Protein AF-0000000072265751 (afdb_homodimer)

Foldseek 3Di:
DPPPPPLPPLDPVLVLLLLLLQVDFALCSSCVVVVHDSVVSVVSPVVNCVSVVHNQWDDDDRTTHGDPVSVVVCLVCVLVVLVVVLVVVQVVLVVVVQPEEAEEEEEPLCLVFQLVQLVVVLCVVGVRYYYHYYYDAPVVLVSCQLSVSHAKYKYKAPDDDDFKDKDFQDKDWKKKKFFCPDPQVPDQEAELVNQLVKAAEAEDCVGPVRVLSQVRQVVVVHHDDHPHYDHGVLVRLVCVCVVRGMYIGHLSSCLQRHDPRIHIHHYPPTRMITIIMIHGPPDDRDPSRVSSVVSRNVLNVDPSNPSND/DPPPPPLPPLDPVLVLLLLLLQVDFALCSSCVVVVHDSVVSVVSPVVVCVSVVHNQWDDDDRTTHGDPVSVVVCVVCVLVVLVVVVVVVQVVLVVVVQPEEAEEEEEPLCLVFQLVQLVVVLCVVGVSYYYHYYYDAPVVLVVCQLSVSHAKYKYKAPDDDDFKDKDFLDKDWKKKKFFCPDPQVVDQEAELVNQLVKAAEAEDCVGPQRVLSQVRQVVVVHHDDHPHYDHGVLVRLVCVCVVRGMYIGHLSSCLQRHDPRIHIHHYPPTRMITIIMIHGPPDDRDPSRVSSVVSRNVLNVDPSNPSND

Structure (mmCIF, N/CA/C/O backbone):
data_AF-0000000072265751-model_v1
#
loop_
_entity.id
_entity.type
_entity.pdbx_description
1 polymer 'Transcriptional regulator, LysR-family'
#
loop_
_atom_site.group_PDB
_atom_site.id
_atom_site.type_symbol
_atom_site.label_atom_id
_atom_site.label_alt_id
_atom_site.label_comp_id
_atom_site.label_asym_id
_atom_site.label_entity_id
_atom_site.label_seq_id
_atom_site.pdbx_PDB_ins_code
_atom_site.Cartn_x
_atom_site.Cartn_y
_atom_site.Cartn_z
_atom_site.occupancy
_atom_site.B_iso_or_equiv
_atom_site.auth_seq_id
_atom_site.auth_comp_id
_atom_site.auth_asym_id
_atom_site.auth_atom_id
_atom_site.pdbx_PDB_model_num
ATOM 1 N N . MET A 1 1 ? -51.031 -27.344 -5.609 1 23.17 1 MET A N 1
ATOM 2 C CA . MET A 1 1 ? -49.75 -27.609 -6.203 1 23.17 1 MET A CA 1
ATOM 3 C C . MET A 1 1 ? -48.969 -26.312 -6.391 1 23.17 1 MET A C 1
ATOM 5 O O . MET A 1 1 ? -49.25 -25.531 -7.297 1 23.17 1 MET A O 1
ATOM 9 N N . ILE A 1 2 ? -48.812 -25.516 -5.391 1 26.58 2 ILE A N 1
ATOM 10 C CA . ILE A 1 2 ? -48.25 -24.172 -5.34 1 26.58 2 ILE A CA 1
ATOM 11 C C . ILE A 1 2 ? -46.844 -24.188 -5.902 1 26.58 2 ILE A C 1
ATOM 13 O O . ILE A 1 2 ? -45.969 -24.938 -5.426 1 26.58 2 ILE A O 1
ATOM 17 N N . GLY A 1 3 ? -46.75 -24.156 -7.27 1 27.77 3 GLY A N 1
ATOM 18 C CA . GLY A 1 3 ? -45.5 -24.172 -8 1 27.77 3 GLY A CA 1
ATOM 19 C C . GLY A 1 3 ? -44.406 -23.344 -7.352 1 27.77 3 GLY A C 1
ATOM 20 O O . GLY A 1 3 ? -44.688 -22.203 -6.922 1 27.77 3 GLY A O 1
ATOM 21 N N . GLY A 1 4 ? -43.625 -23.938 -6.477 1 30.61 4 GLY A N 1
ATOM 22 C CA . GLY A 1 4 ? -42.5 -23.391 -5.742 1 30.61 4 GLY A CA 1
ATOM 23 C C . GLY A 1 4 ? -41.688 -22.406 -6.551 1 30.61 4 GLY A C 1
ATOM 24 O O . GLY A 1 4 ? -41.125 -22.75 -7.605 1 30.61 4 GLY A O 1
ATOM 25 N N . ARG A 1 5 ? -42.219 -21.188 -6.789 1 32.25 5 ARG A N 1
ATOM 26 C CA . ARG A 1 5 ? -41.531 -20.109 -7.516 1 32.25 5 ARG A CA 1
ATOM 27 C C . ARG A 1 5 ? -40.031 -20.156 -7.297 1 32.25 5 ARG A C 1
ATOM 29 O O . ARG A 1 5 ? -39.562 -19.938 -6.184 1 32.25 5 ARG A O 1
ATOM 36 N N . THR A 1 6 ? -39.25 -21.062 -7.938 1 32.88 6 THR A N 1
ATOM 37 C CA . THR A 1 6 ? -37.812 -21.219 -7.996 1 32.88 6 THR A CA 1
ATOM 38 C C . THR A 1 6 ? -37.125 -19.875 -8.094 1 32.88 6 THR A C 1
ATOM 40 O O . THR A 1 6 ? -37.469 -19.047 -8.945 1 32.88 6 THR A O 1
ATOM 43 N N . ALA A 1 7 ? -36.719 -19.281 -7.094 1 37.59 7 ALA A N 1
ATOM 44 C CA . ALA A 1 7 ? -35.938 -18.031 -7.074 1 37.59 7 ALA A CA 1
ATOM 45 C C . ALA A 1 7 ? -35.125 -17.891 -8.344 1 37.59 7 ALA A C 1
ATOM 47 O O . ALA A 1 7 ? -34.438 -18.812 -8.758 1 37.59 7 ALA A O 1
ATOM 48 N N . PRO A 1 8 ? -35.469 -17.125 -9.359 1 42.19 8 PRO A N 1
ATOM 49 C CA . PRO A 1 8 ? -34.75 -17.031 -10.633 1 42.19 8 PRO A CA 1
ATOM 50 C C . PRO A 1 8 ? -33.25 -16.984 -10.461 1 42.19 8 PRO A C 1
ATOM 52 O O . PRO A 1 8 ? -32.75 -16.516 -9.438 1 42.19 8 PRO A O 1
ATOM 55 N N . GLU A 1 9 ? -32.5 -18.047 -10.82 1 46.59 9 GLU A N 1
ATOM 56 C CA . GLU A 1 9 ? -31.047 -18.312 -10.82 1 46.59 9 GLU A CA 1
ATOM 57 C C . GLU A 1 9 ? -30.281 -17.109 -11.359 1 46.59 9 GLU A C 1
ATOM 59 O O . GLU A 1 9 ? -30.5 -16.672 -12.492 1 46.59 9 GLU A O 1
ATOM 64 N N . ILE A 1 10 ? -30 -16.203 -10.609 1 54.91 10 ILE A N 1
ATOM 65 C CA . ILE A 1 10 ? -29.125 -15.102 -11.008 1 54.91 10 ILE A CA 1
ATOM 66 C C . ILE A 1 10 ? -27.891 -15.656 -11.695 1 54.91 10 ILE A C 1
ATOM 68 O O . ILE A 1 10 ? -27.156 -16.469 -11.109 1 54.91 10 ILE A O 1
ATOM 72 N N . SER A 1 11 ? -27.875 -15.461 -13.047 1 61.69 11 SER A N 1
ATOM 73 C CA . SER A 1 11 ? -26.75 -15.938 -13.844 1 61.69 11 SER A CA 1
ATOM 74 C C . SER A 1 11 ? -25.453 -15.227 -13.453 1 61.69 11 SER A C 1
ATOM 76 O O . SER A 1 11 ? -25.484 -14.102 -12.945 1 61.69 11 SER A O 1
ATOM 78 N N . LEU A 1 12 ? -24.375 -15.953 -13.602 1 62.56 12 LEU A 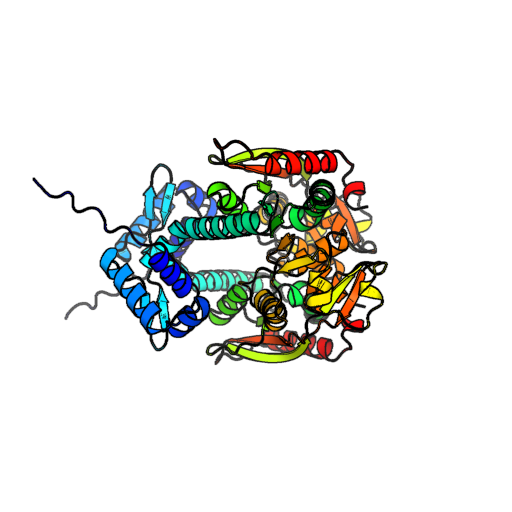N 1
ATOM 79 C CA . LEU A 1 12 ? -23.047 -15.406 -13.352 1 62.56 12 LEU A CA 1
ATOM 80 C C . LEU A 1 12 ? -22.797 -14.156 -14.188 1 62.56 12 LEU A C 1
ATOM 82 O O . LEU A 1 12 ? -22.125 -13.227 -13.742 1 62.56 12 LEU A O 1
ATOM 86 N N . ARG A 1 13 ? -23.422 -14.195 -15.352 1 66.94 13 ARG A N 1
ATOM 87 C CA . ARG A 1 13 ? -23.234 -13.055 -16.25 1 66.94 13 ARG A CA 1
ATOM 88 C C . ARG A 1 13 ? -23.828 -11.789 -15.641 1 66.94 13 ARG A C 1
ATOM 90 O O . ARG A 1 13 ? -23.234 -10.711 -15.727 1 66.94 13 ARG A O 1
ATOM 97 N N . LEU A 1 14 ? -24.969 -11.922 -15.055 1 73.44 14 LEU A N 1
ATOM 98 C CA . LEU A 1 14 ? -25.609 -10.758 -14.453 1 73.44 14 LEU A CA 1
ATOM 99 C C . LEU A 1 14 ? -24.797 -10.242 -13.266 1 73.44 14 LEU A C 1
ATOM 101 O O . LEU A 1 14 ? -24.672 -9.031 -13.07 1 73.44 14 LEU A O 1
ATOM 105 N N . LEU A 1 15 ? -24.188 -11.18 -12.609 1 73.69 15 LEU A N 1
ATOM 106 C CA . LEU A 1 15 ? -23.375 -10.781 -11.469 1 73.69 15 LEU A CA 1
ATOM 107 C C . LEU A 1 15 ? -22.094 -10.094 -11.93 1 73.69 15 LEU A C 1
ATOM 109 O O . LEU A 1 15 ? -21.625 -9.164 -11.281 1 73.69 15 LEU A O 1
ATOM 113 N N . GLU A 1 16 ? -21.609 -10.516 -13.055 1 73.38 16 GLU A N 1
ATOM 114 C CA . GLU A 1 16 ? -20.453 -9.867 -13.656 1 73.38 16 GLU A CA 1
ATOM 115 C C . GLU A 1 16 ? -20.766 -8.43 -14.062 1 73.38 16 GLU A C 1
ATOM 117 O O . GLU A 1 16 ? -19.953 -7.531 -13.852 1 73.38 16 GLU A O 1
ATOM 122 N N . ILE A 1 17 ? -21.938 -8.281 -14.648 1 77.44 17 ILE A N 1
ATOM 123 C CA . ILE A 1 17 ? -22.375 -6.949 -15.047 1 77.44 17 ILE A CA 1
ATOM 124 C C . ILE A 1 17 ? -22.5 -6.055 -13.82 1 77.44 17 ILE A C 1
ATOM 126 O O . ILE A 1 17 ? -22.031 -4.91 -13.82 1 77.44 17 ILE A O 1
ATOM 130 N N . PHE A 1 18 ? -23 -6.66 -12.797 1 81.94 18 PHE A N 1
ATOM 131 C CA . PHE A 1 18 ? -23.156 -5.945 -11.539 1 81.94 18 PHE A CA 1
ATOM 132 C C . PHE A 1 18 ? -21.812 -5.508 -10.992 1 81.94 18 PHE A C 1
ATOM 134 O O . PHE A 1 18 ? -21.625 -4.336 -10.656 1 81.94 18 PHE A O 1
ATOM 141 N N . ALA A 1 19 ? -20.969 -6.438 -11.016 1 73.06 19 ALA A N 1
ATOM 142 C CA . ALA A 1 19 ? -19.641 -6.148 -10.477 1 73.06 19 ALA A CA 1
ATOM 143 C C . ALA A 1 19 ? -18.938 -5.078 -11.297 1 73.06 19 ALA A C 1
ATOM 145 O O . ALA A 1 19 ? -18.281 -4.191 -10.742 1 73.06 19 ALA A O 1
ATOM 146 N N . ALA A 1 20 ? -19.047 -5.125 -12.586 1 75.19 20 ALA A N 1
ATOM 147 C CA . ALA A 1 20 ? -18.438 -4.129 -13.469 1 75.19 20 ALA A CA 1
ATOM 148 C C . ALA A 1 20 ? -19.047 -2.746 -13.227 1 75.19 20 ALA A C 1
ATOM 150 O O . ALA A 1 20 ? -18.328 -1.746 -13.203 1 75.19 20 ALA A O 1
ATOM 151 N N . MET A 1 21 ? -20.312 -2.785 -12.984 1 80.75 21 MET A N 1
ATOM 152 C CA . MET A 1 21 ? -21 -1.521 -12.742 1 80.75 21 MET A CA 1
ATOM 153 C C . MET A 1 21 ? -20.562 -0.903 -11.422 1 80.75 21 MET A C 1
ATOM 155 O O . MET A 1 21 ? -20.469 0.321 -11.305 1 80.75 21 MET A O 1
ATOM 159 N N . MET A 1 22 ? -20.297 -1.744 -10.562 1 74.69 22 MET A N 1
ATOM 160 C CA . MET A 1 22 ? -19.875 -1.266 -9.25 1 74.69 22 MET A CA 1
ATOM 161 C C . MET A 1 22 ? -18.516 -0.571 -9.336 1 74.69 22 MET A C 1
ATOM 163 O O . MET A 1 22 ? -18.219 0.325 -8.547 1 74.69 22 MET A O 1
ATOM 167 N N . ARG A 1 23 ? -17.828 -0.996 -10.258 1 66.94 23 ARG A N 1
ATOM 168 C CA . ARG A 1 23 ? -16.469 -0.476 -10.43 1 66.94 23 ARG A CA 1
ATOM 169 C C . ARG A 1 23 ? -16.453 0.688 -11.422 1 66.94 23 ARG A C 1
ATOM 171 O O . ARG A 1 23 ? -15.578 1.556 -11.344 1 66.94 23 ARG A O 1
ATOM 178 N N . ALA A 1 24 ? -17.484 0.645 -12.203 1 71.88 24 ALA A N 1
ATOM 179 C CA . ALA A 1 24 ? -17.578 1.646 -13.266 1 71.88 24 ALA A CA 1
ATOM 180 C C . ALA A 1 24 ? -18.547 2.764 -12.883 1 71.88 24 ALA A C 1
ATOM 182 O O . ALA A 1 24 ? -19.359 2.598 -11.984 1 71.88 24 ALA A O 1
ATOM 183 N N . GLY A 1 25 ? -18.469 3.873 -13.406 1 71.12 25 GLY A N 1
ATOM 184 C CA . GLY A 1 25 ? -19.391 4.969 -13.188 1 71.12 25 GLY A CA 1
ATOM 185 C C . GLY A 1 25 ? -20.5 5.027 -14.219 1 71.12 25 GLY A C 1
ATOM 186 O O . GLY A 1 25 ? -21.516 5.684 -14 1 71.12 25 GLY A O 1
ATOM 187 N N . THR A 1 26 ? -20.25 4.465 -15.352 1 79.56 26 THR A N 1
ATOM 188 C CA . THR A 1 26 ? -21.234 4.496 -16.422 1 79.56 26 THR A CA 1
ATOM 189 C C . THR A 1 26 ? -21.391 3.117 -17.047 1 79.56 26 THR A C 1
ATOM 191 O O . THR A 1 26 ? -20.516 2.258 -16.906 1 79.56 26 THR A O 1
ATOM 194 N N . THR A 1 27 ? -22.562 2.953 -17.719 1 85.56 27 THR A N 1
ATOM 195 C CA . THR A 1 27 ? -22.812 1.696 -18.422 1 85.56 27 THR A CA 1
ATOM 196 C C . THR A 1 27 ? -21.828 1.521 -19.578 1 85.56 27 THR A C 1
ATOM 198 O O . THR A 1 27 ? -21.469 0.395 -19.922 1 85.56 27 THR A O 1
ATOM 201 N N . VAL A 1 28 ? -21.375 2.654 -20.047 1 80.06 28 VAL A N 1
ATOM 202 C CA . VAL A 1 28 ? -20.406 2.592 -21.125 1 80.06 28 VAL A CA 1
ATOM 203 C C . VAL A 1 28 ? -19.078 2.064 -20.594 1 80.06 28 VAL A C 1
ATOM 205 O O . VAL A 1 28 ? -18.453 1.185 -21.203 1 80.06 28 VAL A O 1
ATOM 208 N N . GLU A 1 29 ? -18.766 2.537 -19.547 1 79.25 29 GLU A N 1
ATOM 209 C CA . GLU A 1 29 ? -17.5 2.121 -18.922 1 79.25 29 GLU A CA 1
ATOM 210 C C . GLU A 1 29 ? -17.547 0.65 -18.516 1 79.25 29 GLU A C 1
ATOM 212 O O . GLU A 1 29 ? -16.562 -0.074 -18.688 1 79.25 29 GLU A O 1
ATOM 217 N N . ALA A 1 30 ? -18.594 0.276 -17.984 1 80.31 30 ALA A N 1
ATOM 218 C CA . ALA A 1 30 ? -18.781 -1.121 -17.609 1 80.31 30 ALA A CA 1
ATOM 219 C C . ALA A 1 30 ? -18.734 -2.033 -18.828 1 80.31 30 ALA A C 1
ATOM 221 O O . ALA A 1 30 ? -18.156 -3.123 -18.781 1 80.31 30 ALA A O 1
ATOM 222 N N . ALA A 1 31 ? -19.312 -1.585 -19.891 1 80.62 31 ALA A N 1
ATOM 223 C CA . ALA A 1 31 ? -19.312 -2.346 -21.141 1 80.62 31 ALA A CA 1
ATOM 224 C C . ALA A 1 31 ? -17.891 -2.535 -21.656 1 80.62 31 ALA A C 1
ATOM 226 O O . ALA A 1 31 ? -17.531 -3.631 -22.094 1 80.62 31 ALA A O 1
ATOM 227 N N . GLU A 1 32 ? -17.156 -1.519 -21.531 1 73.44 32 GLU A N 1
ATOM 228 C CA . GLU A 1 32 ? -15.766 -1.572 -21.969 1 73.44 32 GLU A CA 1
ATOM 229 C C . GLU A 1 32 ? -14.969 -2.553 -21.109 1 73.44 32 GLU A C 1
ATOM 231 O O . GLU A 1 32 ? -14.18 -3.346 -21.641 1 73.44 32 GLU A O 1
ATOM 236 N N . MET A 1 33 ? -15.328 -2.535 -19.891 1 66.69 33 MET A N 1
ATOM 237 C CA . MET A 1 33 ? -14.633 -3.404 -18.953 1 66.69 33 MET A CA 1
ATOM 238 C C . MET A 1 33 ? -14.945 -4.871 -19.234 1 66.69 33 MET A C 1
ATOM 240 O O . MET A 1 33 ? -14.086 -5.734 -19.062 1 66.69 33 MET A O 1
ATOM 244 N N . LEU A 1 34 ? -16.094 -5.105 -19.656 1 68.81 34 LEU A N 1
ATOM 245 C CA . LEU A 1 34 ? -16.578 -6.473 -19.828 1 68.81 34 LEU A CA 1
ATOM 246 C C . LEU A 1 34 ? -16.422 -6.938 -21.266 1 68.81 34 LEU A C 1
ATOM 248 O O . LEU A 1 34 ? -16.562 -8.125 -21.562 1 68.81 34 LEU A O 1
ATOM 252 N N . GLY A 1 35 ? -16.047 -5.957 -22.141 1 69.62 35 GLY A N 1
ATOM 253 C CA . GLY A 1 35 ? -15.953 -6.309 -23.547 1 69.62 35 GLY A CA 1
ATOM 254 C C . GLY A 1 35 ? -17.297 -6.641 -24.172 1 69.62 35 GLY A C 1
ATOM 255 O O . GLY A 1 35 ? -17.406 -7.555 -24.984 1 69.62 35 GLY A O 1
ATOM 256 N N . VAL A 1 36 ? -18.297 -6.031 -23.734 1 74.94 36 VAL A N 1
ATOM 257 C CA . VAL A 1 36 ? -19.641 -6.246 -24.25 1 74.94 36 VAL A CA 1
ATOM 258 C C . VAL A 1 36 ? -20.266 -4.91 -24.656 1 74.94 36 VAL A C 1
ATOM 260 O O . VAL A 1 36 ? -19.656 -3.854 -24.484 1 74.94 36 VAL A O 1
ATOM 263 N N . SER A 1 37 ? -21.359 -4.992 -25.391 1 79.25 37 SER A N 1
ATOM 264 C CA . SER A 1 37 ? -22.031 -3.77 -25.812 1 79.25 37 SER A CA 1
ATOM 265 C C . SER A 1 37 ? -22.719 -3.076 -24.641 1 79.25 37 SER A C 1
ATOM 267 O O . SER A 1 37 ? -23.109 -3.729 -23.672 1 79.25 37 SER A O 1
ATOM 269 N N . GLN A 1 38 ? -22.75 -1.795 -24.766 1 85.44 38 GLN A N 1
ATOM 270 C CA . GLN A 1 38 ? -23.422 -1 -23.75 1 85.44 38 GLN A CA 1
ATOM 271 C C . GLN A 1 38 ? -24.875 -1.444 -23.562 1 85.44 38 GLN A C 1
ATOM 273 O O . GLN A 1 38 ? -25.344 -1.574 -22.438 1 85.44 38 GLN A O 1
ATOM 278 N N . PRO A 1 39 ? -25.656 -1.756 -24.594 1 85.44 39 PRO A N 1
ATOM 279 C CA . PRO A 1 39 ? -27.016 -2.242 -24.391 1 85.44 39 PRO A CA 1
ATOM 280 C C . PRO A 1 39 ? -27.062 -3.555 -23.609 1 85.44 39 PRO A C 1
ATOM 282 O O . PRO A 1 39 ? -27.969 -3.771 -22.812 1 85.44 39 PRO A O 1
ATOM 285 N N . ALA A 1 40 ? -26.078 -4.332 -23.812 1 80.56 40 ALA A N 1
ATOM 286 C CA . ALA A 1 40 ? -26 -5.598 -23.094 1 80.56 40 ALA A CA 1
ATOM 287 C C . ALA A 1 40 ? -25.828 -5.359 -21.594 1 80.56 40 ALA A C 1
ATOM 289 O O . ALA A 1 40 ? -26.453 -6.043 -20.766 1 80.56 40 ALA A O 1
ATOM 290 N N . VAL A 1 41 ? -24.953 -4.434 -21.297 1 86.44 41 VAL A N 1
ATOM 291 C CA . VAL A 1 41 ? -24.734 -4.086 -19.891 1 86.44 41 VAL A CA 1
ATOM 292 C C . VAL A 1 41 ? -26.016 -3.502 -19.297 1 86.44 41 VAL A C 1
ATOM 294 O O . VAL A 1 41 ? -26.438 -3.893 -18.203 1 86.44 41 VAL A O 1
ATOM 297 N N . SER A 1 42 ? -26.641 -2.604 -20 1 88.44 42 SER A N 1
ATOM 298 C CA . SER A 1 42 ? -27.875 -1.959 -19.531 1 88.44 42 SER A CA 1
ATOM 299 C C . SER A 1 42 ? -28.984 -2.975 -19.344 1 88.44 42 SER A C 1
ATOM 301 O O . SER A 1 42 ? -29.672 -2.979 -18.312 1 88.44 42 SER A O 1
ATOM 303 N N . ALA A 1 43 ? -29.125 -3.826 -20.281 1 85.81 43 ALA A N 1
ATOM 304 C CA . ALA A 1 43 ? -30.156 -4.863 -20.219 1 85.81 43 ALA A CA 1
ATOM 305 C C . ALA A 1 43 ? -29.891 -5.836 -19.078 1 85.81 43 ALA A C 1
ATOM 307 O O . ALA A 1 43 ? -30.812 -6.262 -18.375 1 85.81 43 ALA A O 1
ATOM 308 N N . GLY A 1 44 ? -28.609 -6.184 -19.047 1 84.44 44 GLY A N 1
ATOM 309 C CA . GLY A 1 44 ? -28.234 -7.098 -17.984 1 84.44 44 GLY A CA 1
ATOM 310 C C . GLY A 1 44 ? -28.469 -6.535 -16.594 1 84.44 44 GLY A C 1
ATOM 311 O O . GLY A 1 44 ? -28.922 -7.25 -15.703 1 84.44 44 GLY A O 1
ATOM 312 N N . LEU A 1 45 ? -28.156 -5.328 -16.469 1 86.62 45 LEU A N 1
ATOM 313 C CA . LEU A 1 45 ? -28.391 -4.672 -15.18 1 86.62 45 LEU A CA 1
ATOM 314 C C . LEU A 1 45 ? -29.875 -4.629 -14.852 1 86.62 45 LEU A C 1
ATOM 316 O O . LEU A 1 45 ? -30.281 -4.926 -13.727 1 86.62 45 LEU A O 1
ATOM 320 N N . LYS A 1 46 ? -30.688 -4.25 -15.734 1 86.5 46 LYS A N 1
ATOM 321 C CA . LYS A 1 46 ? -32.125 -4.203 -15.562 1 86.5 46 LYS A CA 1
ATOM 322 C C . LYS A 1 46 ? -32.688 -5.586 -15.227 1 86.5 46 LYS A C 1
ATOM 324 O O . LYS A 1 46 ? -33.562 -5.715 -14.359 1 86.5 46 LYS A O 1
ATOM 329 N N . GLN A 1 47 ? -32.219 -6.523 -15.945 1 80.88 47 GLN A N 1
ATOM 330 C CA . GLN A 1 47 ? -32.625 -7.895 -15.688 1 80.88 47 GLN A CA 1
ATOM 331 C C . GLN A 1 47 ? -32.312 -8.305 -14.25 1 80.88 47 GLN A C 1
ATOM 333 O O . GLN A 1 47 ? -33.125 -8.906 -13.57 1 80.88 47 GLN A O 1
ATOM 338 N N . LEU A 1 48 ? -31.062 -8.055 -13.875 1 79.88 48 LEU A N 1
ATOM 339 C CA . LEU A 1 48 ? -30.641 -8.383 -12.516 1 79.88 48 LEU A CA 1
ATOM 340 C C . LEU A 1 48 ? -31.516 -7.672 -11.492 1 79.88 48 LEU A C 1
ATOM 342 O O . LEU A 1 48 ? -31.969 -8.289 -10.523 1 79.88 48 LEU A O 1
ATOM 346 N N . GLU A 1 49 ? -31.719 -6.418 -11.734 1 84.06 49 GLU A N 1
ATOM 347 C CA . GLU A 1 49 ? -32.562 -5.641 -10.82 1 84.06 49 GLU A CA 1
ATOM 348 C C . GLU A 1 49 ? -33.969 -6.199 -10.766 1 84.06 49 GLU A C 1
ATOM 350 O O . GLU A 1 49 ? -34.562 -6.297 -9.688 1 84.06 49 GLU A O 1
ATOM 355 N N . THR A 1 50 ? -34.531 -6.598 -11.867 1 79.12 50 THR A N 1
ATOM 356 C CA . THR A 1 50 ? -35.875 -7.195 -11.953 1 79.12 50 THR A CA 1
ATOM 357 C C . THR A 1 50 ? -35.906 -8.523 -11.203 1 79.12 50 THR A C 1
ATOM 359 O O . THR A 1 50 ? -36.844 -8.773 -10.43 1 79.12 50 THR A O 1
ATOM 362 N N . GLN A 1 51 ? -34.938 -9.266 -11.453 1 72.38 51 GLN A N 1
ATOM 363 C CA . GLN A 1 51 ? -34.906 -10.578 -10.82 1 72.38 51 GLN A CA 1
ATOM 364 C C . GLN A 1 51 ? -34.781 -10.453 -9.305 1 72.38 51 GLN A C 1
ATOM 366 O O . GLN A 1 51 ? -35.375 -11.242 -8.562 1 72.38 51 GLN A O 1
ATOM 371 N N . LEU A 1 52 ? -33.969 -9.492 -8.977 1 73.81 52 LEU A N 1
ATOM 372 C CA . LEU A 1 52 ? -33.719 -9.289 -7.551 1 73.81 52 LEU A CA 1
ATOM 373 C C . LEU A 1 52 ? -34.875 -8.492 -6.922 1 73.81 52 LEU A C 1
ATOM 375 O O . LEU A 1 52 ? -35.062 -8.523 -5.703 1 73.81 52 LEU A O 1
ATOM 379 N N . GLY A 1 53 ? -35.594 -7.793 -7.727 1 75.81 53 GLY A N 1
ATOM 380 C CA . GLY A 1 53 ? -36.625 -6.879 -7.227 1 75.81 53 GLY A CA 1
ATOM 381 C C . GLY A 1 53 ? -36.031 -5.68 -6.5 1 75.81 53 GLY A C 1
ATOM 382 O O . GLY A 1 53 ? -36.656 -5.152 -5.574 1 75.81 53 GLY A O 1
ATOM 383 N N . ILE A 1 54 ? -34.75 -5.457 -6.797 1 78.06 54 ILE A N 1
ATOM 384 C CA . ILE A 1 54 ? -34.031 -4.375 -6.137 1 78.06 54 ILE A CA 1
ATOM 385 C C . ILE A 1 54 ? -33.406 -3.461 -7.184 1 78.06 54 ILE A C 1
ATOM 387 O O . ILE A 1 54 ? -32.844 -3.936 -8.188 1 78.06 54 ILE A O 1
ATOM 391 N N . VAL A 1 55 ? -33.531 -2.168 -6.98 1 82.38 55 VAL A N 1
ATOM 392 C CA . VAL A 1 55 ? -32.781 -1.214 -7.797 1 82.38 55 VAL A CA 1
ATOM 393 C C . VAL A 1 55 ? -31.344 -1.124 -7.305 1 82.38 55 VAL A C 1
ATOM 395 O O . VAL A 1 55 ? -31.094 -0.854 -6.125 1 82.38 55 VAL A O 1
ATOM 398 N N . LEU A 1 56 ? -30.406 -1.42 -8.219 1 84.44 56 LEU A N 1
ATOM 399 C CA . LEU A 1 56 ? -29.016 -1.52 -7.824 1 84.44 56 LEU A CA 1
ATOM 400 C C . LEU A 1 56 ? -28.266 -0.217 -8.109 1 84.44 56 LEU A C 1
ATOM 402 O O . LEU A 1 56 ? -27.312 0.127 -7.41 1 84.44 56 LEU A O 1
ATOM 406 N N . PHE A 1 57 ? -28.688 0.478 -9.195 1 86.75 57 PHE A N 1
ATOM 407 C CA . PHE A 1 57 ? -28.016 1.719 -9.586 1 86.75 57 PHE A CA 1
ATOM 408 C C . PHE A 1 57 ? -29.047 2.807 -9.883 1 86.75 57 PHE A C 1
ATOM 410 O O . PHE A 1 57 ? -30.094 2.535 -10.461 1 86.75 57 PHE A O 1
ATOM 417 N N . GLU A 1 58 ? -28.703 3.996 -9.359 1 81.25 58 GLU A N 1
ATOM 418 C CA . GLU A 1 58 ? -29.531 5.164 -9.633 1 81.25 58 GLU A CA 1
ATOM 419 C C . GLU A 1 58 ? -28.781 6.199 -10.461 1 81.25 58 GLU A C 1
ATOM 421 O O . GLU A 1 58 ? -27.562 6.359 -10.305 1 81.25 58 GLU A O 1
ATOM 426 N N . ARG A 1 59 ? -29.469 6.715 -11.406 1 74.44 59 ARG A N 1
ATOM 427 C CA . ARG A 1 59 ? -28.859 7.723 -12.266 1 74.44 59 ARG A CA 1
ATOM 428 C C . ARG A 1 59 ? -28.688 9.047 -11.531 1 74.44 59 ARG A C 1
ATOM 430 O O . ARG A 1 59 ? -29.625 9.539 -10.906 1 74.44 59 ARG A O 1
ATOM 437 N N . ALA A 1 60 ? -27.609 9.406 -11.281 1 67.5 60 ALA A N 1
ATOM 438 C CA . ALA A 1 60 ? -27.297 10.742 -10.781 1 67.5 60 ALA A CA 1
ATOM 439 C C . ALA A 1 60 ? -26.5 11.539 -11.812 1 67.5 60 ALA A C 1
ATOM 441 O O . ALA A 1 60 ? -25.297 11.336 -11.969 1 67.5 60 ALA A O 1
ATOM 442 N N . SER A 1 61 ? -27.062 12.422 -12.445 1 65.62 61 SER A N 1
ATOM 443 C CA . SER A 1 61 ? -26.469 13.164 -13.555 1 65.62 61 SER A CA 1
ATOM 444 C C . SER A 1 61 ? -26 12.234 -14.664 1 65.62 61 SER A C 1
ATOM 446 O O . SER A 1 61 ? -26.781 11.453 -15.203 1 65.62 61 SER A O 1
ATOM 448 N N . ARG A 1 62 ? -24.875 12.289 -15.086 1 62.81 62 ARG A N 1
ATOM 449 C CA . ARG A 1 62 ? -24.359 11.484 -16.188 1 62.81 62 ARG A CA 1
ATOM 450 C C . ARG A 1 62 ? -23.734 10.188 -15.688 1 62.81 62 ARG A C 1
ATOM 452 O O . ARG A 1 62 ? -23.172 9.422 -16.469 1 62.81 62 ARG A O 1
ATOM 459 N N . ARG A 1 63 ? -23.969 9.82 -14.398 1 71.62 63 ARG A N 1
ATOM 460 C CA . ARG A 1 63 ? -23.328 8.617 -13.891 1 71.62 63 ARG A CA 1
ATOM 461 C C . ARG A 1 63 ? -24.328 7.73 -13.148 1 71.62 63 ARG A C 1
ATOM 463 O O . ARG A 1 63 ? -25.344 8.211 -12.664 1 71.62 63 ARG A O 1
ATOM 470 N N . MET A 1 64 ? -24.109 6.387 -13.266 1 77.81 64 MET A N 1
ATOM 471 C CA . MET A 1 64 ? -24.844 5.387 -12.5 1 77.81 64 MET A CA 1
ATOM 472 C C . MET A 1 64 ? -24.219 5.156 -11.133 1 77.81 64 MET A C 1
ATOM 474 O O . MET A 1 64 ? -23.078 4.711 -11.039 1 77.81 64 MET A O 1
ATOM 478 N N . MET A 1 65 ? -24.953 5.559 -10.188 1 79.5 65 MET A N 1
ATOM 479 C CA . MET A 1 65 ? -24.438 5.414 -8.836 1 79.5 65 MET A CA 1
ATOM 480 C C . MET A 1 65 ? -25.016 4.172 -8.156 1 79.5 65 MET A C 1
ATOM 482 O O . MET A 1 65 ? -26.219 3.93 -8.227 1 79.5 65 MET A O 1
ATOM 486 N N . PRO A 1 66 ? -24.156 3.369 -7.555 1 79.25 66 PRO A N 1
ATOM 487 C CA . PRO A 1 66 ? -24.672 2.193 -6.852 1 79.25 66 PRO A CA 1
ATOM 488 C C . PRO A 1 66 ? -25.531 2.561 -5.645 1 79.25 66 PRO A C 1
ATOM 490 O O . PRO A 1 66 ? -25.234 3.533 -4.945 1 79.25 66 PRO A O 1
ATOM 493 N N . THR A 1 67 ? -26.719 1.78 -5.578 1 75.62 67 THR A N 1
ATOM 494 C CA . THR A 1 67 ? -27.578 1.924 -4.402 1 75.62 67 THR A CA 1
ATOM 495 C C . THR A 1 67 ? -26.922 1.274 -3.182 1 75.62 67 THR A C 1
ATOM 497 O O . THR A 1 67 ? -25.906 0.593 -3.303 1 75.62 67 THR A O 1
ATOM 500 N N . ALA A 1 68 ? -27.484 1.436 -2.123 1 63.56 68 ALA A N 1
ATOM 501 C CA . ALA A 1 68 ? -27.031 0.788 -0.896 1 63.56 68 ALA A CA 1
ATOM 502 C C . ALA A 1 68 ? -27.141 -0.73 -1.005 1 63.56 68 ALA A C 1
ATOM 504 O O . ALA A 1 68 ? -26.25 -1.457 -0.554 1 63.56 68 ALA A O 1
ATOM 505 N N . GLU A 1 69 ? -28.25 -1.098 -1.549 1 70.19 69 GLU A N 1
ATOM 506 C CA . GLU A 1 69 ? -28.469 -2.521 -1.788 1 70.19 69 GLU A CA 1
ATOM 507 C C . GLU A 1 69 ? -27.391 -3.096 -2.705 1 70.19 69 GLU A C 1
ATOM 509 O O . GLU A 1 69 ? -26.922 -4.215 -2.492 1 70.19 69 GLU A O 1
ATOM 514 N N . ALA A 1 70 ? -27.031 -2.273 -3.6 1 76.06 70 ALA A N 1
ATOM 515 C CA . ALA A 1 70 ? -25.984 -2.705 -4.531 1 76.06 70 ALA A CA 1
ATOM 516 C C . ALA A 1 70 ? -24.656 -2.896 -3.816 1 76.06 70 ALA A C 1
ATOM 518 O O . ALA A 1 70 ? -23.953 -3.889 -4.043 1 76.06 70 ALA A O 1
ATOM 519 N N . ARG A 1 71 ? -24.312 -2.084 -3.035 1 66.62 71 ARG A N 1
ATOM 520 C CA . ARG A 1 71 ? -23.047 -2.156 -2.305 1 66.62 71 ARG A CA 1
ATOM 521 C C . ARG A 1 71 ? -23.031 -3.357 -1.365 1 66.62 71 ARG A C 1
ATOM 523 O O . ARG A 1 71 ? -22.016 -4.062 -1.271 1 66.62 71 ARG A O 1
ATOM 530 N N . GLU A 1 72 ? -24.172 -3.586 -0.747 1 60.44 72 GLU A N 1
ATOM 531 C CA . GLU A 1 72 ? -24.297 -4.742 0.136 1 60.44 72 GLU A CA 1
ATOM 532 C C . GLU A 1 72 ? -24.172 -6.047 -0.645 1 60.44 72 GLU A C 1
ATOM 534 O O . GLU A 1 72 ? -23.469 -6.969 -0.223 1 60.44 72 GLU A O 1
ATOM 539 N N . LEU A 1 73 ? -24.969 -6.023 -1.645 1 65.88 73 LEU A N 1
ATOM 540 C CA . LEU A 1 73 ? -24.938 -7.227 -2.471 1 65.88 73 LEU A CA 1
ATOM 541 C C . LEU A 1 73 ? -23.531 -7.457 -3.039 1 65.88 73 LEU A C 1
ATOM 543 O O . LEU A 1 73 ? -23.078 -8.602 -3.139 1 65.88 73 LEU A O 1
ATOM 547 N N . PHE A 1 74 ? -22.906 -6.316 -3.246 1 70 74 PHE A N 1
ATOM 548 C CA . PHE A 1 74 ? -21.562 -6.449 -3.811 1 70 74 PHE A CA 1
ATOM 549 C C . PHE A 1 74 ? -20.594 -7.008 -2.777 1 70 74 PHE A C 1
ATOM 551 O O . PHE A 1 74 ? -19.75 -7.852 -3.098 1 70 74 PHE A O 1
ATOM 558 N N . ALA A 1 75 ? -20.75 -6.602 -1.64 1 59.28 75 ALA A N 1
ATOM 559 C CA . ALA A 1 75 ? -19.922 -7.129 -0.561 1 59.28 75 ALA A CA 1
ATOM 560 C C . ALA A 1 75 ? -20.125 -8.633 -0.403 1 59.28 75 ALA A C 1
ATOM 562 O O . ALA A 1 75 ? -19.156 -9.367 -0.127 1 59.28 75 ALA A O 1
ATOM 563 N N . GLU A 1 76 ? -21.312 -9.062 -0.618 1 54.72 76 GLU A N 1
ATOM 564 C CA . GLU A 1 76 ? -21.656 -10.477 -0.48 1 54.72 76 GLU A CA 1
ATOM 565 C C . GLU A 1 76 ? -21.109 -11.297 -1.652 1 54.72 76 GLU A C 1
ATOM 567 O O . GLU A 1 76 ? -20.734 -12.453 -1.487 1 54.72 76 GLU A O 1
ATOM 572 N N . ILE A 1 77 ? -21.156 -10.602 -2.746 1 59.56 77 ILE A N 1
ATOM 573 C CA . ILE A 1 77 ? -20.844 -11.398 -3.926 1 59.56 77 ILE A CA 1
ATOM 574 C C . ILE A 1 77 ? -19.359 -11.25 -4.273 1 59.56 77 ILE A C 1
ATOM 576 O O . ILE A 1 77 ? -18.828 -12.008 -5.09 1 59.56 77 ILE A O 1
ATOM 580 N N . ARG A 1 78 ? -18.812 -10.297 -3.592 1 59.66 78 ARG A N 1
ATOM 581 C CA . ARG A 1 78 ? -17.406 -10.023 -3.863 1 59.66 78 ARG A CA 1
ATOM 582 C C . ARG A 1 78 ? -16.578 -11.297 -3.752 1 59.66 78 ARG A C 1
ATOM 584 O O . ARG A 1 78 ? -15.742 -11.57 -4.617 1 59.66 78 ARG A O 1
ATOM 591 N N . PRO A 1 79 ? -16.906 -12.008 -2.73 1 52.5 79 PRO A N 1
ATOM 592 C CA . PRO A 1 79 ? -16.141 -13.25 -2.652 1 52.5 79 PRO A CA 1
ATOM 593 C C . PRO A 1 79 ? -16.391 -14.18 -3.842 1 52.5 79 PRO A C 1
ATOM 595 O O . PRO A 1 79 ? -15.492 -14.906 -4.262 1 52.5 79 PRO A O 1
ATOM 598 N N . MET A 1 80 ? -17.516 -14.031 -4.328 1 53.31 80 MET A N 1
ATOM 599 C CA . MET A 1 80 ? -17.859 -14.867 -5.477 1 53.31 80 MET A CA 1
ATOM 600 C C . MET A 1 80 ? -17 -14.516 -6.68 1 53.31 80 MET A C 1
ATOM 602 O O . MET A 1 80 ? -16.547 -15.398 -7.406 1 53.31 80 MET A O 1
ATOM 606 N N . PHE A 1 81 ? -16.781 -13.219 -6.785 1 54.62 81 PHE A N 1
ATOM 607 C CA . PHE A 1 81 ? -15.984 -12.812 -7.934 1 54.62 81 PHE A CA 1
ATOM 608 C C . PHE A 1 81 ? -14.523 -13.188 -7.734 1 54.62 81 PHE A C 1
ATOM 610 O O . PHE A 1 81 ? -13.828 -13.547 -8.688 1 54.62 81 PHE A O 1
ATOM 617 N N . SER A 1 82 ? -14.188 -13.125 -6.551 1 52.78 82 SER A N 1
ATOM 618 C CA . SER A 1 82 ? -12.859 -13.648 -6.246 1 52.78 82 SER A CA 1
ATOM 619 C C . SER A 1 82 ? -12.773 -15.148 -6.523 1 52.78 82 SER A C 1
ATOM 621 O O . SER A 1 82 ? -11.781 -15.625 -7.078 1 52.78 82 SER A O 1
ATOM 623 N N . MET A 1 83 ? -13.82 -15.758 -6.188 1 48.81 83 MET A N 1
ATOM 624 C CA . MET A 1 83 ? -13.875 -17.203 -6.445 1 48.81 83 MET A CA 1
ATOM 625 C C . MET A 1 83 ? -13.938 -17.484 -7.941 1 48.81 83 MET A C 1
ATOM 627 O O . MET A 1 83 ? -13.266 -18.391 -8.43 1 48.81 83 MET A O 1
ATOM 631 N N . LEU A 1 84 ? -14.773 -16.703 -8.586 1 50.72 84 LEU A N 1
ATOM 632 C CA . LEU A 1 84 ? -14.867 -16.875 -10.031 1 50.72 84 LEU A CA 1
ATOM 633 C C . LEU A 1 84 ? -13.531 -16.578 -10.703 1 50.72 84 LEU A C 1
ATOM 635 O O . LEU A 1 84 ? -13.125 -17.297 -11.617 1 50.72 84 LEU A O 1
ATOM 639 N N . ARG A 1 85 ? -12.945 -15.562 -10.25 1 50.66 85 ARG A N 1
ATOM 640 C CA . ARG A 1 85 ? -11.617 -15.258 -10.781 1 50.66 85 ARG A CA 1
ATOM 641 C C . ARG A 1 85 ? -10.641 -16.391 -10.5 1 50.66 85 ARG A C 1
ATOM 643 O O . ARG A 1 85 ? -9.875 -16.797 -11.375 1 50.66 85 ARG A O 1
ATOM 650 N N . SER A 1 86 ? -10.766 -16.797 -9.359 1 51.78 86 SER A N 1
ATOM 651 C CA . SER A 1 86 ? -9.914 -17.922 -8.984 1 51.78 86 SER A CA 1
ATOM 652 C C . SER A 1 86 ? -10.227 -19.156 -9.828 1 51.78 86 SER A C 1
ATOM 654 O O . SER A 1 86 ? -9.32 -19.859 -10.266 1 51.78 86 SER A O 1
ATOM 656 N N . PHE A 1 87 ? -11.492 -19.391 -10.07 1 47.53 87 PHE A N 1
ATOM 657 C CA . PHE A 1 87 ? -11.922 -20.516 -10.891 1 47.53 87 PHE A CA 1
ATOM 658 C C . PHE A 1 87 ? -11.383 -20.391 -12.312 1 47.53 87 PHE A C 1
ATOM 660 O O . PHE A 1 87 ? -10.812 -21.328 -12.852 1 47.53 87 PHE A O 1
ATOM 667 N N . THR A 1 88 ? -11.664 -19.219 -12.859 1 51.62 88 THR A N 1
ATOM 668 C CA . THR A 1 88 ? -11.203 -18.984 -14.227 1 51.62 88 THR A CA 1
ATOM 669 C C . THR A 1 88 ? -9.688 -19.125 -14.312 1 51.62 88 THR A C 1
ATOM 671 O O . THR A 1 88 ? -9.164 -19.703 -15.273 1 51.62 88 THR A O 1
ATOM 674 N N . GLN A 1 89 ? -9.102 -18.609 -13.32 1 52.47 89 GLN A N 1
ATOM 675 C CA . GLN A 1 89 ? -7.648 -18.719 -13.297 1 52.47 89 GLN A CA 1
ATOM 676 C C . GLN A 1 89 ? -7.207 -20.172 -13.141 1 52.47 89 GLN A C 1
ATOM 678 O O . GLN A 1 89 ? -6.285 -20.625 -13.82 1 52.47 89 GLN A O 1
ATOM 683 N N . THR A 1 90 ? -7.891 -20.812 -12.312 1 51.09 90 THR A N 1
ATOM 684 C CA . THR A 1 90 ? -7.586 -22.219 -12.125 1 51.09 90 THR A CA 1
ATOM 685 C C . THR A 1 90 ? -7.805 -23 -13.422 1 51.09 90 THR A C 1
ATOM 687 O O . THR A 1 90 ? -6.984 -23.828 -13.797 1 51.09 90 THR A O 1
ATOM 690 N N . ALA A 1 91 ? -8.859 -22.719 -14.086 1 52.59 91 ALA A N 1
ATOM 691 C CA . ALA A 1 91 ? -9.148 -23.375 -15.359 1 52.59 91 ALA A CA 1
ATOM 692 C C . ALA A 1 91 ? -8.055 -23.078 -16.391 1 52.59 91 ALA A C 1
ATOM 694 O O . ALA A 1 91 ? -7.621 -23.969 -17.125 1 52.59 91 ALA A O 1
ATOM 695 N N . ARG A 1 92 ? -7.711 -21.875 -16.375 1 52.69 92 ARG A N 1
ATOM 696 C CA . ARG A 1 92 ? -6.613 -21.5 -17.266 1 52.69 92 ARG A CA 1
ATOM 697 C C . ARG A 1 92 ? -5.332 -22.234 -16.891 1 52.69 92 ARG A C 1
ATOM 699 O O . ARG A 1 92 ? -4.598 -22.688 -17.766 1 52.69 92 ARG A O 1
ATOM 706 N N . ASP A 1 93 ? -5.152 -22.219 -15.641 1 53.31 93 ASP A N 1
ATOM 707 C CA . ASP A 1 93 ? -3.959 -22.891 -15.148 1 53.31 93 ASP A CA 1
ATOM 708 C C . ASP A 1 93 ? -3.953 -24.359 -15.562 1 53.31 93 ASP A C 1
ATOM 710 O O . ASP A 1 93 ? -2.922 -24.891 -15.992 1 53.31 93 ASP A O 1
ATOM 714 N N . ILE A 1 94 ? -5.02 -24.906 -15.438 1 51.84 94 ILE A N 1
ATOM 715 C CA . ILE A 1 94 ? -5.156 -26.297 -15.852 1 51.84 94 ILE A CA 1
ATOM 716 C C . ILE A 1 94 ? -4.891 -26.422 -17.344 1 51.84 94 ILE A C 1
ATOM 718 O O . ILE A 1 94 ? -4.141 -27.297 -17.781 1 51.84 94 ILE A O 1
ATOM 722 N N . ARG A 1 95 ? -5.473 -25.547 -18.031 1 53.19 95 ARG A N 1
ATOM 723 C CA . ARG A 1 95 ? -5.316 -25.578 -19.484 1 53.19 95 ARG A CA 1
ATOM 724 C C . ARG A 1 95 ? -3.857 -25.375 -19.875 1 53.19 95 ARG A C 1
ATOM 726 O O . ARG A 1 95 ? -3.381 -25.984 -20.828 1 53.19 95 ARG A O 1
ATOM 733 N N . GLU A 1 96 ? -3.303 -24.516 -19.062 1 53.69 96 GLU A N 1
ATOM 734 C CA . GLU A 1 96 ? -1.933 -24.156 -19.422 1 53.69 96 GLU A CA 1
ATOM 735 C C . GLU A 1 96 ? -0.928 -25.078 -18.734 1 53.69 96 GLU A C 1
ATOM 737 O O . GLU A 1 96 ? 0.282 -24.875 -18.828 1 53.69 96 GLU A O 1
ATOM 742 N N . GLY A 1 97 ? -1.39 -26.031 -18.094 1 53.81 97 GLY A N 1
ATOM 743 C CA . GLY A 1 97 ? -0.54 -27.047 -17.484 1 53.81 97 GLY A CA 1
ATOM 744 C C . GLY A 1 97 ? 0.1 -26.578 -16.188 1 53.81 97 GLY A C 1
ATOM 745 O O . GLY A 1 97 ? 1.176 -27.062 -15.812 1 53.81 97 GLY A O 1
ATOM 746 N N . LEU A 1 98 ? -0.521 -25.578 -15.695 1 56.81 98 LEU A N 1
ATOM 747 C CA . LEU A 1 98 ? 0.024 -25.141 -14.414 1 56.81 98 LEU A CA 1
ATOM 748 C C . LEU A 1 98 ? -0.431 -26.062 -13.289 1 56.81 98 LEU A C 1
ATOM 750 O O . LEU A 1 98 ? -1.533 -26.609 -13.336 1 56.81 98 LEU A O 1
ATOM 754 N N . SER A 1 99 ? 0.59 -26.484 -12.422 1 66.44 99 SER A N 1
ATOM 755 C CA . SER A 1 99 ? 0.419 -27.453 -11.352 1 66.44 99 SER A CA 1
ATOM 756 C C . SER A 1 99 ? -0.382 -26.875 -10.195 1 66.44 99 SER A C 1
ATOM 758 O O . SER A 1 99 ? -0.355 -27.406 -9.078 1 66.44 99 SER A O 1
ATOM 760 N N . GLY A 1 100 ? -0.888 -25.688 -10.359 1 80.12 100 GLY A N 1
ATOM 761 C CA . GLY A 1 100 ? -1.708 -25.141 -9.297 1 80.12 100 GLY A CA 1
ATOM 762 C C . GLY A 1 100 ? -1.453 -23.672 -9.047 1 80.12 100 GLY A C 1
ATOM 763 O O . GLY A 1 100 ? -0.512 -23.094 -9.594 1 80.12 100 GLY A O 1
ATOM 764 N N . ARG A 1 101 ? -2.412 -23.078 -8.273 1 86.12 101 ARG A N 1
ATOM 765 C CA . ARG A 1 101 ? -2.332 -21.656 -7.953 1 86.12 101 ARG A CA 1
ATOM 766 C C . ARG A 1 101 ? -2.484 -21.422 -6.457 1 86.12 101 ARG A C 1
ATOM 768 O O . ARG A 1 101 ? -3.375 -22 -5.82 1 86.12 101 ARG A O 1
ATOM 775 N N . LEU A 1 102 ? -1.535 -20.719 -5.898 1 91.19 102 LEU A N 1
ATOM 776 C CA . LEU A 1 102 ? -1.576 -20.344 -4.488 1 91.19 102 LEU A CA 1
ATOM 777 C C . LEU A 1 102 ? -1.839 -18.859 -4.316 1 91.19 102 LEU A C 1
ATOM 779 O O . LEU A 1 102 ? -1.173 -18.031 -4.945 1 91.19 102 LEU A O 1
ATOM 783 N N . ARG A 1 103 ? -2.865 -18.516 -3.6 1 93.69 103 ARG A N 1
ATOM 784 C CA . ARG A 1 103 ? -3.203 -17.125 -3.344 1 93.69 103 ARG A CA 1
ATOM 785 C C . ARG A 1 103 ? -2.752 -16.688 -1.951 1 93.69 103 ARG A C 1
ATOM 787 O O . ARG A 1 103 ? -3.277 -17.172 -0.947 1 93.69 103 ARG A O 1
ATOM 794 N N . ILE A 1 104 ? -1.79 -15.742 -1.886 1 96.31 104 ILE A N 1
ATOM 795 C CA . ILE A 1 104 ? -1.232 -15.25 -0.631 1 96.31 104 ILE A CA 1
ATOM 796 C C . ILE A 1 104 ? -1.521 -13.758 -0.489 1 96.31 104 ILE A C 1
ATOM 798 O O . ILE A 1 104 ? -1.338 -12.992 -1.438 1 96.31 104 ILE A O 1
ATOM 802 N N . ILE A 1 105 ? -2.027 -13.352 0.619 1 95.38 105 ILE A N 1
ATOM 803 C CA . ILE A 1 105 ? -2.197 -11.938 0.931 1 95.38 105 ILE A CA 1
ATOM 804 C C . ILE A 1 105 ? -1.468 -11.609 2.23 1 95.38 105 ILE A C 1
ATOM 806 O O . ILE A 1 105 ? -1.477 -12.398 3.176 1 95.38 105 ILE A O 1
ATOM 810 N N . SER A 1 106 ? -0.795 -10.469 2.229 1 95.88 106 SER A N 1
ATOM 811 C CA . SER A 1 106 ? 0.041 -10.141 3.379 1 95.88 106 SER A CA 1
ATOM 812 C C . SER A 1 106 ? -0.049 -8.656 3.721 1 95.88 106 SER A C 1
ATOM 814 O O . SER A 1 106 ? -0.341 -7.832 2.854 1 95.88 106 SER A O 1
ATOM 816 N N . THR A 1 107 ? 0.141 -8.398 5.016 1 93.5 107 THR A N 1
ATOM 817 C CA . THR A 1 107 ? 0.421 -7.008 5.355 1 93.5 107 THR A CA 1
ATOM 818 C C . THR A 1 107 ? 1.814 -6.605 4.879 1 93.5 107 THR A C 1
ATOM 820 O O . THR A 1 107 ? 2.693 -7.457 4.723 1 93.5 107 THR A O 1
ATOM 823 N N . PRO A 1 108 ? 2.068 -5.355 4.719 1 89.38 108 PRO A N 1
ATOM 824 C CA . PRO A 1 108 ? 3.297 -4.887 4.074 1 89.38 108 PRO A CA 1
ATOM 825 C C . PRO A 1 108 ? 4.559 -5.332 4.812 1 89.38 108 PRO A C 1
ATOM 827 O O . PRO A 1 108 ? 5.523 -5.773 4.184 1 89.38 108 PRO A O 1
ATOM 830 N N . PRO A 1 109 ? 4.645 -5.316 6.129 1 90 109 PRO A N 1
ATOM 831 C CA . PRO A 1 109 ? 5.898 -5.688 6.789 1 90 109 PRO A CA 1
ATOM 832 C C . PRO A 1 109 ? 6.375 -7.086 6.402 1 90 109 PRO A C 1
ATOM 834 O O . PRO A 1 109 ? 7.574 -7.305 6.207 1 90 109 PRO A O 1
ATOM 837 N N . ILE A 1 110 ? 5.422 -7.957 6.27 1 91.12 110 ILE A N 1
ATOM 838 C CA . ILE A 1 110 ? 5.773 -9.336 5.953 1 91.12 110 ILE A CA 1
ATOM 839 C C . ILE A 1 110 ? 5.844 -9.516 4.441 1 91.12 110 ILE A C 1
ATOM 841 O O . ILE A 1 110 ? 6.727 -10.211 3.932 1 91.12 110 ILE A O 1
ATOM 845 N N . GLY A 1 111 ? 4.953 -8.891 3.785 1 92 111 GLY A N 1
ATOM 846 C CA . GLY A 1 111 ? 4.812 -9.039 2.346 1 92 111 GLY A CA 1
ATOM 847 C C . GLY A 1 111 ? 6.008 -8.523 1.57 1 92 111 GLY A C 1
ATOM 848 O O . GLY A 1 111 ? 6.316 -9.023 0.486 1 92 111 GLY A O 1
ATOM 849 N N . HIS A 1 112 ? 6.699 -7.586 2.076 1 87.69 112 HIS A N 1
ATOM 850 C CA . HIS A 1 112 ? 7.793 -6.977 1.331 1 87.69 112 HIS A CA 1
ATOM 851 C C . HIS A 1 112 ? 9.148 -7.469 1.837 1 87.69 112 HIS A C 1
ATOM 853 O O . HIS A 1 112 ? 10.188 -7.133 1.267 1 87.69 112 HIS A O 1
ATOM 859 N N . THR A 1 113 ? 9.141 -8.281 2.873 1 86.69 113 THR A N 1
ATOM 860 C CA . THR A 1 113 ? 10.422 -8.68 3.457 1 86.69 113 THR A CA 1
ATOM 861 C C . THR A 1 113 ? 10.555 -10.195 3.49 1 86.69 113 THR A C 1
ATOM 863 O O . THR A 1 113 ? 11.195 -10.789 2.619 1 86.69 113 THR A O 1
ATOM 866 N N . LEU A 1 114 ? 9.688 -10.867 4.223 1 87.56 114 LEU A N 1
ATOM 867 C CA . LEU A 1 114 ? 9.883 -12.273 4.539 1 87.56 114 LEU A CA 1
ATOM 868 C C . LEU A 1 114 ? 9.164 -13.164 3.531 1 87.56 114 LEU A C 1
ATOM 870 O O . LEU A 1 114 ? 9.672 -14.219 3.15 1 87.56 114 LEU A O 1
ATOM 874 N N . ALA A 1 115 ? 8.023 -12.766 3.117 1 92.31 115 ALA A N 1
ATOM 875 C CA . ALA A 1 115 ? 7.227 -13.594 2.215 1 92.31 115 ALA A CA 1
ATOM 876 C C . ALA A 1 115 ? 7.957 -13.828 0.897 1 92.31 115 ALA A C 1
ATOM 878 O O . ALA A 1 115 ? 7.957 -14.945 0.374 1 92.31 115 ALA A O 1
ATOM 879 N N . PRO A 1 116 ? 8.617 -12.82 0.352 1 90.75 116 PRO A N 1
ATOM 880 C CA . PRO A 1 116 ? 9.359 -13.039 -0.892 1 90.75 116 PRO A CA 1
ATOM 881 C C . PRO A 1 116 ? 10.461 -14.086 -0.745 1 90.75 116 PRO A C 1
ATOM 883 O O . PRO A 1 116 ? 10.688 -14.883 -1.661 1 90.75 116 PRO A O 1
ATOM 886 N N . ARG A 1 117 ? 11.109 -14.133 0.355 1 88.56 117 ARG A N 1
ATOM 887 C CA . ARG A 1 117 ? 12.148 -15.125 0.595 1 88.56 117 ARG A CA 1
ATOM 888 C C . ARG A 1 117 ? 11.578 -16.531 0.575 1 88.56 117 ARG A C 1
ATOM 890 O O . ARG A 1 117 ? 12.18 -17.453 0.004 1 88.56 117 ARG A O 1
ATOM 897 N N . ALA A 1 118 ? 10.477 -16.609 1.219 1 92.38 118 ALA A N 1
ATOM 898 C CA . ALA A 1 118 ? 9.82 -17.922 1.238 1 92.38 118 ALA A CA 1
ATOM 899 C C . ALA A 1 118 ? 9.352 -18.312 -0.159 1 92.38 118 ALA A C 1
ATOM 901 O O . ALA A 1 118 ? 9.398 -19.5 -0.52 1 92.38 118 ALA A O 1
ATOM 902 N N . LEU A 1 119 ? 8.875 -17.328 -0.923 1 93.88 119 LEU A N 1
ATOM 903 C CA . LEU A 1 119 ? 8.375 -17.594 -2.27 1 93.88 119 LEU A CA 1
ATOM 904 C C . LEU A 1 119 ? 9.492 -18.109 -3.172 1 93.88 119 LEU A C 1
ATOM 906 O O . LEU A 1 119 ? 9.25 -18.938 -4.047 1 93.88 119 LEU A O 1
ATOM 910 N N . VAL A 1 120 ? 10.711 -17.656 -2.988 1 91.69 120 VAL A N 1
ATOM 911 C CA . VAL A 1 120 ? 11.859 -18.094 -3.779 1 91.69 120 VAL A CA 1
ATOM 912 C C . VAL A 1 120 ? 12.023 -19.609 -3.646 1 91.69 120 VAL A C 1
ATOM 914 O O . VAL A 1 120 ? 12.055 -20.312 -4.648 1 91.69 120 VAL A O 1
ATOM 917 N N . GLU A 1 121 ? 12.094 -19.984 -2.42 1 90.44 121 GLU A N 1
ATOM 918 C CA . GLU A 1 121 ? 12.281 -21.406 -2.156 1 90.44 121 GLU A CA 1
ATOM 919 C C . GLU A 1 121 ? 11.07 -22.219 -2.617 1 90.44 121 GLU A C 1
ATOM 921 O O . GLU A 1 121 ? 11.227 -23.297 -3.193 1 90.44 121 GLU A O 1
ATOM 926 N N . PHE A 1 122 ? 9.914 -21.703 -2.393 1 94.06 122 PHE A N 1
ATOM 927 C CA . PHE A 1 122 ? 8.664 -22.375 -2.736 1 94.06 122 PHE A CA 1
ATOM 928 C C . PHE A 1 122 ? 8.57 -22.609 -4.238 1 94.06 122 PHE A C 1
ATOM 930 O O . PHE A 1 122 ? 8.258 -23.719 -4.684 1 94.06 122 PHE A O 1
ATOM 937 N N . LEU A 1 123 ? 8.898 -21.641 -4.996 1 92.31 123 LEU A N 1
ATOM 938 C CA . LEU A 1 123 ? 8.711 -21.719 -6.441 1 92.31 123 LEU A CA 1
ATOM 939 C C . LEU A 1 123 ? 9.883 -22.438 -7.105 1 92.31 123 LEU A C 1
ATOM 941 O O . LEU A 1 123 ? 9.742 -22.984 -8.203 1 92.31 123 LEU A O 1
ATOM 945 N N . ARG A 1 124 ? 11.062 -22.375 -6.473 1 90.62 124 ARG A N 1
ATOM 946 C CA . ARG A 1 124 ? 12.188 -23.172 -6.953 1 90.62 124 ARG A CA 1
ATOM 947 C C . ARG A 1 124 ? 11.82 -24.656 -7.023 1 90.62 124 ARG A C 1
ATOM 949 O O . ARG A 1 124 ? 12.172 -25.344 -7.984 1 90.62 124 ARG A O 1
ATOM 956 N N . GLU A 1 125 ? 11.07 -25.094 -6.051 1 90.69 125 GLU A N 1
ATOM 957 C CA . GLU A 1 125 ? 10.688 -26.5 -5.957 1 90.69 125 GLU A CA 1
ATOM 958 C C . GLU A 1 125 ? 9.422 -26.781 -6.762 1 90.69 125 GLU A C 1
ATOM 960 O O . GLU A 1 125 ? 9.086 -27.953 -7.02 1 90.69 125 GLU A O 1
ATOM 965 N N . ARG A 1 126 ? 8.789 -25.719 -7.234 1 90.75 126 ARG A N 1
ATOM 966 C CA . ARG A 1 126 ? 7.504 -25.875 -7.906 1 90.75 126 ARG A CA 1
ATOM 967 C C . ARG A 1 126 ? 7.391 -24.906 -9.086 1 90.75 126 ARG A C 1
ATOM 969 O O . ARG A 1 126 ? 6.531 -24.031 -9.102 1 90.75 126 ARG A O 1
ATOM 976 N N . PRO A 1 127 ? 8.094 -25.109 -10.047 1 85.94 127 PRO A N 1
ATOM 977 C CA . PRO A 1 127 ? 8.18 -24.172 -11.164 1 85.94 127 PRO A CA 1
ATOM 978 C C . PRO A 1 127 ? 6.863 -24.062 -11.938 1 85.94 127 PRO A C 1
ATOM 980 O O . PRO A 1 127 ? 6.645 -23.078 -12.648 1 85.94 127 PRO A O 1
ATOM 983 N N . GLY A 1 128 ? 5.969 -25 -11.82 1 85.44 128 GLY A N 1
ATOM 984 C CA . GLY A 1 128 ? 4.715 -24.969 -12.555 1 85.44 128 GLY A CA 1
ATOM 985 C C . GLY A 1 128 ? 3.588 -24.297 -11.797 1 85.44 128 GLY A C 1
ATOM 986 O O . GLY A 1 128 ? 2.48 -24.156 -12.312 1 85.44 128 GLY A O 1
ATOM 987 N N . VAL A 1 129 ? 3.881 -23.875 -10.586 1 88.31 129 VAL A N 1
ATOM 988 C CA . VAL A 1 129 ? 2.865 -23.266 -9.742 1 88.31 129 VAL A CA 1
ATOM 989 C C . VAL A 1 129 ? 2.822 -21.75 -9.992 1 88.31 129 VAL A C 1
ATOM 991 O O . VAL A 1 129 ? 3.865 -21.125 -10.172 1 88.31 129 VAL A O 1
ATOM 994 N N . SER A 1 130 ? 1.643 -21.219 -10.039 1 88.88 130 SER A N 1
ATOM 995 C CA . SER A 1 130 ? 1.474 -19.766 -10.078 1 88.88 130 SER A CA 1
ATOM 996 C C . SER A 1 130 ? 1.016 -19.234 -8.727 1 88.88 130 SER A C 1
ATOM 998 O O . SER A 1 130 ? 0.403 -19.953 -7.938 1 88.88 130 SER A O 1
ATOM 1000 N N . VAL A 1 131 ? 1.396 -17.969 -8.469 1 92 131 VAL A N 1
ATOM 1001 C CA . VAL A 1 131 ? 1.07 -17.359 -7.18 1 92 131 VAL A CA 1
ATOM 1002 C C . VAL A 1 131 ? 0.395 -16 -7.398 1 92 131 VAL A C 1
ATOM 1004 O O . VAL A 1 131 ? 0.856 -15.195 -8.211 1 92 131 VAL A O 1
ATOM 1007 N N . ALA A 1 132 ? -0.769 -15.836 -6.82 1 91.69 132 ALA A N 1
ATOM 1008 C CA . ALA A 1 132 ? -1.326 -14.5 -6.621 1 91.69 132 ALA A CA 1
ATOM 1009 C C . ALA A 1 132 ? -0.88 -13.914 -5.285 1 91.69 132 ALA A C 1
ATOM 1011 O O . ALA A 1 132 ? -1.26 -14.414 -4.223 1 91.69 132 ALA A O 1
ATOM 1012 N N . PHE A 1 133 ? -0.069 -12.922 -5.328 1 93.69 133 PHE A N 1
ATOM 1013 C CA . PHE A 1 133 ? 0.541 -12.328 -4.141 1 93.69 133 PHE A CA 1
ATOM 1014 C C . PHE A 1 133 ? 0.097 -10.883 -3.967 1 93.69 133 PHE A C 1
ATOM 1016 O O . PHE A 1 133 ? 0.398 -10.031 -4.805 1 93.69 133 PHE A O 1
ATOM 1023 N N . ASP A 1 134 ? -0.616 -10.648 -2.895 1 91.69 134 ASP A N 1
ATOM 1024 C CA . ASP A 1 134 ? -1.166 -9.32 -2.65 1 91.69 134 ASP A CA 1
ATOM 1025 C C . ASP A 1 134 ? -0.68 -8.758 -1.315 1 91.69 134 ASP A C 1
ATOM 1027 O O . ASP A 1 134 ? -0.463 -9.508 -0.363 1 91.69 134 ASP A O 1
ATOM 1031 N N . VAL A 1 135 ? -0.437 -7.469 -1.296 1 90.94 135 VAL A N 1
ATOM 1032 C CA . VAL A 1 135 ? -0.035 -6.773 -0.078 1 90.94 135 VAL A CA 1
ATOM 1033 C C . VAL A 1 135 ? -1.037 -5.668 0.242 1 90.94 135 VAL A C 1
ATOM 1035 O O . VAL A 1 135 ? -1.213 -4.734 -0.544 1 90.94 135 VAL A O 1
ATOM 1038 N N . ARG A 1 136 ? -1.702 -5.859 1.387 1 89.19 136 ARG A N 1
ATOM 1039 C CA . ARG A 1 136 ? -2.783 -4.961 1.779 1 89.19 136 ARG A CA 1
ATOM 1040 C C . ARG A 1 136 ? -2.773 -4.719 3.285 1 89.19 136 ARG A C 1
ATOM 1042 O O . ARG A 1 136 ? -1.957 -5.293 4.008 1 89.19 136 ARG A O 1
ATOM 1049 N N . ARG A 1 137 ? -3.656 -3.789 3.693 1 86.56 137 ARG A N 1
ATOM 1050 C CA . ARG A 1 137 ? -3.834 -3.555 5.121 1 86.56 137 ARG A CA 1
ATOM 1051 C C . ARG A 1 137 ? -4.48 -4.758 5.797 1 86.56 137 ARG A C 1
ATOM 1053 O O . ARG A 1 137 ? -5.129 -5.574 5.137 1 86.56 137 ARG A O 1
ATOM 1060 N N . LEU A 1 138 ? -4.336 -4.789 7.074 1 88.06 138 LEU A N 1
ATOM 1061 C CA . LEU A 1 138 ? -4.738 -5.941 7.879 1 88.06 138 LEU A CA 1
ATOM 1062 C C . LEU A 1 138 ? -6.203 -6.285 7.637 1 88.06 138 LEU A C 1
ATOM 1064 O O . LEU A 1 138 ? -6.551 -7.461 7.492 1 88.06 138 LEU A O 1
ATOM 1068 N N . GLU A 1 139 ? -7.051 -5.273 7.605 1 83.88 139 GLU A N 1
ATOM 1069 C CA . GLU A 1 139 ? -8.484 -5.52 7.445 1 83.88 139 GLU A CA 1
ATOM 1070 C C . GLU A 1 139 ? -8.773 -6.273 6.152 1 83.88 139 GLU A C 1
ATOM 1072 O O . GLU A 1 139 ? -9.656 -7.129 6.109 1 83.88 139 GLU A O 1
ATOM 1077 N N . HIS A 1 140 ? -8.031 -5.996 5.121 1 86.31 140 HIS A N 1
ATOM 1078 C CA . HIS A 1 140 ? -8.211 -6.66 3.838 1 86.31 140 HIS A CA 1
ATOM 1079 C C . HIS A 1 140 ? -7.656 -8.078 3.869 1 86.31 140 HIS A C 1
ATOM 1081 O O . HIS A 1 140 ? -8.195 -8.977 3.211 1 86.31 140 HIS A O 1
ATOM 1087 N N . VAL A 1 141 ? -6.598 -8.234 4.621 1 93.12 141 VAL A N 1
ATOM 1088 C CA . VAL A 1 141 ? -6.016 -9.57 4.77 1 93.12 141 VAL A CA 1
ATOM 1089 C C . VAL A 1 141 ? -7.027 -10.5 5.445 1 93.12 141 VAL A C 1
ATOM 1091 O O . VAL A 1 141 ? -7.281 -11.602 4.957 1 93.12 141 VAL A O 1
ATOM 1094 N N . ILE A 1 142 ? -7.609 -10 6.48 1 89.62 142 ILE A N 1
ATOM 1095 C CA . ILE A 1 142 ? -8.586 -10.781 7.23 1 89.62 142 ILE A CA 1
ATOM 1096 C C . ILE A 1 142 ? -9.773 -11.117 6.332 1 89.62 142 ILE A C 1
ATOM 1098 O O . ILE A 1 142 ? -10.172 -12.281 6.23 1 89.62 142 ILE A O 1
ATOM 1102 N N . ASP A 1 143 ? -10.273 -10.109 5.66 1 81.44 143 ASP A N 1
ATOM 1103 C CA . ASP A 1 143 ? -11.445 -10.281 4.801 1 81.44 143 ASP A CA 1
ATOM 1104 C C . ASP A 1 143 ? -11.164 -11.289 3.691 1 81.44 143 ASP A C 1
ATOM 1106 O O . ASP A 1 143 ? -12.016 -12.125 3.381 1 81.44 143 ASP A O 1
ATOM 1110 N N . ALA A 1 144 ? -10.016 -11.203 3.086 1 87.5 144 ALA A N 1
ATOM 1111 C CA . ALA A 1 144 ? -9.672 -12.055 1.95 1 87.5 144 ALA A CA 1
ATOM 1112 C C . ALA A 1 144 ? -9.555 -13.516 2.375 1 87.5 144 ALA A C 1
ATOM 1114 O O . ALA A 1 144 ? -10.008 -14.414 1.662 1 87.5 144 ALA A O 1
ATOM 1115 N N . VAL A 1 145 ? -8.984 -13.781 3.504 1 91.31 145 VAL A N 1
ATOM 1116 C CA . VAL A 1 145 ? -8.828 -15.156 3.982 1 91.31 145 VAL A CA 1
ATOM 1117 C C . VAL A 1 145 ? -10.188 -15.703 4.418 1 91.31 145 VAL A C 1
ATOM 1119 O O . VAL A 1 145 ? -10.531 -16.844 4.094 1 91.31 145 VAL A O 1
ATOM 1122 N N . GLN A 1 146 ? -10.938 -14.867 5.086 1 83.44 146 GLN A N 1
ATOM 1123 C CA . GLN A 1 146 ? -12.242 -15.297 5.582 1 83.44 146 GLN A CA 1
ATOM 1124 C C . GLN A 1 146 ? -13.18 -15.641 4.43 1 83.44 146 GLN A C 1
ATOM 1126 O O . GLN A 1 146 ? -13.945 -16.609 4.516 1 83.44 146 GLN A O 1
ATOM 1131 N N . SER A 1 147 ? -13.109 -14.859 3.42 1 78.38 147 SER A N 1
ATOM 1132 C CA . SER A 1 147 ? -14 -15.039 2.279 1 78.38 147 SER A CA 1
ATOM 1133 C C . SER A 1 147 ? -13.5 -16.156 1.364 1 78.38 147 SER A C 1
ATOM 1135 O O . SER A 1 147 ? -14.219 -16.609 0.468 1 78.38 147 SER A O 1
ATOM 1137 N N . GLY A 1 148 ? -12.258 -16.516 1.574 1 81.62 148 GLY A N 1
ATOM 1138 C CA . GLY A 1 148 ? -11.672 -17.547 0.73 1 81.62 148 GLY A CA 1
ATOM 1139 C C . GLY A 1 148 ? -11.023 -17 -0.525 1 81.62 148 GLY A C 1
ATOM 1140 O O . GLY A 1 148 ? -10.555 -17.75 -1.374 1 81.62 148 GLY A O 1
ATOM 1141 N N . SER A 1 149 ? -10.984 -15.719 -0.641 1 83.75 149 SER A N 1
ATOM 1142 C CA . SER A 1 149 ? -10.336 -15.094 -1.786 1 83.75 149 SER A CA 1
ATOM 1143 C C . SER A 1 149 ? -8.82 -15.25 -1.719 1 83.75 149 SER A C 1
ATOM 1145 O O . SER A 1 149 ? -8.133 -15.094 -2.729 1 83.75 149 SER A O 1
ATOM 1147 N N . ALA A 1 150 ? -8.312 -15.531 -0.581 1 91.56 150 ALA A N 1
ATOM 1148 C CA . ALA A 1 150 ? -6.914 -15.898 -0.367 1 91.56 150 ALA A CA 1
ATOM 1149 C C . ALA A 1 150 ? -6.801 -17.203 0.408 1 91.56 150 ALA A C 1
ATOM 1151 O O . ALA A 1 150 ? -7.625 -17.484 1.284 1 91.56 150 ALA A O 1
ATOM 1152 N N . ASP A 1 151 ? -5.809 -17.938 0.03 1 90.88 151 ASP A N 1
ATOM 1153 C CA . ASP A 1 151 ? -5.586 -19.219 0.701 1 90.88 151 ASP A CA 1
ATOM 1154 C C . ASP A 1 151 ? -4.863 -19.016 2.031 1 90.88 151 ASP A C 1
ATOM 1156 O O . ASP A 1 151 ? -5.117 -19.734 2.996 1 90.88 151 ASP A O 1
ATOM 1160 N N . LEU A 1 152 ? -3.924 -18.078 2.033 1 95.94 152 LEU A N 1
ATOM 1161 C CA . LEU A 1 152 ? -3.098 -17.781 3.199 1 95.94 152 LEU A CA 1
ATOM 1162 C C . LEU A 1 152 ? -3.014 -16.281 3.443 1 95.94 152 LEU A C 1
ATOM 1164 O O . LEU A 1 152 ? -2.904 -15.5 2.494 1 95.94 152 LEU A O 1
ATOM 1168 N N . GLY A 1 153 ? -3.111 -15.953 4.68 1 97.31 153 GLY A N 1
ATOM 1169 C CA . GLY A 1 153 ? -2.814 -14.594 5.113 1 97.31 153 GLY A CA 1
ATOM 1170 C C . GLY A 1 153 ? -1.592 -14.516 6.008 1 97.31 153 GLY A C 1
ATOM 1171 O O . GLY A 1 153 ? -1.374 -15.383 6.855 1 97.31 153 GLY A O 1
ATOM 1172 N N . LEU A 1 154 ? -0.748 -13.578 5.75 1 97 154 LEU A N 1
ATOM 1173 C CA . LEU A 1 154 ? 0.38 -13.25 6.613 1 97 154 LEU A CA 1
ATOM 1174 C C . LEU A 1 154 ? 0.228 -11.852 7.195 1 97 154 LEU A C 1
ATOM 1176 O O . LEU A 1 154 ? -0.01 -10.891 6.461 1 97 154 LEU A O 1
ATOM 1180 N N . ALA A 1 155 ? 0.378 -11.742 8.523 1 95.56 155 ALA A N 1
ATOM 1181 C CA . ALA A 1 155 ? 0.1 -10.422 9.086 1 95.56 155 ALA A CA 1
ATOM 1182 C C . ALA A 1 155 ? 0.873 -10.211 10.391 1 95.56 155 ALA A C 1
ATOM 1184 O O . ALA A 1 155 ? 1.346 -11.172 11 1 95.56 155 ALA A O 1
ATOM 1185 N N . LEU A 1 156 ? 1.073 -9.016 10.719 1 93.5 156 LEU A N 1
ATOM 1186 C CA . LEU A 1 156 ? 1.376 -8.625 12.086 1 93.5 156 LEU A CA 1
ATOM 1187 C C . LEU A 1 156 ? 0.096 -8.328 12.867 1 93.5 156 LEU A C 1
ATOM 1189 O O . LEU A 1 156 ? -0.668 -7.434 12.492 1 93.5 156 LEU A O 1
ATOM 1193 N N . SER A 1 157 ? -0.16 -9.07 13.82 1 91.06 157 SER A N 1
ATOM 1194 C CA . SER A 1 157 ? -1.386 -8.867 14.586 1 91.06 157 SER A CA 1
ATOM 1195 C C . SER A 1 157 ? -1.32 -9.586 15.93 1 91.06 157 SER A C 1
ATOM 1197 O O . SER A 1 157 ? -0.805 -10.703 16.016 1 91.06 157 SER A O 1
ATOM 1199 N N . MET A 1 158 ? -1.866 -8.875 16.875 1 88 158 MET A N 1
ATOM 1200 C CA . MET A 1 158 ? -1.995 -9.477 18.203 1 88 158 MET A CA 1
ATOM 1201 C C . MET A 1 158 ? -3.402 -10.031 18.422 1 88 158 MET A C 1
ATOM 1203 O O . MET A 1 158 ? -3.676 -10.672 19.438 1 88 158 MET A O 1
ATOM 1207 N N . ASP A 1 159 ? -4.23 -9.859 17.5 1 85.12 159 ASP A N 1
ATOM 1208 C CA . ASP A 1 159 ? -5.648 -10.148 17.688 1 85.12 159 ASP A CA 1
ATOM 1209 C C . ASP A 1 159 ? -5.938 -11.633 17.5 1 85.12 159 ASP A C 1
ATOM 1211 O O . ASP A 1 159 ? -5.113 -12.367 16.953 1 85.12 159 ASP A O 1
ATOM 1215 N N . ARG A 1 160 ? -7.098 -11.969 18.078 1 82.88 160 ARG A N 1
ATOM 1216 C CA . ARG A 1 160 ? -7.691 -13.273 17.781 1 82.88 160 ARG A CA 1
ATOM 1217 C C . ARG A 1 160 ? -8.875 -13.141 16.828 1 82.88 160 ARG A C 1
ATOM 1219 O O . ARG A 1 160 ? -9.594 -12.141 16.859 1 82.88 160 ARG A O 1
ATOM 1226 N N . TYR A 1 161 ? -8.898 -14.141 16 1 85 161 TYR A N 1
ATOM 1227 C CA . TYR A 1 161 ? -9.961 -14.094 15 1 85 161 TYR A CA 1
ATOM 1228 C C . TYR A 1 161 ? -10.875 -15.305 15.133 1 85 161 TYR A C 1
ATOM 1230 O O . TYR A 1 161 ? -10.414 -16.453 15.148 1 85 161 TYR A O 1
ATOM 1238 N N . THR A 1 162 ? -12.141 -15.047 15.188 1 79.81 162 THR A N 1
ATOM 1239 C CA . THR A 1 162 ? -13.109 -16.109 15.406 1 79.81 162 THR A CA 1
ATOM 1240 C C . THR A 1 162 ? -13.227 -17 14.172 1 79.81 162 THR A C 1
ATOM 1242 O O . THR A 1 162 ? -13.367 -18.219 14.281 1 79.81 162 THR A O 1
ATOM 1245 N N . ALA A 1 163 ? -13.164 -16.438 13.055 1 83.81 163 ALA A N 1
ATOM 1246 C CA . ALA A 1 163 ? -13.438 -17.172 11.82 1 83.81 163 ALA A CA 1
ATOM 1247 C C . ALA A 1 163 ? -12.141 -17.641 11.164 1 83.81 163 ALA A C 1
ATOM 1249 O O . ALA A 1 163 ? -12.164 -18.266 10.102 1 83.81 163 ALA A O 1
ATOM 1250 N N . LEU A 1 164 ? -11.078 -17.344 11.781 1 92.62 164 LEU A N 1
ATOM 1251 C CA . LEU A 1 164 ? -9.781 -17.688 11.195 1 92.62 164 LEU A CA 1
ATOM 1252 C C . LEU A 1 164 ? -8.93 -18.484 12.18 1 92.62 164 LEU A C 1
ATOM 1254 O O . LEU A 1 164 ? -9.031 -18.281 13.398 1 92.62 164 LEU A O 1
ATOM 1258 N N . ASN A 1 165 ? -8.18 -19.406 11.664 1 93 165 ASN A N 1
ATOM 1259 C CA . ASN A 1 165 ? -7.062 -19.984 12.406 1 93 165 ASN A CA 1
ATOM 1260 C C . ASN A 1 165 ? -5.836 -19.078 12.359 1 93 165 ASN A C 1
ATOM 1262 O O . ASN A 1 165 ? -5.422 -18.641 11.289 1 93 165 ASN A O 1
ATOM 1266 N N . SER A 1 166 ? -5.363 -18.781 13.484 1 94.81 166 SER A N 1
ATOM 1267 C CA . SER A 1 166 ? -4.176 -17.938 13.602 1 94.81 166 SER A CA 1
ATOM 1268 C C . SER A 1 166 ? -3.008 -18.703 14.211 1 94.81 166 SER A C 1
ATOM 1270 O O . SER A 1 166 ? -3.051 -19.078 15.383 1 94.81 166 SER A O 1
ATOM 1272 N N . GLU A 1 167 ? -1.979 -18.938 13.453 1 94.44 167 GLU A N 1
ATOM 1273 C CA . GLU A 1 167 ? -0.753 -19.562 13.938 1 94.44 167 GLU A CA 1
ATOM 1274 C C . GLU A 1 167 ? 0.348 -18.531 14.156 1 94.44 167 GLU A C 1
ATOM 1276 O O . GLU A 1 167 ? 0.734 -17.828 13.227 1 94.44 167 GLU A O 1
ATOM 1281 N N . VAL A 1 168 ? 0.828 -18.453 15.359 1 94.06 168 VAL A N 1
ATOM 1282 C CA . VAL A 1 168 ? 1.898 -17.516 15.672 1 94.06 168 VAL A CA 1
ATOM 1283 C C . VAL A 1 168 ? 3.229 -18.062 15.156 1 94.06 168 VAL A C 1
ATOM 1285 O O . VAL A 1 168 ? 3.635 -19.172 15.508 1 94.06 168 VAL A O 1
ATOM 1288 N N . LEU A 1 169 ? 3.863 -17.266 14.305 1 92.88 169 LEU A N 1
ATOM 1289 C CA . LEU A 1 169 ? 5.137 -17.672 13.727 1 92.88 169 LEU A CA 1
ATOM 1290 C C . LEU A 1 169 ? 6.305 -17.031 14.461 1 92.88 169 LEU A C 1
ATOM 1292 O O . LEU A 1 169 ? 7.41 -17.578 14.477 1 92.88 169 LEU A O 1
ATOM 1296 N N . HIS A 1 170 ? 6.102 -15.828 14.984 1 91.56 170 HIS A N 1
ATOM 1297 C CA . HIS A 1 170 ? 7.164 -15.062 15.617 1 91.56 170 HIS A CA 1
ATOM 1298 C C . HIS A 1 170 ? 6.586 -13.945 16.484 1 91.56 170 HIS A C 1
ATOM 1300 O O . HIS A 1 170 ? 5.562 -13.352 16.141 1 91.56 170 HIS A O 1
ATOM 1306 N N . GLU A 1 171 ? 7.18 -13.703 17.594 1 91.38 171 GLU A N 1
ATOM 1307 C CA . GLU A 1 171 ? 6.844 -12.57 18.453 1 91.38 171 GLU A CA 1
ATOM 1308 C C . GLU A 1 171 ? 7.977 -11.547 18.5 1 91.38 171 GLU A C 1
ATOM 1310 O O . GLU A 1 171 ? 9.148 -11.922 18.531 1 91.38 171 GLU A O 1
ATOM 1315 N N . THR A 1 172 ? 7.555 -10.32 18.453 1 90.94 172 THR A N 1
ATOM 1316 C CA . THR A 1 172 ? 8.562 -9.266 18.453 1 90.94 172 THR A CA 1
ATOM 1317 C C . THR A 1 172 ? 7.977 -7.957 18.969 1 90.94 172 THR A C 1
ATOM 1319 O O . THR A 1 172 ? 6.879 -7.945 19.531 1 90.94 172 THR A O 1
ATOM 1322 N N . HIS A 1 173 ? 8.781 -6.918 19 1 93.25 173 HIS A N 1
ATOM 1323 C CA . HIS A 1 173 ? 8.336 -5.594 19.438 1 93.25 173 HIS A CA 1
ATOM 1324 C C . HIS A 1 173 ? 8.836 -4.512 18.484 1 93.25 173 HIS A C 1
ATOM 1326 O O . HIS A 1 173 ? 9.812 -4.719 17.75 1 93.25 173 HIS A O 1
ATOM 1332 N N . MET A 1 174 ? 8.164 -3.387 18.562 1 94.81 174 MET A N 1
ATOM 1333 C CA . MET A 1 174 ? 8.469 -2.279 17.656 1 94.81 174 MET A CA 1
ATOM 1334 C C . MET A 1 174 ? 9.836 -1.685 17.969 1 94.81 174 MET A C 1
ATOM 1336 O O . MET A 1 174 ? 10.336 -1.812 19.094 1 94.81 174 MET A O 1
ATOM 1340 N N . VAL A 1 175 ? 10.445 -1.031 17 1 96.38 175 VAL A N 1
ATOM 1341 C CA . VAL A 1 175 ? 11.773 -0.425 17.094 1 96.38 175 VAL A CA 1
ATOM 1342 C C . VAL A 1 175 ? 11.734 1.002 16.562 1 96.38 175 VAL A C 1
ATOM 1344 O O . VAL A 1 175 ? 10.82 1.365 15.812 1 96.38 175 VAL A O 1
ATOM 1347 N N . ALA A 1 176 ? 12.695 1.73 16.906 1 97.19 176 ALA A N 1
ATOM 1348 C CA . ALA A 1 176 ? 12.82 3.105 16.438 1 97.19 176 ALA A CA 1
ATOM 1349 C C . ALA A 1 176 ? 13.898 3.217 15.367 1 97.19 176 ALA A C 1
ATOM 1351 O O . ALA A 1 176 ? 14.961 2.604 15.477 1 97.19 176 ALA A O 1
ATOM 1352 N N . LEU A 1 177 ? 13.547 3.881 14.281 1 97.12 177 LEU A N 1
ATOM 1353 C CA . LEU A 1 177 ? 14.516 4.32 13.281 1 97.12 177 LEU A CA 1
ATOM 1354 C C . LEU A 1 177 ? 15 5.738 13.57 1 97.12 177 LEU A C 1
ATOM 1356 O O . LEU A 1 177 ? 14.195 6.672 13.625 1 97.12 177 LEU A O 1
ATOM 1360 N N . VAL A 1 178 ? 16.281 5.863 13.758 1 97 178 VAL A N 1
ATOM 1361 C CA . VAL A 1 178 ? 16.828 7.172 14.117 1 97 178 VAL A CA 1
ATOM 1362 C C . VAL A 1 178 ? 18.078 7.457 13.273 1 97 178 VAL A C 1
ATOM 1364 O O . VAL A 1 178 ? 18.703 6.535 12.75 1 97 178 VAL A O 1
ATOM 1367 N N . ASP A 1 179 ? 18.359 8.781 13.156 1 95.31 179 ASP A N 1
ATOM 1368 C CA . ASP A 1 179 ? 19.594 9.18 12.469 1 95.31 179 ASP A CA 1
ATOM 1369 C C . ASP A 1 179 ? 20.828 8.641 13.195 1 95.31 179 ASP A C 1
ATOM 1371 O O . ASP A 1 179 ? 21.016 8.914 14.383 1 95.31 179 ASP A O 1
ATOM 1375 N N . ALA A 1 180 ? 21.672 7.938 12.469 1 95.06 180 ALA A N 1
ATOM 1376 C CA . ALA A 1 180 ? 22.844 7.301 13.062 1 95.06 180 ALA A CA 1
ATOM 1377 C C . ALA A 1 180 ? 23.844 8.344 13.578 1 95.06 180 ALA A C 1
ATOM 1379 O O . ALA A 1 180 ? 24.641 8.062 14.477 1 95.06 180 ALA A O 1
ATOM 1380 N N . ALA A 1 181 ? 23.797 9.492 13.039 1 93.88 181 ALA A N 1
ATOM 1381 C CA . ALA A 1 181 ? 24.703 10.57 13.43 1 93.88 181 ALA A CA 1
ATOM 1382 C C . ALA A 1 181 ? 24.062 11.461 14.508 1 93.88 181 ALA A C 1
ATOM 1384 O O . ALA A 1 181 ? 24.703 12.391 15.008 1 93.88 181 ALA A O 1
ATOM 1385 N N . GLY A 1 182 ? 22.812 11.172 14.844 1 92.88 182 GLY A N 1
ATOM 1386 C CA . GLY A 1 182 ? 22.094 12.008 15.789 1 92.88 182 GLY A CA 1
ATOM 1387 C C . GLY A 1 182 ? 22.203 11.531 17.219 1 92.88 182 GLY A C 1
ATOM 1388 O O . GLY A 1 182 ? 22.766 10.453 17.484 1 92.88 182 GLY A O 1
ATOM 1389 N N . PRO A 1 183 ? 21.75 12.242 18.125 1 93 183 PRO A N 1
ATOM 1390 C CA . PRO A 1 183 ? 21.875 11.953 19.547 1 93 183 PRO A CA 1
ATOM 1391 C C . PRO A 1 183 ? 21.125 10.68 19.953 1 93 183 PRO A C 1
ATOM 1393 O O . PRO A 1 183 ? 21.547 10 20.906 1 93 183 PRO A O 1
ATOM 1396 N N . LEU A 1 184 ? 20.094 10.398 19.297 1 94.94 184 LEU A N 1
ATOM 1397 C CA . LEU A 1 184 ? 19.281 9.25 19.703 1 94.94 184 LEU A CA 1
ATOM 1398 C C . LEU A 1 184 ? 20.016 7.945 19.375 1 94.94 184 LEU A C 1
ATOM 1400 O O . LEU A 1 184 ? 19.719 6.906 19.969 1 94.94 184 LEU A O 1
ATOM 1404 N N . ALA A 1 185 ? 20.875 8.008 18.453 1 94.25 185 ALA A N 1
ATOM 1405 C CA . ALA A 1 185 ? 21.609 6.812 18.031 1 94.25 185 ALA A CA 1
ATOM 1406 C C . ALA A 1 185 ? 22.578 6.363 19.125 1 94.25 185 ALA A C 1
ATOM 1408 O O . ALA A 1 185 ? 22.984 5.203 19.156 1 94.25 185 ALA A O 1
ATOM 1409 N N . ALA A 1 186 ? 22.969 7.207 19.953 1 93.31 186 ALA A N 1
ATOM 1410 C CA . ALA A 1 186 ? 23.906 6.895 21.031 1 93.31 186 ALA A CA 1
ATOM 1411 C C . ALA A 1 186 ? 23.219 6.141 22.156 1 93.31 186 ALA A C 1
ATOM 1413 O O . ALA A 1 186 ? 23.875 5.508 22.984 1 93.31 186 ALA A O 1
ATOM 1414 N N . GLN A 1 187 ? 21.922 6.215 22.172 1 93.25 187 GLN A N 1
ATOM 1415 C CA . GLN A 1 187 ? 21.156 5.52 23.203 1 93.25 187 GLN A CA 1
ATOM 1416 C C . GLN A 1 187 ? 20.984 4.047 22.844 1 93.25 187 GLN A C 1
ATOM 1418 O O . GLN A 1 187 ? 20.922 3.682 21.672 1 93.25 187 GLN A O 1
ATOM 1423 N N . THR A 1 188 ? 20.891 3.189 23.906 1 93.56 188 THR A N 1
ATOM 1424 C CA . THR A 1 188 ? 20.672 1.763 23.703 1 93.56 188 THR A CA 1
ATOM 1425 C C . THR A 1 188 ? 19.203 1.479 23.375 1 93.56 188 THR A C 1
ATOM 1427 O O . THR A 1 188 ? 18.891 0.448 22.766 1 93.56 188 THR A O 1
ATOM 1430 N N . GLN A 1 189 ? 18.328 2.352 23.812 1 95.81 189 GLN A N 1
ATOM 1431 C CA . GLN A 1 189 ? 16.906 2.299 23.547 1 95.81 189 GLN A CA 1
ATOM 1432 C C . GLN A 1 189 ? 16.312 3.701 23.391 1 95.81 189 GLN A C 1
ATOM 1434 O O . GLN A 1 189 ? 16.891 4.68 23.859 1 95.81 189 GLN A O 1
ATOM 1439 N N . VAL A 1 190 ? 15.297 3.816 22.672 1 96.81 190 VAL A N 1
ATOM 1440 C CA . VAL A 1 190 ? 14.633 5.094 22.453 1 96.81 190 VAL A CA 1
ATOM 1441 C C . VAL A 1 190 ? 13.258 5.09 23.109 1 96.81 190 VAL A C 1
ATOM 1443 O O . VAL A 1 190 ? 12.469 4.164 22.906 1 96.81 190 VAL A O 1
ATOM 1446 N N . THR A 1 191 ? 12.977 6.07 23.891 1 96.25 191 THR A N 1
ATOM 1447 C CA . THR A 1 191 ? 11.695 6.168 24.578 1 96.25 191 THR A CA 1
ATOM 1448 C C . THR A 1 191 ? 10.758 7.117 23.844 1 96.25 191 THR A C 1
ATOM 1450 O O . THR A 1 191 ? 11.172 7.828 22.922 1 96.25 191 THR A O 1
ATOM 1453 N N . ALA A 1 192 ? 9.469 7.082 24.281 1 95.12 192 ALA A N 1
ATOM 1454 C CA . ALA A 1 192 ? 8.5 8.039 23.75 1 95.12 192 ALA A CA 1
ATOM 1455 C C . ALA A 1 192 ? 8.938 9.469 24.016 1 95.12 192 ALA A C 1
ATOM 1457 O O . ALA A 1 192 ? 8.75 10.352 23.188 1 95.12 192 ALA A O 1
ATOM 1458 N N . GLU A 1 193 ? 9.555 9.711 25.156 1 95 193 GLU A N 1
ATOM 1459 C CA . GLU A 1 193 ? 10.047 11.031 25.531 1 95 193 GLU A CA 1
ATOM 1460 C C . GLU A 1 193 ? 11.156 11.492 24.594 1 95 193 GLU A C 1
ATOM 1462 O O . GLU A 1 193 ? 11.188 12.656 24.172 1 95 193 GLU A O 1
ATOM 1467 N N . ASP A 1 194 ? 12.023 10.562 24.312 1 94.94 194 ASP A N 1
ATOM 1468 C CA . ASP A 1 194 ? 13.109 10.867 23.375 1 94.94 194 ASP A CA 1
ATOM 1469 C C . ASP A 1 194 ? 12.562 11.312 22.031 1 94.94 194 ASP A C 1
ATOM 1471 O O . ASP A 1 194 ? 13.055 12.289 21.453 1 94.94 194 ASP A O 1
ATOM 1475 N N . LEU A 1 195 ? 11.547 10.648 21.516 1 93.94 195 LEU A N 1
ATOM 1476 C CA . LEU A 1 195 ? 10.992 10.93 20.188 1 93.94 195 LEU A CA 1
ATOM 1477 C C . LEU A 1 195 ? 10.211 12.242 20.203 1 93.94 195 LEU A C 1
ATOM 1479 O O . LEU A 1 195 ? 10.219 12.977 19.219 1 93.94 195 LEU A O 1
ATOM 1483 N N . ALA A 1 196 ? 9.555 12.461 21.344 1 92.19 196 ALA A N 1
ATOM 1484 C CA . ALA A 1 196 ? 8.734 13.664 21.453 1 92.19 196 ALA A CA 1
ATOM 1485 C C . ALA A 1 196 ? 9.594 14.922 21.391 1 92.19 196 ALA A C 1
ATOM 1487 O O . ALA A 1 196 ? 9.102 16 21.031 1 92.19 196 ALA A O 1
ATOM 1488 N N . ALA A 1 197 ? 10.828 14.781 21.656 1 92.5 197 ALA A N 1
ATOM 1489 C CA . ALA A 1 197 ? 11.734 15.922 21.703 1 92.5 197 ALA A CA 1
ATOM 1490 C C . ALA A 1 197 ? 12.281 16.234 20.328 1 92.5 197 ALA A C 1
ATOM 1492 O O . ALA A 1 197 ? 12.953 17.266 20.141 1 92.5 197 ALA A O 1
ATOM 1493 N N . HIS A 1 198 ? 12.039 15.375 19.328 1 90.75 198 HIS A N 1
ATOM 1494 C CA . HIS A 1 198 ? 12.516 15.523 17.969 1 90.75 198 HIS A CA 1
ATOM 1495 C C . HIS A 1 198 ? 11.383 15.32 16.953 1 90.75 198 HIS A C 1
ATOM 1497 O O . HIS A 1 198 ? 10.406 14.633 17.266 1 90.75 198 HIS A O 1
ATOM 1503 N N . PRO A 1 199 ? 11.531 15.922 15.773 1 89.81 199 PRO A N 1
ATOM 1504 C CA . PRO A 1 199 ? 10.547 15.594 14.734 1 89.81 199 PRO A CA 1
ATOM 1505 C C . PRO A 1 199 ? 10.477 14.102 14.445 1 89.81 199 PRO A C 1
ATOM 1507 O O . PRO A 1 199 ? 11.508 13.414 14.438 1 89.81 199 PRO A O 1
ATOM 1510 N N . PHE A 1 200 ? 9.219 13.664 14.32 1 93.25 200 PHE A N 1
ATOM 1511 C CA . PHE A 1 200 ? 9.094 12.25 14 1 93.25 200 PHE A CA 1
ATOM 1512 C C . PHE A 1 200 ? 7.906 12.008 13.078 1 93.25 200 PHE A C 1
ATOM 1514 O O . PHE A 1 200 ? 7.023 12.859 12.961 1 93.25 200 PHE A O 1
ATOM 1521 N N . VAL A 1 201 ? 8.07 10.93 12.359 1 95.69 201 VAL A N 1
ATOM 1522 C CA . VAL A 1 201 ? 7.023 10.438 11.477 1 95.69 201 VAL A CA 1
ATOM 1523 C C . VAL A 1 201 ? 6.137 9.445 12.227 1 95.69 201 VAL A C 1
ATOM 1525 O O . VAL A 1 201 ? 6.613 8.406 12.695 1 95.69 201 VAL A O 1
ATOM 1528 N N . GLY A 1 202 ? 4.867 9.805 12.32 1 94.62 202 GLY A N 1
ATOM 1529 C CA . GLY A 1 202 ? 3.941 8.938 13.031 1 94.62 202 GLY A CA 1
ATOM 1530 C C . GLY A 1 202 ? 3.076 8.102 12.109 1 94.62 202 GLY A C 1
ATOM 1531 O O . GLY A 1 202 ? 2.801 8.5 10.977 1 94.62 202 GLY A O 1
ATOM 1532 N N . ILE A 1 203 ? 2.723 6.949 12.633 1 91.12 203 ILE A N 1
ATOM 1533 C CA . ILE A 1 203 ? 1.729 6.117 11.969 1 91.12 203 ILE A CA 1
ATOM 1534 C C . ILE A 1 203 ? 0.33 6.496 12.445 1 91.12 203 ILE A C 1
ATOM 1536 O O . ILE A 1 203 ? 0.122 6.742 13.641 1 91.12 203 ILE A O 1
ATOM 1540 N N . GLU A 1 204 ? -0.554 6.523 11.445 1 84.81 204 GLU A N 1
ATOM 1541 C CA . GLU A 1 204 ? -1.914 6.918 11.797 1 84.81 204 GLU A CA 1
ATOM 1542 C C . GLU A 1 204 ? -2.455 6.062 12.945 1 84.81 204 GLU A C 1
ATOM 1544 O O . GLU A 1 204 ? -2.273 4.844 12.953 1 84.81 204 GLU A O 1
ATOM 1549 N N . GLY A 1 205 ? -3.133 6.711 13.852 1 72.75 205 GLY A N 1
ATOM 1550 C CA . GLY A 1 205 ? -3.549 6.094 15.102 1 72.75 205 GLY A CA 1
ATOM 1551 C C . GLY A 1 205 ? -4.688 5.105 14.93 1 72.75 205 GLY A C 1
ATOM 1552 O O . GLY A 1 205 ? -4.934 4.277 15.805 1 72.75 205 GLY A O 1
ATOM 1553 N N . ASP A 1 206 ? -5.316 5.199 13.805 1 67.19 206 ASP A N 1
ATOM 1554 C CA . ASP A 1 206 ? -6.453 4.305 13.609 1 67.19 206 ASP A CA 1
ATOM 1555 C C . ASP A 1 206 ? -5.996 2.939 13.102 1 67.19 206 ASP A C 1
ATOM 1557 O O . ASP A 1 206 ? -6.793 2.002 13.016 1 67.19 206 ASP A O 1
ATOM 1561 N N . SER A 1 207 ? -4.75 2.842 12.875 1 76.75 207 SER A N 1
ATOM 1562 C CA . SER A 1 207 ? -4.188 1.534 12.547 1 76.75 207 SER A CA 1
ATOM 1563 C C . SER A 1 207 ? -3.777 0.782 13.812 1 76.75 207 SER A C 1
ATOM 1565 O O . SER A 1 207 ? -3.646 1.379 14.883 1 76.75 207 SER A O 1
ATOM 1567 N N . LYS A 1 208 ? -3.658 -0.474 13.719 1 80.38 208 LYS A N 1
ATOM 1568 C CA . LYS A 1 208 ? -3.271 -1.28 14.875 1 80.38 208 LYS A CA 1
ATOM 1569 C C . LYS A 1 208 ? -1.874 -0.91 15.359 1 80.38 208 LYS A C 1
ATOM 1571 O O . LYS A 1 208 ? -1.67 -0.657 16.547 1 80.38 208 LYS A O 1
ATOM 1576 N N . LEU A 1 209 ? -0.953 -0.834 14.492 1 86.31 209 LEU A N 1
ATOM 1577 C CA . LEU A 1 209 ? 0.416 -0.509 14.875 1 86.31 209 LEU A CA 1
ATOM 1578 C C . LEU A 1 209 ? 0.524 0.945 15.32 1 86.31 209 LEU A C 1
ATOM 1580 O O . LEU A 1 209 ? 1.224 1.251 16.297 1 86.31 209 LEU A O 1
ATOM 1584 N N . GLY A 1 210 ? -0.181 1.813 14.617 1 88.94 210 GLY A N 1
ATOM 1585 C CA . GLY A 1 210 ? -0.205 3.207 15.023 1 88.94 210 GLY A CA 1
ATOM 1586 C C . GLY A 1 210 ? -0.805 3.412 16.406 1 88.94 210 GLY A C 1
ATOM 1587 O O . GLY A 1 210 ? -0.324 4.242 17.172 1 88.94 210 GLY A O 1
ATOM 1588 N N . GLY A 1 211 ? -1.837 2.658 16.656 1 87.5 211 GLY A N 1
ATOM 1589 C CA . GLY A 1 211 ? -2.459 2.719 17.969 1 87.5 211 GLY A CA 1
ATOM 1590 C C . GLY A 1 211 ? -1.53 2.293 19.094 1 87.5 211 GLY A C 1
ATOM 1591 O O . GLY A 1 211 ? -1.551 2.879 20.172 1 87.5 211 GLY A O 1
ATOM 1592 N N . LEU A 1 212 ? -0.744 1.298 18.844 1 87.75 212 LEU A N 1
ATOM 1593 C CA . LEU A 1 212 ? 0.221 0.829 19.828 1 87.75 212 LEU A CA 1
ATOM 1594 C C . LEU A 1 212 ? 1.229 1.922 20.172 1 87.75 212 LEU A C 1
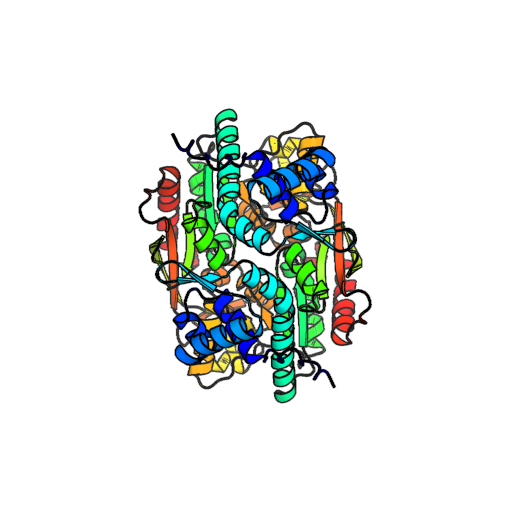ATOM 1596 O O . LEU A 1 212 ? 1.523 2.162 21.344 1 87.75 212 LEU A O 1
ATOM 1600 N N . VAL A 1 213 ? 1.665 2.578 19.188 1 92.94 213 VAL A N 1
ATOM 1601 C CA . VAL A 1 213 ? 2.674 3.615 19.375 1 92.94 213 VAL A CA 1
ATOM 1602 C C . VAL A 1 213 ? 2.053 4.82 20.078 1 92.94 213 VAL A C 1
ATOM 1604 O O . VAL A 1 213 ? 2.645 5.383 21 1 92.94 213 VAL A O 1
ATOM 1607 N N . ARG A 1 214 ? 0.891 5.16 19.609 1 91.44 214 ARG A N 1
ATOM 1608 C CA . ARG A 1 214 ? 0.186 6.273 20.234 1 91.44 214 ARG A CA 1
ATOM 1609 C C . ARG A 1 214 ? -0.061 6.004 21.719 1 91.44 214 ARG A C 1
ATOM 1611 O O . ARG A 1 214 ? 0.126 6.891 22.562 1 91.44 214 ARG A O 1
ATOM 1618 N N . SER A 1 215 ? -0.486 4.816 22.031 1 90.62 215 SER A N 1
ATOM 1619 C CA . SER A 1 215 ? -0.728 4.438 23.422 1 90.62 215 SER A CA 1
ATOM 1620 C C . SER A 1 215 ? 0.545 4.547 24.25 1 90.62 215 SER A C 1
ATOM 1622 O O . SER A 1 215 ? 0.499 4.945 25.406 1 90.62 215 SER A O 1
ATOM 1624 N N . ALA A 1 216 ? 1.614 4.184 23.656 1 91.56 216 ALA A N 1
ATOM 1625 C CA . ALA A 1 216 ? 2.895 4.281 24.359 1 91.56 216 ALA A CA 1
ATOM 1626 C C . ALA A 1 216 ? 3.219 5.73 24.703 1 91.56 216 ALA A C 1
ATOM 1628 O O . ALA A 1 216 ? 3.725 6.012 25.797 1 91.56 216 ALA A O 1
ATOM 1629 N N . PHE A 1 217 ? 2.934 6.648 23.781 1 92.75 217 PHE A N 1
ATOM 1630 C CA . PHE A 1 217 ? 3.119 8.07 24.047 1 92.75 217 PHE A CA 1
ATOM 1631 C C . PHE A 1 217 ? 2.211 8.539 25.188 1 92.75 217 PHE A C 1
ATOM 1633 O O . PHE A 1 217 ? 2.674 9.156 26.141 1 92.75 217 PHE A O 1
ATOM 1640 N N . LEU A 1 218 ? 1.004 8.102 25.078 1 90.5 218 LEU A N 1
ATOM 1641 C CA . LEU A 1 218 ? 0.007 8.555 26.047 1 90.5 218 LEU A CA 1
ATOM 1642 C C . LEU A 1 218 ? 0.301 7.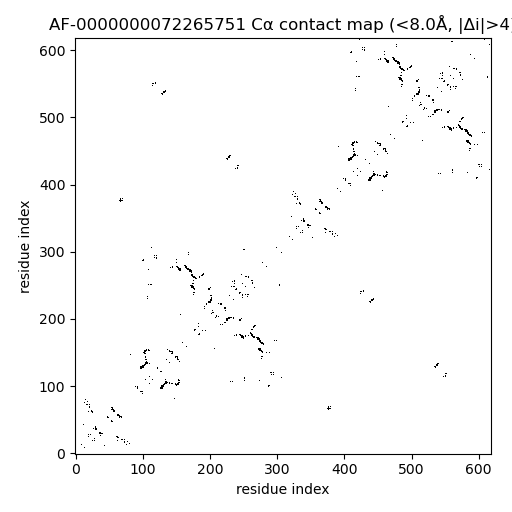988 27.438 1 90.5 218 LEU A C 1
ATOM 1644 O O . LEU A 1 218 ? 0.141 8.688 28.438 1 90.5 218 LEU A O 1
ATOM 1648 N N . GLN A 1 219 ? 0.677 6.812 27.5 1 90.19 219 GLN A N 1
ATOM 1649 C CA . GLN A 1 219 ? 1.023 6.168 28.766 1 90.19 219 GLN A CA 1
ATOM 1650 C C . GLN A 1 219 ? 2.211 6.859 29.422 1 90.19 219 GLN A C 1
ATOM 1652 O O . GLN A 1 219 ? 2.365 6.801 30.656 1 90.19 219 GLN A O 1
ATOM 1657 N N . SER A 1 220 ? 2.992 7.508 28.656 1 91.88 220 SER A N 1
ATOM 1658 C CA . SER A 1 220 ? 4.152 8.227 29.172 1 91.88 220 SER A CA 1
ATOM 1659 C C . SER A 1 220 ? 3.805 9.68 29.484 1 91.88 220 SER A C 1
ATOM 1661 O O . SER A 1 220 ? 4.695 10.492 29.75 1 91.88 220 SER A O 1
ATOM 1663 N N . GLY A 1 221 ? 2.535 10.008 29.328 1 92.81 221 GLY A N 1
ATOM 1664 C CA . GLY A 1 221 ? 2.072 11.352 29.641 1 92.81 221 GLY A CA 1
ATOM 1665 C C . GLY A 1 221 ? 2.361 12.344 28.531 1 92.81 221 GLY A C 1
ATOM 1666 O O . GLY A 1 221 ? 2.402 13.555 28.766 1 92.81 221 GLY A O 1
ATOM 1667 N N . LEU A 1 222 ? 2.621 11.797 27.375 1 91.56 222 LEU A N 1
ATOM 1668 C CA . LEU A 1 222 ? 2.994 12.648 26.25 1 91.56 222 LEU A CA 1
ATOM 1669 C C . LEU A 1 222 ? 1.875 12.703 25.219 1 91.56 222 LEU A C 1
ATOM 1671 O O . LEU A 1 222 ? 1.099 11.758 25.078 1 91.56 222 LEU A O 1
ATOM 1675 N N . GLY A 1 223 ? 1.844 13.789 24.516 1 89.5 223 GLY A N 1
ATOM 1676 C CA . GLY A 1 223 ? 0.995 13.844 23.328 1 89.5 223 GLY A CA 1
ATOM 1677 C C . GLY A 1 223 ? 1.604 13.148 22.125 1 89.5 223 GLY A C 1
ATOM 1678 O O . GLY A 1 223 ? 2.826 13.109 21.984 1 89.5 223 GLY A O 1
ATOM 1679 N N . TYR A 1 224 ? 0.801 12.523 21.328 1 88.62 224 TYR A N 1
ATOM 1680 C CA . TYR A 1 224 ? 1.236 11.945 20.062 1 88.62 224 TYR A CA 1
ATOM 1681 C C . TYR A 1 224 ? 1.092 12.953 18.922 1 88.62 224 TYR A C 1
ATOM 1683 O O . TYR A 1 224 ? 0.067 12.984 18.25 1 88.62 224 TYR A O 1
ATOM 1691 N N . LEU A 1 225 ? 2.176 13.703 18.703 1 85.94 225 LEU A N 1
ATOM 1692 C CA . LEU A 1 225 ? 2.125 14.828 17.766 1 85.94 225 LEU A CA 1
ATOM 1693 C C . LEU A 1 225 ? 3.199 14.688 16.703 1 85.94 225 LEU A C 1
ATOM 1695 O O . LEU A 1 225 ? 4.121 15.508 16.625 1 85.94 225 LEU A O 1
ATOM 1699 N N . PRO A 1 226 ? 3.006 13.781 15.766 1 91.12 226 PRO A N 1
ATOM 1700 C CA . PRO A 1 226 ? 3.982 13.664 14.68 1 91.12 226 PRO A CA 1
ATOM 1701 C C . PRO A 1 226 ? 3.945 14.844 13.719 1 91.12 226 PRO A C 1
ATOM 1703 O O . PRO A 1 226 ? 2.875 15.398 13.461 1 91.12 226 PRO A O 1
ATOM 1706 N N . GLN A 1 227 ? 5.07 15.258 13.219 1 90.38 227 GLN A N 1
ATOM 1707 C CA . GLN A 1 227 ? 5.125 16.281 12.188 1 90.38 227 GLN A CA 1
ATOM 1708 C C . GLN A 1 227 ? 4.543 15.773 10.867 1 90.38 227 GLN A C 1
ATOM 1710 O O . GLN A 1 227 ? 3.93 16.531 10.117 1 90.38 227 GLN A O 1
ATOM 1715 N N . ILE A 1 228 ? 4.844 14.539 10.539 1 93.25 228 ILE A N 1
ATOM 1716 C CA . ILE A 1 228 ? 4.273 13.844 9.398 1 93.25 228 ILE A CA 1
ATOM 1717 C C . ILE A 1 228 ? 3.527 12.594 9.867 1 93.25 228 ILE A C 1
ATOM 1719 O O . ILE A 1 228 ? 4.043 11.836 10.688 1 93.25 228 ILE A O 1
ATOM 1723 N N . GLU A 1 229 ? 2.363 12.438 9.438 1 92.19 229 GLU A N 1
ATOM 1724 C CA . GLU A 1 229 ? 1.59 11.234 9.711 1 92.19 229 GLU A CA 1
ATOM 1725 C C . GLU A 1 229 ? 1.36 10.422 8.438 1 92.19 229 GLU A C 1
ATOM 1727 O O . GLU A 1 229 ? 1.014 10.984 7.391 1 92.19 229 GLU A O 1
ATOM 1732 N N . VAL A 1 230 ? 1.65 9.156 8.562 1 92.88 230 VAL A N 1
ATOM 1733 C CA . VAL A 1 230 ? 1.541 8.281 7.398 1 92.88 230 VAL A CA 1
ATOM 1734 C C . VAL A 1 230 ? 0.656 7.086 7.73 1 92.88 230 VAL A C 1
ATOM 1736 O O . VAL A 1 230 ? 0.413 6.793 8.906 1 92.88 230 VAL A O 1
ATOM 1739 N N . ARG A 1 231 ? 0.252 6.422 6.676 1 85.56 231 ARG A N 1
ATOM 1740 C CA . ARG A 1 231 ? -0.618 5.258 6.824 1 85.56 231 ARG A CA 1
ATOM 1741 C C . ARG A 1 231 ? 0.198 3.979 6.965 1 85.56 231 ARG A C 1
ATOM 1743 O O . ARG A 1 231 ? -0.163 3.088 7.738 1 85.56 231 ARG A O 1
ATOM 1750 N N . TYR A 1 232 ? 1.304 3.928 6.25 1 86.75 232 TYR A N 1
ATOM 1751 C CA . TYR A 1 232 ? 2.084 2.697 6.18 1 86.75 232 TYR A CA 1
ATOM 1752 C C . TYR A 1 232 ? 3.439 2.871 6.852 1 86.75 232 TYR A C 1
ATOM 1754 O O . TYR A 1 232 ? 4.078 3.918 6.715 1 86.75 232 TYR A O 1
ATOM 1762 N N . VAL A 1 233 ? 3.865 1.794 7.535 1 90.69 233 VAL A N 1
ATOM 1763 C CA . VAL A 1 233 ? 5.152 1.839 8.227 1 90.69 233 VAL A CA 1
ATOM 1764 C C . VAL A 1 233 ? 6.285 1.916 7.199 1 90.69 233 VAL A C 1
ATOM 1766 O O . VAL A 1 233 ? 7.32 2.529 7.461 1 90.69 233 VAL A O 1
ATOM 1769 N N . SER A 1 234 ? 6.062 1.288 6.102 1 88.44 234 SER A N 1
ATOM 1770 C CA . SER A 1 234 ? 7.086 1.357 5.062 1 88.44 234 SER A CA 1
ATOM 1771 C C . SER A 1 234 ? 7.312 2.793 4.605 1 88.44 234 SER A C 1
ATOM 1773 O O . SER A 1 234 ? 8.445 3.191 4.332 1 88.44 234 SER A O 1
ATOM 1775 N N . THR A 1 235 ? 6.234 3.535 4.465 1 90 235 THR A N 1
ATOM 1776 C CA . THR A 1 235 ? 6.344 4.945 4.113 1 90 235 THR A CA 1
ATOM 1777 C C . THR A 1 235 ? 7.102 5.715 5.191 1 90 235 THR A C 1
ATOM 1779 O O . THR A 1 235 ? 7.934 6.57 4.879 1 90 235 THR A O 1
ATOM 1782 N N . ALA A 1 236 ? 6.793 5.422 6.41 1 94.31 236 ALA A N 1
ATOM 1783 C CA . ALA A 1 236 ? 7.5 6.066 7.512 1 94.31 236 ALA A CA 1
ATOM 1784 C C . ALA A 1 236 ? 9.008 5.824 7.414 1 94.31 236 ALA A C 1
ATOM 1786 O O . ALA A 1 236 ? 9.797 6.758 7.555 1 94.31 236 ALA A O 1
ATOM 1787 N N . ALA A 1 237 ? 9.359 4.574 7.184 1 93.31 237 ALA A N 1
ATOM 1788 C CA . ALA A 1 237 ? 10.773 4.223 7.07 1 93.31 237 ALA A CA 1
ATOM 1789 C C . ALA A 1 237 ? 11.438 4.98 5.926 1 93.31 237 ALA A C 1
ATOM 1791 O O . ALA A 1 237 ? 12.578 5.445 6.055 1 93.31 237 ALA A O 1
ATOM 1792 N N . GLU A 1 238 ? 10.734 5.109 4.852 1 88.62 238 GLU A N 1
ATOM 1793 C CA . GLU A 1 238 ? 11.273 5.812 3.691 1 88.62 238 GLU A CA 1
ATOM 1794 C C . GLU A 1 238 ? 11.5 7.289 4.004 1 88.62 238 GLU A C 1
ATOM 1796 O O . GLU A 1 238 ? 12.508 7.871 3.594 1 88.62 238 GLU A O 1
ATOM 1801 N N . LEU A 1 239 ? 10.555 7.887 4.637 1 92.44 239 LEU A N 1
ATOM 1802 C CA . LEU A 1 239 ? 10.688 9.289 4.996 1 92.44 239 LEU A CA 1
ATOM 1803 C C . LEU A 1 239 ? 11.875 9.5 5.934 1 92.44 239 LEU A C 1
ATOM 1805 O O . LEU A 1 239 ? 12.617 10.477 5.797 1 92.44 239 LEU A O 1
ATOM 1809 N N . VAL A 1 240 ? 12.102 8.578 6.859 1 94.44 240 VAL A N 1
ATOM 1810 C CA . VAL A 1 240 ? 13.242 8.641 7.762 1 94.44 240 VAL A CA 1
ATOM 1811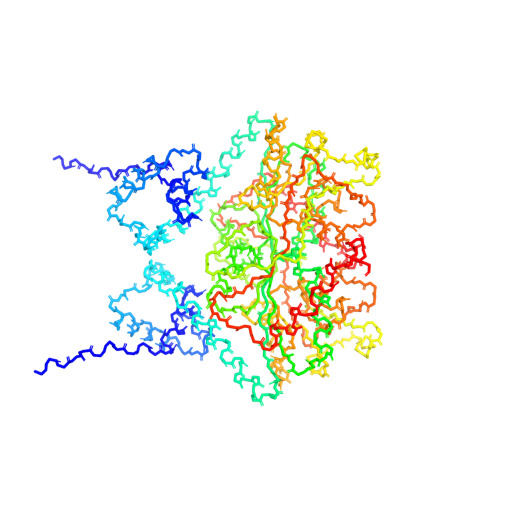 C C . VAL A 1 240 ? 14.539 8.539 6.965 1 94.44 240 VAL A C 1
ATOM 1813 O O . VAL A 1 240 ? 15.5 9.266 7.234 1 94.44 240 VAL A O 1
ATOM 1816 N N . ASN A 1 241 ? 14.547 7.652 5.977 1 91.5 241 ASN A N 1
ATOM 1817 C CA . ASN A 1 241 ? 15.711 7.496 5.113 1 91.5 241 ASN A CA 1
ATOM 1818 C C . ASN A 1 241 ? 16.078 8.812 4.422 1 91.5 241 ASN A C 1
ATOM 1820 O O . ASN A 1 241 ? 17.25 9.047 4.109 1 91.5 241 ASN A O 1
ATOM 1824 N N . HIS A 1 242 ? 15.062 9.625 4.203 1 89.31 242 HIS A N 1
ATOM 1825 C CA . HIS A 1 242 ? 15.289 10.891 3.51 1 89.31 242 HIS A CA 1
ATOM 1826 C C . HIS A 1 242 ? 15.594 12.016 4.492 1 89.31 242 HIS A C 1
ATOM 1828 O O . HIS A 1 242 ? 15.68 13.18 4.102 1 89.31 242 HIS A O 1
ATOM 1834 N N . GLY A 1 243 ? 15.617 11.672 5.762 1 90.31 243 GLY A N 1
ATOM 1835 C CA . GLY A 1 243 ? 16.016 12.648 6.766 1 90.31 243 GLY A CA 1
ATOM 1836 C C . GLY A 1 243 ? 14.859 13.406 7.371 1 90.31 243 GLY A C 1
ATOM 1837 O O . GLY A 1 243 ? 15.047 14.469 7.965 1 90.31 243 GLY A O 1
ATOM 1838 N N . LEU A 1 244 ? 13.664 12.844 7.188 1 92.69 244 LEU A N 1
ATOM 1839 C CA . LEU A 1 244 ? 12.477 13.555 7.66 1 92.69 244 LEU A CA 1
ATOM 1840 C C . LEU A 1 244 ? 12.109 13.109 9.07 1 92.69 244 LEU A C 1
ATOM 1842 O O . LEU A 1 244 ? 10.93 12.891 9.367 1 92.69 244 LEU A O 1
ATOM 1846 N N . GLY A 1 245 ? 13.141 12.953 9.961 1 93.88 245 GLY A N 1
ATOM 1847 C CA . GLY A 1 245 ? 12.898 12.68 11.375 1 93.88 245 GLY A CA 1
ATOM 1848 C C . GLY A 1 245 ? 13.094 11.227 11.742 1 93.88 245 GLY A C 1
ATOM 1849 O O . GLY A 1 245 ? 13.945 10.547 11.164 1 93.88 245 GLY A O 1
ATOM 1850 N N . ASN A 1 246 ? 12.422 10.852 12.859 1 96.69 246 ASN A N 1
ATOM 1851 C CA . ASN A 1 246 ? 12.461 9.508 13.414 1 96.69 246 ASN A CA 1
ATOM 1852 C C . ASN A 1 246 ? 11.109 8.812 13.297 1 96.69 246 ASN A C 1
ATOM 1854 O O . ASN A 1 246 ? 10.094 9.461 13.047 1 96.69 246 ASN A O 1
ATOM 1858 N N . ALA A 1 247 ? 11.172 7.527 13.414 1 97.31 247 ALA A N 1
ATOM 1859 C CA . ALA A 1 247 ? 9.898 6.801 13.352 1 97.31 247 ALA A CA 1
ATOM 1860 C C . ALA A 1 247 ? 9.969 5.512 14.164 1 97.31 247 ALA A C 1
ATOM 1862 O O . ALA A 1 247 ? 11.055 4.992 14.43 1 97.31 247 ALA A O 1
ATOM 1863 N N . VAL A 1 248 ? 8.805 5.047 14.648 1 96.75 248 VAL A N 1
ATOM 1864 C CA . VAL A 1 248 ? 8.656 3.732 15.266 1 96.75 248 VAL A CA 1
ATOM 1865 C C . VAL A 1 248 ? 7.965 2.777 14.297 1 96.75 248 VAL A C 1
ATOM 1867 O O . VAL A 1 248 ? 6.859 3.055 13.82 1 96.75 248 VAL A O 1
ATOM 1870 N N . VAL A 1 249 ? 8.695 1.67 13.984 1 96.12 249 VAL A N 1
ATOM 1871 C CA . VAL A 1 249 ? 8.164 0.704 13.031 1 96.12 249 VAL A CA 1
ATOM 1872 C C . VAL A 1 249 ? 8.438 -0.715 13.523 1 96.12 249 VAL A C 1
ATOM 1874 O O . VAL A 1 249 ? 9.109 -0.908 14.539 1 96.12 249 VAL A O 1
ATOM 1877 N N . ASP A 1 250 ? 7.797 -1.667 12.852 1 93.19 250 ASP A N 1
ATOM 1878 C CA . ASP A 1 250 ? 8.133 -3.057 13.141 1 93.19 250 ASP A CA 1
ATOM 1879 C C . ASP A 1 250 ? 9.562 -3.375 12.719 1 93.19 250 ASP A C 1
ATOM 1881 O O . ASP A 1 250 ? 10.125 -2.705 11.852 1 93.19 250 ASP A O 1
ATOM 1885 N N . PRO A 1 251 ? 10.195 -4.434 13.336 1 92.38 251 PRO A N 1
ATOM 1886 C CA . PRO A 1 251 ? 11.609 -4.711 13.07 1 92.38 251 PRO A CA 1
ATOM 1887 C C . PRO A 1 251 ? 11.852 -5.227 11.648 1 92.38 251 PRO A C 1
ATOM 1889 O O . PRO A 1 251 ? 12.945 -5.07 11.109 1 92.38 251 PRO A O 1
ATOM 1892 N N . PHE A 1 252 ? 10.883 -5.848 11.039 1 90.31 252 PHE A N 1
ATOM 1893 C CA . PHE A 1 252 ? 11.062 -6.355 9.688 1 90.31 252 PHE A CA 1
ATOM 1894 C C . PHE A 1 252 ? 11.195 -5.211 8.688 1 90.31 252 PHE A C 1
ATOM 1896 O O . PHE A 1 252 ? 12.102 -5.215 7.848 1 90.31 252 PHE A O 1
ATOM 1903 N N . THR A 1 253 ? 10.258 -4.262 8.797 1 91 253 THR A N 1
ATOM 1904 C CA . THR A 1 253 ? 10.344 -3.053 7.988 1 91 253 THR A CA 1
ATOM 1905 C C . THR A 1 253 ? 11.648 -2.309 8.266 1 91 253 THR A C 1
ATOM 1907 O O . THR A 1 253 ? 12.305 -1.833 7.34 1 91 253 THR A O 1
ATOM 1910 N N . ALA A 1 254 ? 12.016 -2.195 9.492 1 92.81 254 ALA A N 1
ATOM 1911 C CA . ALA A 1 254 ? 13.211 -1.455 9.891 1 92.81 254 ALA A CA 1
ATOM 1912 C C . ALA A 1 254 ? 14.461 -2.047 9.242 1 92.81 254 ALA A C 1
ATOM 1914 O O . ALA A 1 254 ? 15.234 -1.333 8.602 1 92.81 254 ALA A O 1
ATOM 1915 N N . HIS A 1 255 ? 14.641 -3.324 9.344 1 87 255 HIS A N 1
ATOM 1916 C CA . HIS A 1 255 ? 15.867 -3.969 8.883 1 87 255 HIS A CA 1
ATOM 1917 C C . HIS A 1 255 ? 15.914 -4.031 7.363 1 87 255 HIS A C 1
ATOM 1919 O O . HIS A 1 255 ? 17 -3.977 6.77 1 87 255 HIS A O 1
ATOM 1925 N N . TYR A 1 256 ? 14.773 -4.027 6.844 1 83.06 256 TYR A N 1
ATOM 1926 C CA . TYR A 1 256 ? 14.727 -4.133 5.391 1 83.06 256 TYR A CA 1
ATOM 1927 C C . TYR A 1 256 ? 14.961 -2.777 4.734 1 83.06 256 TYR A C 1
ATOM 1929 O O . TYR A 1 256 ? 15.594 -2.691 3.68 1 83.06 256 TYR A O 1
ATOM 1937 N N . HIS A 1 257 ? 14.445 -1.74 5.281 1 84.81 257 HIS A N 1
ATOM 1938 C CA . HIS A 1 257 ? 14.406 -0.442 4.621 1 84.81 257 HIS A CA 1
ATOM 1939 C C . HIS A 1 257 ? 15.547 0.451 5.094 1 84.81 257 HIS A C 1
ATOM 1941 O O . HIS A 1 257 ? 15.961 1.367 4.379 1 84.81 257 HIS A O 1
ATOM 1947 N N . ALA A 1 258 ? 16.016 0.227 6.254 1 87.69 258 ALA A N 1
ATOM 1948 C CA . ALA A 1 258 ? 16.984 1.153 6.832 1 87.69 258 ALA A CA 1
ATOM 1949 C C . ALA A 1 258 ? 18.25 1.231 5.977 1 87.69 258 ALA A C 1
ATOM 1951 O O . ALA A 1 258 ? 18.891 0.214 5.723 1 87.69 258 ALA A O 1
ATOM 1952 N N . ARG A 1 259 ? 18.547 2.398 5.484 1 86.25 259 ARG A N 1
ATOM 1953 C CA . ARG A 1 259 ? 19.766 2.67 4.738 1 86.25 259 ARG A CA 1
ATOM 1954 C C . ARG A 1 259 ? 20.938 2.895 5.68 1 86.25 259 ARG A C 1
ATOM 1956 O O . ARG A 1 259 ? 20.766 3.021 6.895 1 86.25 259 ARG A O 1
ATOM 1963 N N . PRO A 1 260 ? 22.094 3.02 4.883 1 86.62 260 PRO A N 1
ATOM 1964 C CA . PRO A 1 260 ? 23.234 3.418 5.715 1 86.62 260 PRO A CA 1
ATOM 1965 C C . PRO A 1 260 ? 23.047 4.789 6.359 1 86.62 260 PRO A C 1
ATOM 1967 O O . PRO A 1 260 ? 22.5 5.699 5.73 1 86.62 260 PRO A O 1
ATOM 1970 N N . GLY A 1 261 ? 23.156 4.938 7.531 1 92.31 261 GLY A N 1
ATOM 1971 C CA . GLY A 1 261 ? 22.969 6.195 8.242 1 92.31 261 GLY A CA 1
ATOM 1972 C C . GLY A 1 261 ? 21.797 6.18 9.195 1 92.31 261 GLY A C 1
ATOM 1973 O O . GLY A 1 261 ? 21.547 7.156 9.906 1 92.31 261 GLY A O 1
ATOM 1974 N N . ILE A 1 262 ? 21.078 5.145 9.039 1 94.81 262 ILE A N 1
ATOM 1975 C CA . ILE A 1 262 ? 19.953 4.988 9.945 1 94.81 262 ILE A CA 1
ATOM 1976 C C . ILE A 1 262 ? 20.266 3.904 10.977 1 94.81 262 ILE A C 1
ATOM 1978 O O . ILE A 1 262 ? 20.719 2.816 10.625 1 94.81 262 ILE A O 1
ATOM 1982 N N . ALA A 1 263 ? 20.094 4.199 12.242 1 96.19 263 ALA A N 1
ATOM 1983 C CA . ALA A 1 263 ? 20.281 3.238 13.32 1 96.19 263 ALA A CA 1
ATOM 1984 C C . ALA A 1 263 ? 18.938 2.686 13.797 1 96.19 263 ALA A C 1
ATOM 1986 O O . ALA A 1 263 ? 17.938 3.412 13.852 1 96.19 263 ALA A O 1
ATOM 1987 N N . ILE A 1 264 ? 18.938 1.417 14.148 1 95.75 264 ILE A N 1
ATOM 1988 C CA . ILE A 1 264 ? 17.766 0.744 14.688 1 95.75 264 ILE A CA 1
ATOM 1989 C C . ILE A 1 264 ? 17.938 0.514 16.188 1 95.75 264 ILE A C 1
ATOM 1991 O O . ILE A 1 264 ? 18.922 -0.108 16.609 1 95.75 264 ILE A O 1
ATOM 1995 N N . ARG A 1 265 ? 17.031 1.059 16.969 1 96.5 265 ARG A N 1
ATOM 1996 C CA . ARG A 1 265 ? 17.062 0.909 18.422 1 96.5 265 ARG A CA 1
ATOM 1997 C C . ARG A 1 265 ? 15.734 0.377 18.953 1 96.5 265 ARG A C 1
ATOM 1999 O O . ARG A 1 265 ? 14.672 0.755 18.453 1 96.5 265 ARG A O 1
ATOM 2006 N N . PRO A 1 266 ? 15.812 -0.448 19.984 1 95.94 266 PRO A N 1
ATOM 2007 C CA . PRO A 1 266 ? 14.547 -0.837 20.609 1 95.94 266 PRO A CA 1
ATOM 2008 C C . PRO A 1 266 ? 13.727 0.363 21.078 1 95.94 266 PRO A C 1
ATOM 2010 O O . PRO A 1 266 ? 14.297 1.338 21.578 1 95.94 266 PRO A O 1
ATOM 2013 N N . PHE A 1 267 ? 12.406 0.312 20.828 1 96.75 267 PHE A N 1
ATOM 2014 C CA . PHE A 1 267 ? 11.5 1.339 21.328 1 96.75 267 PHE A CA 1
ATOM 2015 C C . PHE A 1 267 ? 10.891 0.922 22.672 1 96.75 267 PHE A C 1
ATOM 2017 O O . PHE A 1 267 ? 10.484 -0.229 22.844 1 96.75 267 PHE A O 1
ATOM 2024 N N . VAL A 1 268 ? 10.867 1.853 23.641 1 94.62 268 VAL A N 1
ATOM 2025 C CA . VAL A 1 268 ? 10.289 1.612 24.953 1 94.62 268 VAL A CA 1
ATOM 2026 C C . VAL A 1 268 ? 9.273 2.703 25.281 1 94.62 268 VAL A C 1
ATOM 2028 O O . VAL A 1 268 ? 9.492 3.875 24.984 1 94.62 268 VAL A O 1
ATOM 2031 N N . PRO A 1 269 ? 8.172 2.305 25.891 1 94.12 269 PRO A N 1
ATOM 2032 C CA . PRO A 1 269 ? 7.805 0.956 26.328 1 94.12 269 PRO A CA 1
ATOM 2033 C C . PRO A 1 269 ? 7.574 0 25.156 1 94.12 269 PRO A C 1
ATOM 2035 O O . PRO A 1 269 ? 7.188 0.433 24.078 1 94.12 269 PRO A O 1
ATOM 2038 N N . ALA A 1 270 ? 7.77 -1.228 25.469 1 92.38 270 ALA A N 1
ATOM 2039 C CA . ALA A 1 270 ? 7.699 -2.24 24.422 1 92.38 270 ALA A CA 1
ATOM 2040 C C . ALA A 1 270 ? 6.293 -2.32 23.828 1 92.38 270 ALA A C 1
ATOM 2042 O O . ALA A 1 270 ? 5.312 -2.48 24.562 1 92.38 270 ALA A O 1
ATOM 2043 N N . CYS A 1 271 ? 6.242 -2.08 22.547 1 93.62 271 CYS A N 1
ATOM 2044 C CA . CYS A 1 271 ? 5.027 -2.336 21.781 1 93.62 271 CYS A CA 1
ATOM 2045 C C . CYS A 1 271 ? 5.086 -3.699 21.109 1 93.62 271 CYS A C 1
ATOM 2047 O O . CYS A 1 271 ? 5.609 -3.824 20 1 93.62 271 CYS A O 1
ATOM 2049 N N . MET A 1 272 ? 4.41 -4.621 21.703 1 92.25 272 MET A N 1
ATOM 2050 C CA . MET A 1 272 ? 4.516 -6.012 21.266 1 92.25 272 MET A CA 1
ATOM 2051 C C . MET A 1 272 ? 3.639 -6.27 20.047 1 92.25 272 MET A C 1
ATOM 2053 O O . MET A 1 272 ? 2.582 -5.648 19.891 1 92.25 272 MET A O 1
ATOM 2057 N N . THR A 1 273 ? 4.16 -7.145 19.203 1 91.56 273 THR A N 1
ATOM 2058 C CA . THR A 1 273 ? 3.371 -7.641 18.078 1 91.56 273 THR A CA 1
ATOM 2059 C C . THR A 1 273 ? 3.824 -9.047 17.688 1 91.56 273 THR A C 1
ATOM 2061 O O . THR A 1 273 ? 4.785 -9.57 18.25 1 91.56 273 THR A O 1
ATOM 2064 N N . ARG A 1 274 ? 2.977 -9.703 16.828 1 93.25 274 ARG A N 1
ATOM 2065 C CA . ARG A 1 274 ? 3.277 -11.07 16.406 1 93.25 274 ARG A CA 1
ATOM 2066 C C . ARG A 1 274 ? 3.074 -11.227 14.898 1 93.25 274 ARG A C 1
ATOM 2068 O O . ARG A 1 274 ? 2.182 -10.602 14.32 1 93.25 274 ARG A O 1
ATOM 2075 N N . VAL A 1 275 ? 3.988 -12.047 14.352 1 94.38 275 VAL A N 1
ATOM 2076 C CA . VAL A 1 275 ? 3.752 -12.539 12.992 1 94.38 275 VAL A CA 1
ATOM 2077 C C . VAL A 1 275 ? 2.803 -13.734 13.031 1 94.38 275 VAL A C 1
ATOM 2079 O O . VAL A 1 275 ? 3.057 -14.711 13.734 1 94.38 275 VAL A O 1
ATOM 2082 N N . VAL A 1 276 ? 1.762 -13.625 12.242 1 95.94 276 VAL A N 1
ATOM 2083 C CA . VAL A 1 276 ? 0.799 -14.719 12.281 1 95.94 276 VAL A CA 1
ATOM 2084 C C . VAL A 1 276 ? 0.52 -15.211 10.859 1 95.94 276 VAL A C 1
ATOM 2086 O O . VAL A 1 276 ? 0.538 -14.422 9.914 1 95.94 276 VAL A O 1
ATOM 2089 N N . LEU A 1 277 ? 0.343 -16.469 10.727 1 96.5 277 LEU A N 1
ATOM 2090 C CA . LEU A 1 277 ? -0.203 -17.125 9.547 1 96.5 277 LEU A CA 1
ATOM 2091 C C . LEU A 1 277 ? -1.696 -17.391 9.703 1 96.5 277 LEU A C 1
ATOM 2093 O O . LEU A 1 277 ? -2.115 -18.062 10.648 1 96.5 277 LEU A O 1
ATOM 2097 N N . LEU A 1 278 ? -2.471 -16.797 8.836 1 96.88 278 LEU A N 1
ATOM 2098 C CA . LEU A 1 278 ? -3.924 -16.891 8.93 1 96.88 278 LEU A CA 1
ATOM 2099 C C . LEU A 1 278 ? -4.48 -17.828 7.871 1 96.88 278 LEU A C 1
ATOM 2101 O O . LEU A 1 278 ? -4.09 -17.75 6.703 1 96.88 278 LEU A O 1
ATOM 2105 N N . THR A 1 279 ? -5.34 -18.703 8.242 1 94.75 279 THR A N 1
ATOM 2106 C CA . THR A 1 279 ? -6.098 -19.594 7.355 1 94.75 279 THR A CA 1
ATOM 2107 C C . THR A 1 279 ? -7.562 -19.641 7.766 1 94.75 279 THR A C 1
ATOM 2109 O O . THR A 1 279 ? -7.914 -19.266 8.883 1 94.75 279 THR A O 1
ATOM 2112 N N . ARG A 1 280 ? -8.32 -20.031 6.844 1 88.94 280 ARG A N 1
ATOM 2113 C CA . ARG A 1 280 ? -9.75 -20.125 7.137 1 88.94 280 ARG A CA 1
ATOM 2114 C C . ARG A 1 280 ? -10.031 -21.266 8.102 1 88.94 280 ARG A C 1
ATOM 2116 O O . ARG A 1 280 ? -9.555 -22.391 7.91 1 88.94 280 ARG A O 1
ATOM 2123 N N . ARG A 1 281 ? -10.82 -20.969 9.094 1 87.88 281 ARG A N 1
ATOM 2124 C CA . ARG A 1 281 ? -11.156 -22 10.078 1 87.88 281 ARG A CA 1
ATOM 2125 C C . ARG A 1 281 ? -12.07 -23.062 9.469 1 87.88 281 ARG A C 1
ATOM 2127 O O . ARG A 1 281 ? -13 -22.734 8.727 1 87.88 281 ARG A O 1
ATOM 2134 N N . GLY A 1 282 ? -11.781 -24.359 9.773 1 80.94 282 GLY A N 1
ATOM 2135 C CA . GLY A 1 282 ? -12.617 -25.453 9.32 1 80.94 282 GLY A CA 1
ATOM 2136 C C . GLY A 1 282 ? -12.273 -25.938 7.922 1 80.94 282 GLY A C 1
ATOM 2137 O O . GLY A 1 282 ? -12.852 -26.906 7.434 1 80.94 282 GLY A O 1
ATOM 2138 N N . VAL A 1 283 ? -11.5 -25.281 7.238 1 78.56 283 VAL A N 1
ATOM 2139 C CA . VAL A 1 283 ? -11.07 -25.688 5.906 1 78.56 283 VAL A CA 1
ATOM 2140 C C . VAL A 1 283 ? -9.625 -26.156 5.949 1 78.56 283 VAL A C 1
ATOM 2142 O O . VAL A 1 283 ? -8.734 -25.422 6.363 1 78.56 283 VAL A O 1
ATOM 2145 N N . PRO A 1 284 ? -9.422 -27.391 5.574 1 75.19 284 PRO A N 1
ATOM 2146 C CA . PRO A 1 284 ? -8.031 -27.859 5.566 1 75.19 284 PRO A CA 1
ATOM 2147 C C . PRO A 1 284 ? -7.16 -27.109 4.562 1 75.19 284 PRO A C 1
ATOM 2149 O O . PRO A 1 284 ? -7.629 -26.75 3.484 1 75.19 284 PRO A O 1
ATOM 2152 N N . ARG A 1 285 ? -5.887 -26.953 4.906 1 82.94 285 ARG A N 1
ATOM 2153 C CA . ARG A 1 285 ? -4.934 -26.328 3.996 1 82.94 285 ARG A CA 1
ATOM 2154 C C . ARG A 1 285 ? -4.711 -27.188 2.756 1 82.94 285 ARG A C 1
ATOM 2156 O O . ARG A 1 285 ? -4.625 -28.406 2.85 1 82.94 285 ARG A O 1
ATOM 2163 N N . SER A 1 286 ? -4.648 -26.5 1.659 1 83.56 286 SER A N 1
ATOM 2164 C CA . SER A 1 286 ? -4.238 -27.203 0.449 1 83.56 286 SER A CA 1
ATOM 2165 C C . SER A 1 286 ? -2.781 -27.641 0.535 1 83.56 286 SER A C 1
ATOM 2167 O O . SER A 1 286 ? -2.043 -27.203 1.417 1 83.56 286 SER A O 1
ATOM 2169 N N . GLN A 1 287 ? -2.377 -28.547 -0.31 1 84.56 287 GLN A N 1
ATOM 2170 C CA . GLN A 1 287 ? -0.988 -28.984 -0.37 1 84.56 287 GLN A CA 1
ATOM 2171 C C . GLN A 1 287 ? -0.047 -27.812 -0.643 1 84.56 287 GLN A C 1
ATOM 2173 O O . GLN A 1 287 ? 1.035 -27.734 -0.058 1 84.56 287 GLN A O 1
ATOM 2178 N N . LEU A 1 288 ? -0.484 -26.938 -1.534 1 90.38 288 LEU A N 1
ATOM 2179 C CA . LEU A 1 288 ? 0.331 -25.766 -1.861 1 90.38 288 LEU A CA 1
ATOM 2180 C C . LEU A 1 288 ? 0.465 -24.844 -0.657 1 90.38 288 LEU A C 1
ATOM 2182 O O . LEU A 1 288 ? 1.549 -24.312 -0.389 1 90.38 288 LEU A O 1
ATOM 2186 N N . ALA A 1 289 ? -0.632 -24.656 0.07 1 91.94 289 ALA A N 1
ATOM 2187 C CA . ALA A 1 289 ? -0.612 -23.812 1.266 1 91.94 289 ALA A CA 1
ATOM 2188 C C . ALA A 1 289 ? 0.307 -24.391 2.332 1 91.94 289 ALA A C 1
ATOM 2190 O O . ALA A 1 289 ? 1.067 -23.672 2.977 1 91.94 289 ALA A O 1
ATOM 2191 N N . HIS A 1 290 ? 0.251 -25.719 2.5 1 91.5 290 HIS A N 1
ATOM 2192 C CA . HIS A 1 290 ? 1.129 -26.406 3.439 1 91.5 290 HIS A CA 1
ATOM 2193 C C . HIS A 1 290 ? 2.592 -26.266 3.033 1 91.5 290 HIS A C 1
ATOM 2195 O O . HIS A 1 290 ? 3.453 -26 3.877 1 91.5 290 HIS A O 1
ATOM 2201 N N . ALA A 1 291 ? 2.818 -26.469 1.792 1 92.56 291 ALA A N 1
ATOM 2202 C CA . ALA A 1 291 ? 4.188 -26.391 1.282 1 92.56 291 ALA A CA 1
ATOM 2203 C C . ALA A 1 291 ? 4.766 -25 1.479 1 92.56 291 ALA A C 1
ATOM 2205 O O . ALA A 1 291 ? 5.926 -24.844 1.868 1 92.56 291 ALA A O 1
ATOM 2206 N N . PHE A 1 292 ? 3.982 -23.938 1.172 1 95.25 292 PHE A N 1
ATOM 2207 C CA . PHE A 1 292 ? 4.469 -22.578 1.364 1 95.25 292 PHE A CA 1
ATOM 2208 C C . PHE A 1 292 ? 4.738 -22.312 2.838 1 95.25 292 PHE A C 1
ATOM 2210 O O . PHE A 1 292 ? 5.766 -21.719 3.189 1 95.25 292 PHE A O 1
ATOM 2217 N N . ALA A 1 293 ? 3.811 -22.719 3.703 1 93.19 293 ALA A N 1
ATOM 2218 C CA . ALA A 1 293 ? 3.99 -22.547 5.141 1 93.19 293 ALA A CA 1
ATOM 2219 C C . ALA A 1 293 ? 5.27 -23.219 5.621 1 93.19 293 ALA A C 1
ATOM 2221 O O . ALA A 1 293 ? 5.969 -22.688 6.492 1 93.19 293 ALA A O 1
ATOM 2222 N N . ALA A 1 294 ? 5.598 -24.344 5.102 1 92.12 294 ALA A N 1
ATOM 2223 C CA . ALA A 1 294 ? 6.789 -25.109 5.484 1 92.12 294 ALA A CA 1
ATOM 2224 C C . ALA A 1 294 ? 8.062 -24.359 5.086 1 92.12 294 ALA A C 1
ATOM 2226 O O . ALA A 1 294 ? 9.086 -24.469 5.758 1 92.12 294 ALA A O 1
ATOM 2227 N N . THR A 1 295 ? 8.008 -23.609 3.973 1 92.81 295 THR A N 1
ATOM 2228 C CA . THR A 1 295 ? 9.156 -22.828 3.547 1 92.81 295 THR A CA 1
ATOM 2229 C C . THR A 1 295 ? 9.266 -21.531 4.367 1 92.81 295 THR A C 1
ATOM 2231 O O . THR A 1 295 ? 10.359 -21 4.543 1 92.81 295 THR A O 1
ATOM 2234 N N . LEU A 1 296 ? 8.148 -21.031 4.871 1 92.5 296 LEU A N 1
ATOM 2235 C CA . LEU A 1 296 ? 8.07 -19.766 5.578 1 92.5 296 LEU A CA 1
ATOM 2236 C C . LEU A 1 296 ? 8.578 -19.906 7.008 1 92.5 296 LEU A C 1
ATOM 2238 O O . LEU A 1 296 ? 9.32 -19.047 7.496 1 92.5 296 LEU A O 1
ATOM 2242 N N . LYS A 1 297 ? 8.305 -20.938 7.719 1 90.5 297 LYS A N 1
ATOM 2243 C CA . LYS A 1 297 ? 8.492 -21.109 9.156 1 90.5 297 LYS A CA 1
ATOM 2244 C C . LYS A 1 297 ? 9.977 -21.062 9.523 1 90.5 297 LYS A C 1
ATOM 2246 O O . LYS A 1 297 ? 10.367 -20.391 10.477 1 90.5 297 LYS A O 1
ATOM 2251 N N . PRO A 1 298 ? 10.859 -21.703 8.719 1 88.31 298 PRO A N 1
ATOM 2252 C CA . PRO A 1 298 ? 12.281 -21.688 9.078 1 88.31 298 PRO A CA 1
ATOM 2253 C C . PRO A 1 298 ? 12.898 -20.297 9.016 1 88.31 298 PRO A C 1
ATOM 2255 O O . PRO A 1 298 ? 13.914 -20.031 9.664 1 88.31 298 PRO A O 1
ATOM 2258 N N . ILE A 1 299 ? 12.273 -19.453 8.273 1 87.31 299 ILE A N 1
ATOM 2259 C CA . ILE A 1 299 ? 12.805 -18.109 8.109 1 87.31 299 ILE A CA 1
ATOM 2260 C C . ILE A 1 299 ? 12.758 -17.375 9.445 1 87.31 299 ILE A C 1
ATOM 2262 O O . ILE A 1 299 ? 13.641 -16.562 9.75 1 87.31 299 ILE A O 1
ATOM 2266 N N . PHE A 1 300 ? 11.758 -17.625 10.234 1 84.12 300 PHE A N 1
ATOM 2267 C CA . PHE A 1 300 ? 11.57 -16.938 11.508 1 84.12 300 PHE A CA 1
ATOM 2268 C C . PHE A 1 300 ? 12.461 -17.531 12.586 1 84.12 300 PHE A C 1
ATOM 2270 O O . PHE A 1 300 ? 12.586 -16.953 13.672 1 84.12 300 PHE A O 1
ATOM 2277 N N . ALA A 1 301 ? 12.984 -18.688 12.336 1 77.38 301 ALA A N 1
ATOM 2278 C CA . ALA A 1 301 ? 13.898 -19.312 13.281 1 77.38 301 ALA A CA 1
ATOM 2279 C C . ALA A 1 301 ? 15.281 -18.656 13.219 1 77.38 301 ALA A C 1
ATOM 2281 O O . ALA A 1 301 ? 16.062 -18.781 14.156 1 77.38 301 ALA A O 1
ATOM 2282 N N . GLU A 1 302 ? 15.531 -17.906 12.125 1 70.25 302 GLU A N 1
ATOM 2283 C CA . GLU A 1 302 ? 16.797 -17.203 11.969 1 70.25 302 GLU A CA 1
ATOM 2284 C C . GLU A 1 302 ? 16.766 -15.852 12.672 1 70.25 302 GLU A C 1
ATOM 2286 O O . GLU A 1 302 ? 15.695 -15.266 12.859 1 70.25 302 GLU A O 1
ATOM 2291 N N . PRO A 1 303 ? 17.922 -15.469 13.234 1 61.31 303 PRO A N 1
ATOM 2292 C CA . PRO A 1 303 ? 17.969 -14.125 13.82 1 61.31 303 PRO A CA 1
ATOM 2293 C C . PRO A 1 303 ? 17.516 -13.047 12.836 1 61.31 303 PRO A C 1
ATOM 2295 O O . PRO A 1 303 ? 17.797 -13.141 11.641 1 61.31 303 PRO A O 1
ATOM 2298 N N . LEU A 1 304 ? 16.703 -12.203 13.336 1 59.28 304 LEU A N 1
ATOM 2299 C CA . LEU A 1 304 ? 16.094 -11.164 12.523 1 59.28 304 LEU A CA 1
ATOM 2300 C C . LEU A 1 304 ? 17.156 -10.391 11.742 1 59.28 304 LEU A C 1
ATOM 2302 O O . LEU A 1 304 ? 16.922 -9.977 10.609 1 59.28 304 LEU A O 1
ATOM 2306 N N . ARG A 1 305 ? 18.297 -10.141 12.531 1 53.97 305 ARG A N 1
ATOM 2307 C CA . ARG A 1 305 ? 19.359 -9.422 11.844 1 53.97 305 ARG A CA 1
ATOM 2308 C C . ARG A 1 305 ? 19.75 -10.125 10.547 1 53.97 305 ARG A C 1
ATOM 2310 O O . ARG A 1 305 ? 20.203 -9.484 9.594 1 53.97 305 ARG A O 1
ATOM 2317 N N . ARG A 1 306 ? 19.594 -11.367 10.609 1 49.16 306 ARG A N 1
ATOM 2318 C CA . ARG A 1 306 ? 20 -12.18 9.469 1 49.16 306 ARG A CA 1
ATOM 2319 C C . ARG A 1 306 ? 18.859 -12.328 8.469 1 49.16 306 ARG A C 1
ATOM 2321 O O . ARG A 1 306 ? 19.078 -12.758 7.332 1 49.16 306 ARG A O 1
ATOM 2328 N N . ILE A 1 307 ? 17.812 -12.219 8.922 1 47 307 ILE A N 1
ATOM 2329 C CA . ILE A 1 307 ? 16.703 -12.422 8 1 47 307 ILE A CA 1
ATOM 2330 C C . ILE A 1 307 ? 16.812 -11.422 6.852 1 47 307 ILE A C 1
ATOM 2332 O O . ILE A 1 307 ? 16.391 -11.711 5.727 1 47 307 ILE A O 1
ATOM 2336 N N . HIS A 1 308 ? 17.359 -10.125 7.117 1 47.81 308 HIS A N 1
ATOM 2337 C CA . HIS A 1 308 ? 17.438 -9.117 6.066 1 47.81 308 HIS A CA 1
ATOM 2338 C C . HIS A 1 308 ? 18.766 -9.195 5.316 1 47.81 308 HIS A C 1
ATOM 2340 O O . HIS A 1 308 ? 19.016 -8.391 4.418 1 47.81 308 HIS A O 1
ATOM 2346 N N . ALA A 1 309 ? 19.734 -10.102 5.762 1 38.19 309 ALA A N 1
ATOM 2347 C CA . ALA A 1 309 ? 21.016 -10.211 5.07 1 38.19 309 ALA A CA 1
ATOM 2348 C C . ALA A 1 309 ? 20.875 -11.008 3.777 1 38.19 309 ALA A C 1
ATOM 2350 O O . ALA A 1 309 ? 20.078 -11.945 3.701 1 38.19 309 ALA A O 1
ATOM 2351 N N . MET B 1 1 ? -50.062 27.531 8.227 1 23.17 1 MET B N 1
ATOM 2352 C CA . MET B 1 1 ? -48.719 27.797 8.742 1 23.17 1 MET B CA 1
ATOM 2353 C C . MET B 1 1 ? -47.938 26.5 8.898 1 23.17 1 MET B C 1
ATOM 2355 O O . MET B 1 1 ? -48.188 25.719 9.836 1 23.17 1 MET B O 1
ATOM 2359 N N . ILE B 1 2 ? -47.875 25.703 7.879 1 26.75 2 ILE B N 1
ATOM 2360 C CA . ILE B 1 2 ? -47.344 24.344 7.809 1 26.75 2 ILE B CA 1
ATOM 2361 C C . ILE B 1 2 ? -45.875 24.344 8.281 1 26.75 2 ILE B C 1
ATOM 2363 O O . ILE B 1 2 ? -45.062 25.078 7.762 1 26.75 2 ILE B O 1
ATOM 2367 N N . GLY B 1 3 ? -45.75 24.344 9.641 1 27.69 3 GLY B N 1
ATOM 2368 C CA . GLY B 1 3 ? -44.438 24.344 10.289 1 27.69 3 GLY B CA 1
ATOM 2369 C C . GLY B 1 3 ? -43.438 23.469 9.586 1 27.69 3 GLY B C 1
ATOM 2370 O O . GLY B 1 3 ? -43.75 22.328 9.219 1 27.69 3 GLY B O 1
ATOM 2371 N N . GLY B 1 4 ? -42.688 24.031 8.633 1 30.81 4 GLY B N 1
ATOM 2372 C CA . GLY B 1 4 ? -41.656 23.422 7.828 1 30.81 4 GLY B CA 1
ATOM 2373 C C . GLY B 1 4 ? -40.781 22.453 8.602 1 30.81 4 GLY B C 1
ATOM 2374 O O . GLY B 1 4 ? -40.188 22.812 9.617 1 30.81 4 GLY B O 1
ATOM 2375 N N . ARG B 1 5 ? -41.312 21.234 8.883 1 32.84 5 ARG B N 1
ATOM 2376 C CA . ARG B 1 5 ? -40.625 20.156 9.594 1 32.84 5 ARG B CA 1
ATOM 2377 C C . ARG B 1 5 ? -39.125 20.156 9.289 1 32.84 5 ARG B C 1
ATOM 2379 O O . ARG B 1 5 ? -38.719 19.906 8.156 1 32.84 5 ARG B O 1
ATOM 2386 N N . THR B 1 6 ? -38.281 21.078 9.852 1 32.75 6 THR B N 1
ATOM 2387 C CA . THR B 1 6 ? -36.844 21.203 9.812 1 32.75 6 THR B CA 1
ATOM 2388 C C . THR B 1 6 ? -36.156 19.844 9.914 1 32.75 6 THR B C 1
ATOM 2390 O O . THR B 1 6 ? -36.5 19.047 10.805 1 32.75 6 THR B O 1
ATOM 2393 N N . ALA B 1 7 ? -35.844 19.219 8.922 1 37.59 7 ALA B N 1
ATOM 2394 C CA . ALA B 1 7 ? -35.094 17.953 8.898 1 37.59 7 ALA B CA 1
ATOM 2395 C C . ALA B 1 7 ? -34.219 17.828 10.125 1 37.59 7 ALA B C 1
ATOM 2397 O O . ALA B 1 7 ? -33.469 18.75 10.469 1 37.59 7 ALA B O 1
ATOM 2398 N N . PRO B 1 8 ? -34.5 17.094 11.172 1 41.78 8 PRO B N 1
ATOM 2399 C CA . PRO B 1 8 ? -33.719 17.016 12.406 1 41.78 8 PRO B CA 1
ATOM 2400 C C . PRO B 1 8 ? -32.219 16.969 12.156 1 41.78 8 PRO B C 1
ATOM 2402 O O . PRO B 1 8 ? -31.781 16.438 11.125 1 41.78 8 PRO B O 1
ATOM 2405 N N . GLU B 1 9 ? -31.422 18.016 12.438 1 45.97 9 GLU B N 1
ATOM 2406 C CA . GLU B 1 9 ? -29.984 18.266 12.352 1 45.97 9 GLU B CA 1
ATOM 2407 C C . GLU B 1 9 ? -29.203 17.062 12.883 1 45.97 9 GLU B C 1
ATOM 2409 O O . GLU B 1 9 ? -29.375 16.656 14.031 1 45.97 9 GLU B O 1
ATOM 2414 N N . ILE B 1 10 ? -28.984 16.141 12.148 1 54.16 10 ILE B N 1
ATOM 2415 C CA . ILE B 1 10 ? -28.109 15.039 12.539 1 54.16 10 ILE B CA 1
ATOM 2416 C C . ILE B 1 10 ? -26.812 15.594 13.133 1 54.16 10 ILE B C 1
ATOM 2418 O O . ILE B 1 10 ? -26.109 16.375 12.484 1 54.16 10 ILE B O 1
ATOM 2422 N N . SER B 1 11 ? -26.734 15.445 14.492 1 61.09 11 SER B N 1
ATOM 2423 C CA . SER B 1 11 ? -25.547 15.93 15.211 1 61.09 11 SER B CA 1
ATOM 2424 C C . SER B 1 11 ? -24.297 15.188 14.766 1 61.09 11 SER B C 1
ATOM 2426 O O . SER B 1 11 ? -24.375 14.047 14.297 1 61.09 11 SER B O 1
ATOM 2428 N N . LEU B 1 12 ? -23.219 15.891 14.828 1 62.06 12 LEU B N 1
ATOM 2429 C CA . LEU B 1 12 ? -21.906 15.328 14.516 1 62.06 12 LEU B CA 1
ATOM 2430 C C . LEU B 1 12 ? -21.625 14.109 15.375 1 62.06 12 LEU B C 1
ATOM 2432 O O . LEU B 1 12 ? -20.984 13.156 14.914 1 62.06 12 LEU B O 1
ATOM 2436 N N . ARG B 1 13 ? -22.172 14.188 16.578 1 66.56 13 ARG B N 1
ATOM 2437 C CA . ARG B 1 13 ? -21.938 13.07 17.484 1 66.56 13 ARG B CA 1
ATOM 2438 C C . ARG B 1 13 ? -22.578 11.789 16.969 1 66.56 13 ARG B C 1
ATOM 2440 O O . ARG B 1 13 ? -21.969 10.719 17.047 1 66.56 13 ARG B O 1
ATOM 2447 N N . LEU B 1 14 ? -23.734 11.922 16.438 1 73 14 LEU B N 1
ATOM 2448 C CA . LEU B 1 14 ? -24.422 10.75 15.914 1 73 14 LEU B CA 1
ATOM 2449 C C . LEU B 1 14 ? -23.688 10.188 14.703 1 73 14 LEU B C 1
ATOM 2451 O O . LEU B 1 14 ? -23.578 8.969 14.539 1 73 14 LEU B O 1
ATOM 2455 N N . LEU B 1 15 ? -23.125 11.102 13.969 1 73.38 15 LEU B N 1
ATOM 2456 C CA . LEU B 1 15 ? -22.375 10.648 12.797 1 73.38 15 LEU B CA 1
ATOM 2457 C C . LEU B 1 15 ? -21.078 9.969 13.203 1 73.38 15 LEU B C 1
ATOM 2459 O O . LEU B 1 15 ? -20.641 9.008 12.555 1 73.38 15 LEU B O 1
ATOM 2463 N N . GLU B 1 16 ? -20.531 10.398 14.289 1 73.19 16 GLU B N 1
ATOM 2464 C CA . GLU B 1 16 ? -19.344 9.758 14.844 1 73.19 16 GLU B CA 1
ATOM 2465 C C . GLU B 1 16 ? -19.641 8.336 15.312 1 73.19 16 GLU B C 1
ATOM 2467 O O . GLU B 1 16 ? -18.844 7.422 15.086 1 73.19 16 GLU B O 1
ATOM 2472 N N . ILE B 1 17 ? -20.766 8.219 15.969 1 77.31 17 ILE B N 1
ATOM 2473 C CA . ILE B 1 17 ? -21.188 6.906 16.438 1 77.31 17 ILE B CA 1
ATOM 2474 C C . ILE B 1 17 ? -21.391 5.977 15.242 1 77.31 17 ILE B C 1
ATOM 2476 O O . ILE B 1 17 ? -20.953 4.828 15.266 1 77.31 17 ILE B O 1
ATOM 2480 N N . PHE B 1 18 ? -21.938 6.551 14.242 1 81.81 18 PHE B N 1
ATOM 2481 C CA . PHE B 1 18 ? -22.188 5.797 13.023 1 81.81 18 PHE B CA 1
ATOM 2482 C C . PHE B 1 18 ? -20.875 5.324 12.406 1 81.81 18 PHE B C 1
ATOM 2484 O O . PHE B 1 18 ? -20.719 4.141 12.102 1 81.81 18 PHE B O 1
ATOM 2491 N N . ALA B 1 19 ? -20.031 6.246 12.336 1 72.69 19 ALA B N 1
ATOM 2492 C CA . ALA B 1 19 ? -18.734 5.926 11.734 1 72.69 19 ALA B CA 1
ATOM 2493 C C . ALA B 1 19 ? -18 4.871 12.547 1 72.69 19 ALA B C 1
ATOM 2495 O O . ALA B 1 19 ? -17.375 3.963 11.984 1 72.69 19 ALA B O 1
ATOM 2496 N N . ALA B 1 20 ? -18.031 4.961 13.844 1 75.12 20 ALA B N 1
ATOM 2497 C CA . ALA B 1 20 ? -17.391 3.99 14.727 1 75.12 20 ALA B CA 1
ATOM 2498 C C . ALA B 1 20 ? -18.016 2.609 14.57 1 75.12 20 ALA B C 1
ATOM 2500 O O . ALA B 1 20 ? -17.312 1.6 14.531 1 75.12 20 ALA B O 1
ATOM 2501 N N . MET B 1 21 ? -19.297 2.648 14.391 1 80.69 21 MET B N 1
ATOM 2502 C CA . MET B 1 21 ? -20.016 1.386 14.234 1 80.69 21 MET B CA 1
ATOM 2503 C C . MET B 1 21 ? -19.656 0.717 12.906 1 80.69 21 MET B C 1
ATOM 2505 O O . MET B 1 21 ? -19.594 -0.511 12.828 1 80.69 21 MET B O 1
ATOM 2509 N N . MET B 1 22 ? -19.422 1.516 12.008 1 74.38 22 MET B N 1
ATOM 2510 C CA . MET B 1 22 ? -19.078 0.986 10.688 1 74.38 22 MET B CA 1
ATOM 2511 C C . MET B 1 22 ? -17.734 0.279 10.727 1 74.38 22 MET B C 1
ATOM 2513 O O . MET B 1 22 ? -17.484 -0.644 9.945 1 74.38 22 MET B O 1
ATOM 2517 N N . ARG B 1 23 ? -16.984 0.726 11.57 1 66.5 23 ARG B N 1
ATOM 2518 C CA . ARG B 1 23 ? -15.633 0.196 11.688 1 66.5 23 ARG B CA 1
ATOM 2519 C C . ARG B 1 23 ? -15.562 -0.932 12.711 1 66.5 23 ARG B C 1
ATOM 2521 O O . ARG B 1 23 ? -14.703 -1.811 12.617 1 66.5 23 ARG B O 1
ATOM 2528 N N . ALA B 1 24 ? -16.562 -0.848 13.562 1 71.62 24 ALA B N 1
ATOM 2529 C CA . ALA B 1 24 ? -16.594 -1.81 14.664 1 71.62 24 ALA B CA 1
ATOM 2530 C C . ALA B 1 24 ? -17.594 -2.93 14.375 1 71.62 24 ALA B C 1
ATOM 2532 O O . ALA B 1 24 ? -18.469 -2.787 13.516 1 71.62 24 ALA B O 1
ATOM 2533 N N . GLY B 1 25 ? -17.484 -4.012 14.93 1 70.94 25 GLY B N 1
ATOM 2534 C CA . GLY B 1 25 ? -18.438 -5.105 14.805 1 70.94 25 GLY B CA 1
ATOM 2535 C C . GLY B 1 25 ? -19.484 -5.113 15.898 1 70.94 25 GLY B C 1
ATOM 2536 O O . GLY B 1 25 ? -20.531 -5.766 15.766 1 70.94 25 GLY B O 1
ATOM 2537 N N . THR B 1 26 ? -19.156 -4.512 16.984 1 79.69 26 THR B N 1
ATOM 2538 C CA . THR B 1 26 ? -20.078 -4.496 18.109 1 79.69 26 THR B CA 1
ATOM 2539 C C . THR B 1 26 ? -20.188 -3.094 18.703 1 79.69 26 THR B C 1
ATOM 2541 O O . THR B 1 26 ? -19.328 -2.25 18.469 1 79.69 26 THR B O 1
ATOM 2544 N N . THR B 1 27 ? -21.328 -2.898 19.453 1 85.38 27 THR B N 1
ATOM 2545 C CA . THR B 1 27 ? -21.516 -1.615 20.125 1 85.38 27 THR B CA 1
ATOM 2546 C C . THR B 1 27 ? -20.469 -1.412 21.203 1 85.38 27 THR B C 1
ATOM 2548 O O . THR B 1 27 ? -20.062 -0.279 21.5 1 85.38 27 THR B O 1
ATOM 2551 N N . VAL B 1 28 ? -20.016 -2.529 21.688 1 80.06 28 VAL B N 1
ATOM 2552 C CA . VAL B 1 28 ? -18.969 -2.439 22.719 1 80.06 28 VAL B CA 1
ATOM 2553 C C . VAL B 1 28 ? -17.672 -1.949 22.094 1 80.06 28 VAL B C 1
ATOM 2555 O O . VAL B 1 28 ? -17.016 -1.058 22.625 1 80.06 28 VAL B O 1
ATOM 2558 N N . GLU B 1 29 ? -17.422 -2.461 21.047 1 79.19 29 GLU B N 1
ATOM 2559 C CA . GLU B 1 29 ? -16.203 -2.084 20.344 1 79.19 29 GLU B CA 1
ATOM 2560 C C . GLU B 1 29 ? -16.25 -0.626 19.891 1 79.19 29 GLU B C 1
ATOM 2562 O O . GLU B 1 29 ? -15.258 0.092 19.969 1 79.19 29 GLU B O 1
ATOM 2567 N N . ALA B 1 30 ? -17.328 -0.255 19.406 1 80.38 30 ALA B N 1
ATOM 2568 C CA . ALA B 1 30 ? -17.516 1.13 18.984 1 80.38 30 ALA B CA 1
ATOM 2569 C C . ALA B 1 30 ? -17.391 2.086 20.156 1 80.38 30 ALA B C 1
ATOM 2571 O O . ALA B 1 30 ? -16.812 3.164 20.047 1 80.38 30 ALA B O 1
ATOM 2572 N N . ALA B 1 31 ? -17.906 1.683 21.266 1 80.44 31 ALA B N 1
ATOM 2573 C CA . ALA B 1 31 ? -17.828 2.484 22.484 1 80.44 31 ALA B CA 1
ATOM 2574 C C . ALA B 1 31 ? -16.375 2.676 22.922 1 80.44 31 ALA B C 1
ATOM 2576 O O . ALA B 1 31 ? -15.977 3.783 23.281 1 80.44 31 ALA B O 1
ATOM 2577 N N . GLU B 1 32 ? -15.672 1.645 22.781 1 73.12 32 GLU B N 1
ATOM 2578 C CA . GLU B 1 32 ? -14.258 1.697 23.125 1 73.12 32 GLU B CA 1
ATOM 2579 C C . GLU B 1 32 ? -13.492 2.635 22.203 1 73.12 32 GLU B C 1
ATOM 2581 O O . GLU B 1 32 ? -12.672 3.438 22.656 1 73.12 32 GLU B O 1
ATOM 2586 N N . MET B 1 33 ? -13.93 2.58 21.016 1 66.62 33 MET B N 1
ATOM 2587 C CA . MET B 1 33 ? -13.281 3.406 20 1 66.62 33 MET B CA 1
ATOM 2588 C C . MET B 1 33 ? -13.562 4.887 20.234 1 66.62 33 MET B C 1
ATOM 2590 O O . MET B 1 33 ? -12.695 5.73 20 1 66.62 33 MET B O 1
ATOM 2594 N N . LEU B 1 34 ? -14.68 5.148 20.734 1 68.62 34 LEU B N 1
ATOM 2595 C CA . LEU B 1 34 ? -15.141 6.523 20.859 1 68.62 34 LEU B CA 1
ATOM 2596 C C . LEU B 1 34 ? -14.891 7.039 22.281 1 68.62 34 LEU B C 1
ATOM 2598 O O . LEU B 1 34 ? -15 8.242 22.531 1 68.62 34 LEU B O 1
ATOM 2602 N N . GLY B 1 35 ? -14.477 6.082 23.172 1 69.56 35 GLY B N 1
ATOM 2603 C CA . GLY B 1 35 ? -14.305 6.484 24.547 1 69.56 35 GLY B CA 1
ATOM 2604 C C . GLY B 1 35 ? -15.602 6.855 25.234 1 69.56 35 GLY B C 1
ATOM 2605 O O . GLY B 1 35 ? -15.648 7.801 26.031 1 69.56 35 GLY B O 1
ATOM 2606 N N . VAL B 1 36 ? -16.641 6.242 24.875 1 74.25 36 VAL B N 1
ATOM 2607 C CA . VAL B 1 36 ? -17.953 6.492 25.484 1 74.25 36 VAL B CA 1
ATOM 2608 C C . VAL B 1 36 ? -18.547 5.18 25.969 1 74.25 36 VAL B C 1
ATOM 2610 O O . VAL B 1 36 ? -17.969 4.113 25.797 1 74.25 36 VAL B O 1
ATOM 2613 N N . SER B 1 37 ? -19.609 5.297 26.75 1 79.06 37 SER B N 1
ATOM 2614 C CA . SER B 1 37 ? -20.266 4.098 27.266 1 79.06 37 SER B CA 1
ATOM 2615 C C . SER B 1 37 ? -21.031 3.373 26.156 1 79.06 37 SER B C 1
ATOM 2617 O O . SER B 1 37 ? -21.469 3.994 25.188 1 79.06 37 SER B O 1
ATOM 2619 N N . GLN B 1 38 ? -21.047 2.107 26.328 1 85.31 38 GLN B N 1
ATOM 2620 C CA . GLN B 1 38 ? -21.797 1.285 25.375 1 85.31 38 GLN B CA 1
ATOM 2621 C C . GLN B 1 38 ? -23.25 1.74 25.281 1 85.31 38 GLN B C 1
ATOM 2623 O O . GLN B 1 38 ? -23.797 1.836 24.172 1 85.31 38 GLN B O 1
ATOM 2628 N N . PRO B 1 39 ? -23.969 2.088 26.344 1 85.12 39 PRO B N 1
ATOM 2629 C CA . PRO B 1 39 ? -25.344 2.582 26.188 1 85.12 39 PRO B CA 1
ATOM 2630 C C . PRO B 1 39 ? -25.422 3.865 25.375 1 85.12 39 PRO B C 1
ATOM 2632 O O . PRO B 1 39 ? -26.375 4.066 24.625 1 85.12 39 PRO B O 1
ATOM 2635 N N . ALA B 1 40 ? -24.406 4.641 25.484 1 80.5 40 ALA B N 1
ATOM 2636 C CA . ALA B 1 40 ? -24.375 5.879 24.703 1 80.5 40 ALA B CA 1
ATOM 2637 C C . ALA B 1 40 ? -24.281 5.586 23.219 1 80.5 40 ALA B C 1
ATOM 2639 O O . ALA B 1 40 ? -24.938 6.25 22.406 1 80.5 40 ALA B O 1
ATOM 2640 N N . VAL B 1 41 ? -23.438 4.637 22.906 1 86.44 41 VAL B N 1
ATOM 2641 C CA . VAL B 1 41 ? -23.312 4.242 21.516 1 86.44 41 VAL B CA 1
ATOM 2642 C C . VAL B 1 41 ? -24.625 3.65 21.016 1 86.44 41 VAL B C 1
ATOM 2644 O O . VAL B 1 41 ? -25.109 4.004 19.938 1 86.44 41 VAL B O 1
ATOM 2647 N N . SER B 1 42 ? -25.219 2.787 21.766 1 88.38 42 SER B N 1
ATOM 2648 C CA . SER B 1 42 ? -26.484 2.139 21.391 1 88.38 42 SER B CA 1
ATOM 2649 C C . SER B 1 42 ? -27.609 3.156 21.25 1 88.38 42 SER B C 1
ATOM 2651 O O . SER B 1 42 ? -28.344 3.131 20.25 1 88.38 42 SER B O 1
ATOM 2653 N N . ALA B 1 43 ? -27.688 4.043 22.172 1 85.5 43 ALA B N 1
ATOM 2654 C CA . ALA B 1 43 ? -28.703 5.086 22.125 1 85.5 43 ALA B CA 1
ATOM 2655 C C . ALA B 1 43 ? -28.484 6.02 20.938 1 85.5 43 ALA B C 1
ATOM 2657 O O . ALA B 1 43 ? -29.453 6.43 20.281 1 85.5 43 ALA B O 1
ATOM 2658 N N . GLY B 1 44 ? -27.219 6.355 20.828 1 84.25 44 GLY B N 1
ATOM 2659 C CA . GLY B 1 44 ? -26.875 7.23 19.703 1 84.25 44 GLY B CA 1
ATOM 2660 C C . GLY B 1 44 ? -27.203 6.621 18.359 1 84.25 44 GLY B C 1
ATOM 2661 O O . GLY B 1 44 ? -27.719 7.309 17.469 1 84.25 44 GLY B O 1
ATOM 2662 N N . LEU B 1 45 ? -26.906 5.414 18.25 1 86.5 45 LEU B N 1
ATOM 2663 C CA . LEU B 1 45 ? -27.219 4.719 17.016 1 86.5 45 LEU B CA 1
ATOM 2664 C C . LEU B 1 45 ? -28.734 4.676 16.781 1 86.5 45 LEU B C 1
ATOM 2666 O O . LEU B 1 45 ? -29.203 4.938 15.664 1 86.5 45 LEU B O 1
ATOM 2670 N N . LYS B 1 46 ? -29.484 4.336 17.703 1 86.44 46 LYS B N 1
ATOM 2671 C CA . LYS B 1 46 ? -30.938 4.297 17.609 1 86.44 46 LYS B CA 1
ATOM 2672 C C . LYS B 1 46 ? -31.516 5.672 17.266 1 86.44 46 LYS B C 1
ATOM 2674 O O . LYS B 1 46 ? -32.438 5.785 16.453 1 86.44 46 LYS B O 1
ATOM 2679 N N . GLN B 1 47 ? -30.969 6.629 17.938 1 80.5 47 GLN B N 1
ATOM 2680 C CA . GLN B 1 47 ? -31.406 7.992 17.641 1 80.5 47 GLN B CA 1
ATOM 2681 C C . GLN B 1 47 ? -31.156 8.352 16.188 1 80.5 47 GLN B C 1
ATOM 2683 O O . GLN B 1 47 ? -32 8.938 15.531 1 80.5 47 GLN B O 1
ATOM 2688 N N . LEU B 1 48 ? -29.938 8.078 15.75 1 79.56 48 LEU B N 1
ATOM 2689 C CA . LEU B 1 48 ? -29.594 8.359 14.359 1 79.56 48 LEU B CA 1
ATOM 2690 C C . LEU B 1 48 ? -30.531 7.629 13.414 1 79.56 48 LEU B C 1
ATOM 2692 O O . LEU B 1 48 ? -31.047 8.211 12.453 1 79.56 48 LEU B O 1
ATOM 2696 N N . GLU B 1 49 ? -30.734 6.387 13.695 1 83.88 49 GLU B N 1
ATOM 2697 C CA . GLU B 1 49 ? -31.625 5.59 12.867 1 83.88 49 GLU B CA 1
ATOM 2698 C C . GLU B 1 49 ? -33.031 6.16 12.875 1 83.88 49 GLU B C 1
ATOM 2700 O O . GLU B 1 49 ? -33.688 6.227 11.836 1 83.88 49 GLU B O 1
ATOM 2705 N N . THR B 1 50 ? -33.531 6.602 14 1 79.06 50 THR B N 1
ATOM 2706 C CA . THR B 1 50 ? -34.844 7.215 14.141 1 79.06 50 THR B CA 1
ATOM 2707 C C . THR B 1 50 ? -34.938 8.523 13.352 1 79.06 50 THR B C 1
ATOM 2709 O O . THR B 1 50 ? -35.906 8.758 12.633 1 79.06 50 THR B O 1
ATOM 2712 N N . GLN B 1 51 ? -33.938 9.266 13.539 1 71.88 51 GLN B N 1
ATOM 2713 C CA . GLN B 1 51 ? -33.906 10.562 12.859 1 71.88 51 GLN B CA 1
ATOM 2714 C C . GLN B 1 51 ? -33.906 10.383 11.344 1 71.88 51 GLN B C 1
ATOM 2716 O O . GLN B 1 51 ? -34.531 11.156 10.617 1 71.88 51 GLN B O 1
ATOM 2721 N N . LEU B 1 52 ? -33.094 9.398 11 1 73.5 52 LEU B N 1
ATOM 2722 C CA . LEU B 1 52 ? -32.969 9.148 9.57 1 73.5 52 LEU B CA 1
ATOM 2723 C C . LEU B 1 52 ? -34.125 8.344 9.031 1 73.5 52 LEU B C 1
ATOM 2725 O O . LEU B 1 52 ? -34.406 8.336 7.828 1 73.5 52 LEU B O 1
ATOM 2729 N N . GLY B 1 53 ? -34.844 7.668 9.906 1 75.56 53 GLY B N 1
ATOM 2730 C CA . GLY B 1 53 ? -35.875 6.75 9.492 1 75.56 53 GLY B CA 1
ATOM 2731 C C . GLY B 1 53 ? -35.344 5.523 8.773 1 75.56 53 GLY B C 1
ATOM 2732 O O . GLY B 1 53 ? -36.031 4.969 7.906 1 75.56 53 GLY B O 1
ATOM 2733 N N . ILE B 1 54 ? -34.031 5.289 8.992 1 78 54 ILE B N 1
ATOM 2734 C CA . ILE B 1 54 ? -33.375 4.176 8.328 1 78 54 ILE B CA 1
ATOM 2735 C C . ILE B 1 54 ? -32.688 3.291 9.375 1 78 54 ILE B C 1
ATOM 2737 O O . ILE B 1 54 ? -32.094 3.793 10.32 1 78 54 ILE B O 1
ATOM 2741 N N . VAL B 1 55 ? -32.844 1.993 9.227 1 82.19 55 VAL B N 1
ATOM 2742 C CA . VAL B 1 55 ? -32.062 1.058 10.031 1 82.19 55 VAL B CA 1
ATOM 2743 C C . VAL B 1 55 ? -30.656 0.933 9.453 1 82.19 55 VAL B C 1
ATOM 2745 O O . VAL B 1 55 ? -30.484 0.615 8.273 1 82.19 55 VAL B O 1
ATOM 2748 N N . LEU B 1 56 ? -29.656 1.252 10.297 1 84.31 56 LEU B N 1
ATOM 2749 C CA . LEU B 1 56 ? -28.281 1.32 9.812 1 84.31 56 LEU B CA 1
ATOM 2750 C C . LEU B 1 56 ? -27.547 0.019 10.094 1 84.31 56 LEU B C 1
ATOM 2752 O O . LEU B 1 56 ? -26.641 -0.362 9.352 1 84.31 56 LEU B O 1
ATOM 2756 N N . PHE B 1 57 ? -27.891 -0.641 11.227 1 86.69 57 PHE B N 1
ATOM 2757 C CA . PHE B 1 57 ? -27.219 -1.874 11.617 1 86.69 57 PHE B CA 1
ATOM 2758 C C . PHE B 1 57 ? -28.234 -2.939 12.016 1 86.69 57 PHE B C 1
ATOM 2760 O O . PHE B 1 57 ? -29.25 -2.635 12.648 1 86.69 57 PHE B O 1
ATOM 2767 N N . GLU B 1 58 ? -27.938 -4.152 11.516 1 81.19 58 GLU B N 1
ATOM 2768 C CA . GLU B 1 58 ? -28.766 -5.301 11.883 1 81.19 58 GLU B CA 1
ATOM 2769 C C . GLU B 1 58 ? -27.969 -6.316 12.695 1 81.19 58 GLU B C 1
ATOM 2771 O O . GLU B 1 58 ? -26.766 -6.492 12.484 1 81.19 58 GLU B O 1
ATOM 2776 N N . ARG B 1 59 ? -28.609 -6.789 13.695 1 74.62 59 ARG B N 1
ATOM 2777 C CA . ARG B 1 59 ? -27.969 -7.77 14.562 1 74.62 59 ARG B CA 1
ATOM 2778 C C . ARG B 1 59 ? -27.859 -9.125 13.867 1 74.62 59 ARG B C 1
ATOM 2780 O O . ARG B 1 59 ? -28.844 -9.625 13.312 1 74.62 59 ARG B O 1
ATOM 2787 N N . ALA B 1 60 ? -26.797 -9.516 13.57 1 67.56 60 ALA B N 1
ATOM 2788 C CA . ALA B 1 60 ? -26.531 -10.867 13.102 1 67.56 60 ALA B CA 1
ATOM 2789 C C . ALA B 1 60 ? -25.672 -11.641 14.102 1 67.56 60 ALA B C 1
ATOM 2791 O O . ALA B 1 60 ? -24.453 -11.43 14.18 1 67.56 60 ALA B O 1
ATOM 2792 N N . SER B 1 61 ? -26.203 -12.492 14.812 1 66.25 61 SER B N 1
ATOM 2793 C CA . SER B 1 61 ? -25.547 -13.211 15.906 1 66.25 61 SER B CA 1
ATOM 2794 C C . SER B 1 61 ? -25 -12.242 16.953 1 66.25 61 SER B C 1
ATOM 2796 O O . SER B 1 61 ? -25.75 -11.43 17.5 1 66.25 61 SER B O 1
ATOM 2798 N N . ARG B 1 62 ? -23.859 -12.273 17.312 1 63.03 62 ARG B N 1
ATOM 2799 C CA . ARG B 1 62 ? -23.281 -11.438 18.359 1 63.03 62 ARG B CA 1
ATOM 2800 C C . ARG B 1 62 ? -22.672 -10.172 17.766 1 63.03 62 ARG B C 1
ATOM 2802 O O . ARG B 1 62 ? -22.031 -9.398 18.469 1 63.03 62 ARG B O 1
ATOM 2809 N N . ARG B 1 63 ? -23.016 -9.844 16.484 1 72 63 ARG B N 1
ATOM 2810 C CA . ARG B 1 63 ? -22.375 -8.672 15.883 1 72 63 ARG B CA 1
ATOM 2811 C C . ARG B 1 63 ? -23.406 -7.797 15.172 1 72 63 ARG B C 1
ATOM 2813 O O . ARG B 1 63 ? -24.469 -8.281 14.766 1 72 63 ARG B O 1
ATOM 2820 N N . MET B 1 64 ? -23.172 -6.469 15.227 1 77.81 64 MET B N 1
ATOM 2821 C CA . MET B 1 64 ? -23.938 -5.484 14.477 1 77.81 64 MET B CA 1
ATOM 2822 C C . MET B 1 64 ? -23.391 -5.316 13.062 1 77.81 64 MET B C 1
ATOM 2824 O O . MET B 1 64 ? -22.25 -4.875 12.891 1 77.81 64 MET B O 1
ATOM 2828 N N . MET B 1 65 ? -24.172 -5.734 12.172 1 79.38 65 MET B N 1
ATOM 2829 C CA . MET B 1 65 ? -23.734 -5.645 10.781 1 79.38 65 MET B CA 1
ATOM 2830 C C . MET B 1 65 ? -24.344 -4.422 10.102 1 79.38 65 MET B C 1
ATOM 2832 O O . MET B 1 65 ? -25.531 -4.16 10.219 1 79.38 65 MET B O 1
ATOM 2836 N N . PRO B 1 66 ? -23.5 -3.656 9.422 1 79 66 PRO B N 1
ATOM 2837 C CA . PRO B 1 66 ? -24.047 -2.5 8.711 1 79 66 PRO B CA 1
ATOM 2838 C C . PRO B 1 66 ? -24.984 -2.898 7.566 1 79 66 PRO B C 1
ATOM 2840 O O . PRO B 1 66 ? -24.75 -3.9 6.891 1 79 66 PRO B O 1
ATOM 2843 N N . THR B 1 67 ? -26.172 -2.105 7.555 1 75.56 67 THR B N 1
ATOM 2844 C CA . THR B 1 67 ? -27.078 -2.279 6.434 1 75.56 67 THR B CA 1
ATOM 2845 C C . THR B 1 67 ? -26.5 -1.681 5.156 1 75.56 67 THR B C 1
ATOM 2847 O O . THR B 1 67 ? -25.469 -1.006 5.195 1 75.56 67 THR B O 1
ATOM 2850 N N . ALA B 1 68 ? -27.109 -1.868 4.133 1 63.47 68 ALA B N 1
ATOM 2851 C CA . ALA B 1 68 ? -26.719 -1.269 2.861 1 63.47 68 ALA B CA 1
ATOM 2852 C C . ALA B 1 68 ? -26.812 0.254 2.922 1 63.47 68 ALA B C 1
ATOM 2854 O O . ALA B 1 68 ? -25.953 0.955 2.396 1 63.47 68 ALA B O 1
ATOM 2855 N N . GLU 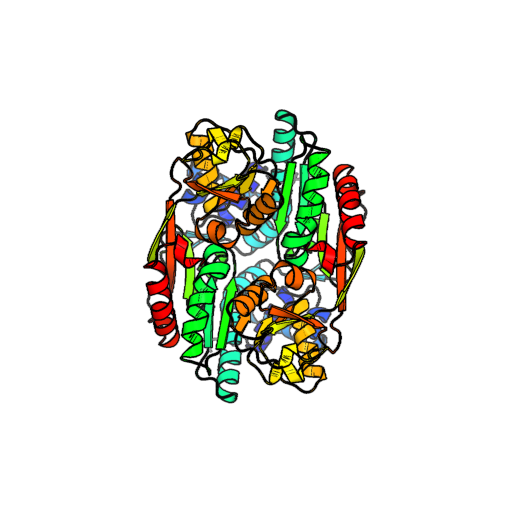B 1 69 ? -27.891 0.663 3.539 1 69.38 69 GLU B N 1
ATOM 2856 C CA . GLU B 1 69 ? -28.078 2.096 3.74 1 69.38 69 GLU B CA 1
ATOM 2857 C C . GLU B 1 69 ? -26.953 2.689 4.57 1 69.38 69 GLU B C 1
ATOM 2859 O O . GLU B 1 69 ? -26.484 3.797 4.293 1 69.38 69 GLU B O 1
ATOM 2864 N N . ALA B 1 70 ? -26.547 1.899 5.465 1 75.62 70 ALA B N 1
ATOM 2865 C CA . ALA B 1 70 ? -25.453 2.354 6.32 1 75.62 70 ALA B CA 1
ATOM 2866 C C . ALA B 1 70 ? -24.156 2.506 5.523 1 75.62 70 ALA B C 1
ATOM 2868 O O . ALA B 1 70 ? -23.438 3.5 5.672 1 75.62 70 ALA B O 1
ATOM 2869 N N . ARG B 1 71 ? -23.859 1.66 4.746 1 66.31 71 ARG B N 1
ATOM 2870 C CA . ARG B 1 71 ? -22.656 1.695 3.939 1 66.31 71 ARG B CA 1
ATOM 2871 C C . ARG B 1 71 ? -22.672 2.863 2.959 1 66.31 71 ARG B C 1
ATOM 2873 O O . ARG B 1 71 ? -21.672 3.553 2.781 1 66.31 71 ARG B O 1
ATOM 2880 N N . GLU B 1 72 ? -23.844 3.084 2.404 1 59.88 72 GLU B N 1
ATOM 2881 C CA . GLU B 1 72 ? -24 4.211 1.49 1 59.88 72 GLU B CA 1
ATOM 2882 C C . GLU B 1 72 ? -23.828 5.539 2.217 1 59.88 72 GLU B C 1
ATOM 2884 O O . GLU B 1 72 ? -23.141 6.438 1.724 1 59.88 72 GLU B O 1
ATOM 2889 N N . LEU B 1 73 ? -24.562 5.566 3.27 1 65.5 73 LEU B N 1
ATOM 2890 C CA . LEU B 1 73 ? -24.469 6.793 4.051 1 65.5 73 LEU B CA 1
ATOM 2891 C C . LEU B 1 73 ? -23.031 7.027 4.527 1 65.5 73 LEU B C 1
ATOM 2893 O O . LEU B 1 73 ? -22.562 8.164 4.555 1 65.5 73 LEU B O 1
ATOM 2897 N N . PHE B 1 74 ? -22.422 5.898 4.73 1 69.44 74 PHE B N 1
ATOM 2898 C CA . PHE B 1 74 ? -21.047 6.031 5.211 1 69.44 74 PHE B CA 1
ATOM 2899 C C . PHE B 1 74 ? -20.141 6.547 4.105 1 69.44 74 PHE B C 1
ATOM 2901 O O . PHE B 1 74 ? -19.266 7.387 4.348 1 69.44 74 PHE B O 1
ATOM 2908 N N . ALA B 1 75 ? -20.344 6.105 3 1 58.78 75 ALA B N 1
ATOM 2909 C CA . ALA B 1 75 ? -19.578 6.586 1.855 1 58.78 75 ALA B CA 1
ATOM 2910 C C . ALA B 1 75 ? -19.766 8.086 1.655 1 58.78 75 ALA B C 1
ATOM 2912 O O . ALA B 1 75 ? -18.828 8.797 1.302 1 58.78 75 ALA B O 1
ATOM 2913 N N . GLU B 1 76 ? -20.938 8.547 1.912 1 53.59 76 GLU B N 1
ATOM 2914 C CA . GLU B 1 76 ? -21.281 9.961 1.745 1 53.59 76 GLU B CA 1
ATOM 2915 C C . GLU B 1 76 ? -20.656 10.805 2.855 1 53.59 76 GLU B C 1
ATOM 2917 O O . GLU B 1 76 ? -20.281 11.961 2.627 1 53.59 76 GLU B O 1
ATOM 2922 N N . ILE B 1 77 ? -20.656 10.148 3.971 1 58.75 77 ILE B N 1
ATOM 2923 C CA . ILE B 1 77 ? -20.266 10.992 5.098 1 58.75 77 ILE B CA 1
ATOM 2924 C C . ILE B 1 77 ? -18.766 10.836 5.363 1 58.75 77 ILE B C 1
ATOM 2926 O O . ILE B 1 77 ? -18.188 11.617 6.125 1 58.75 77 ILE B O 1
ATOM 2930 N N . ARG B 1 78 ? -18.266 9.859 4.695 1 59.06 78 ARG B N 1
ATOM 2931 C CA . ARG B 1 78 ? -16.844 9.586 4.887 1 59.06 78 ARG B CA 1
ATOM 2932 C C . ARG B 1 78 ? -16.016 10.844 4.684 1 59.06 78 ARG B C 1
ATOM 2934 O O . ARG B 1 78 ? -15.133 11.148 5.484 1 59.06 78 ARG B O 1
ATOM 2941 N N . PRO B 1 79 ? -16.391 11.516 3.643 1 51.81 79 PRO B N 1
ATOM 2942 C CA . PRO B 1 79 ? -15.625 12.75 3.479 1 51.81 79 PRO B CA 1
ATOM 2943 C C . PRO B 1 79 ? -15.797 13.711 4.648 1 51.81 79 PRO B C 1
ATOM 2945 O O . PRO B 1 79 ? -14.875 14.445 4.996 1 51.81 79 PRO B O 1
ATOM 2948 N N . MET B 1 80 ? -16.922 13.602 5.207 1 52.69 80 MET B N 1
ATOM 2949 C CA . MET B 1 80 ? -17.188 14.469 6.352 1 52.69 80 MET B CA 1
ATOM 2950 C C . MET B 1 80 ? -16.25 14.141 7.512 1 52.69 80 MET B C 1
ATOM 2952 O O . MET B 1 80 ? -15.75 15.047 8.188 1 52.69 80 MET B O 1
ATOM 2956 N N . PHE B 1 81 ? -16.031 12.859 7.629 1 53.97 81 PHE B N 1
ATOM 2957 C CA . PHE B 1 81 ? -15.172 12.477 8.742 1 53.97 81 PHE B CA 1
ATOM 2958 C C . PHE B 1 81 ? -13.719 12.828 8.445 1 53.97 81 PHE B C 1
ATOM 2960 O O . PHE B 1 81 ? -12.969 13.203 9.344 1 53.97 81 PHE B O 1
ATOM 2967 N N . SER B 1 82 ? -13.453 12.719 7.246 1 52.06 82 SER B N 1
ATOM 2968 C CA . SER B 1 82 ? -12.141 13.219 6.848 1 52.06 82 SER B CA 1
ATOM 2969 C C . SER B 1 82 ? -12.023 14.727 7.086 1 52.06 82 SER B C 1
ATOM 2971 O O . SER B 1 82 ? -11 15.203 7.566 1 52.06 82 SER B O 1
ATOM 2973 N N . MET B 1 83 ? -13.094 15.352 6.789 1 48.28 83 MET B N 1
ATOM 2974 C CA . MET B 1 83 ? -13.125 16.797 7.016 1 48.28 83 MET B CA 1
ATOM 2975 C C . MET B 1 83 ? -13.102 17.109 8.508 1 48.28 83 MET B C 1
ATOM 2977 O O . MET B 1 83 ? -12.406 18.031 8.938 1 48.28 83 MET B O 1
ATOM 2981 N N . LEU B 1 84 ? -13.898 16.359 9.219 1 50.06 84 LEU B N 1
ATOM 2982 C CA . LEU B 1 84 ? -13.914 16.562 10.664 1 50.06 84 LEU B CA 1
ATOM 2983 C C . LEU B 1 84 ? -12.547 16.266 11.266 1 50.06 84 LEU B C 1
ATOM 2985 O O . LEU B 1 84 ? -12.078 17 12.141 1 50.06 84 LEU B O 1
ATOM 2989 N N . ARG B 1 85 ? -12 15.234 10.797 1 50 85 ARG B N 1
ATOM 2990 C CA . ARG B 1 85 ? -10.656 14.93 11.258 1 50 85 ARG B CA 1
ATOM 2991 C C . ARG B 1 85 ? -9.688 16.047 10.898 1 50 85 ARG B C 1
ATOM 2993 O O . ARG B 1 85 ? -8.859 16.453 11.719 1 50 85 ARG B O 1
ATOM 3000 N N . SER B 1 86 ? -9.875 16.406 9.75 1 51.22 86 SER B N 1
ATOM 3001 C CA . SER B 1 86 ? -9.039 17.531 9.305 1 51.22 86 SER B CA 1
ATOM 3002 C C . SER B 1 86 ? -9.297 18.781 10.141 1 51.22 86 SER B C 1
ATOM 3004 O O . SER B 1 86 ? -8.359 19.484 10.508 1 51.22 86 SER B O 1
ATOM 3006 N N . PHE B 1 87 ? -10.531 19.031 10.445 1 46.91 87 PHE B N 1
ATOM 3007 C CA . PHE B 1 87 ? -10.906 20.172 11.273 1 46.91 87 PHE B CA 1
ATOM 3008 C C . PHE B 1 87 ? -10.289 20.062 12.664 1 46.91 87 PHE B C 1
ATOM 3010 O O . PHE B 1 87 ? -9.688 21.016 13.156 1 46.91 87 PHE B O 1
ATOM 3017 N N . THR B 1 88 ? -10.555 18.922 13.25 1 51.09 88 THR B N 1
ATOM 3018 C CA . THR B 1 88 ? -10.016 18.719 14.594 1 51.09 88 THR B CA 1
ATOM 3019 C C . THR B 1 88 ? -8.492 18.844 14.586 1 51.09 88 THR B C 1
ATOM 3021 O O . THR B 1 88 ? -7.914 19.422 15.508 1 51.09 88 THR B O 1
ATOM 3024 N N . GLN B 1 89 ? -7.977 18.297 13.578 1 51.72 89 GLN B N 1
ATOM 3025 C CA . GLN B 1 89 ? -6.523 18.391 13.469 1 51.72 89 GLN B CA 1
ATOM 3026 C C . GLN B 1 89 ? -6.082 19.828 13.266 1 51.72 89 GLN B C 1
ATOM 3028 O O . GLN B 1 89 ? -5.121 20.281 13.883 1 51.72 89 GLN B O 1
ATOM 3033 N N . THR B 1 90 ? -6.805 20.453 12.461 1 50.5 90 THR B N 1
ATOM 3034 C CA . THR B 1 90 ? -6.496 21.859 12.242 1 50.5 90 THR B CA 1
ATOM 3035 C C . THR B 1 90 ? -6.633 22.656 13.531 1 50.5 90 THR B C 1
ATOM 3037 O O . THR B 1 90 ? -5.785 23.5 13.844 1 50.5 90 THR B O 1
ATOM 3040 N N . ALA B 1 91 ? -7.66 22.406 14.258 1 52 91 ALA B N 1
ATOM 3041 C CA . ALA B 1 91 ? -7.867 23.078 15.539 1 52 91 ALA B CA 1
ATOM 3042 C C . ALA B 1 91 ? -6.723 22.781 16.5 1 52 91 ALA B C 1
ATOM 3044 O O . ALA B 1 91 ? -6.242 23.688 17.203 1 52 91 ALA B O 1
ATOM 3045 N N . ARG B 1 92 ? -6.398 21.578 16.5 1 52.31 92 ARG B N 1
ATOM 3046 C CA . ARG B 1 92 ? -5.258 21.203 17.328 1 52.31 92 ARG B CA 1
ATOM 3047 C C . ARG B 1 92 ? -3.99 21.922 16.875 1 52.31 92 ARG B C 1
ATOM 3049 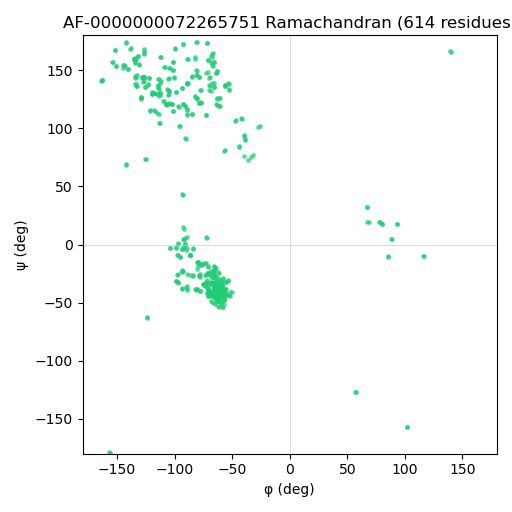O O . ARG B 1 92 ? -3.203 22.375 17.703 1 52.31 92 ARG B O 1
ATOM 3056 N N . ASP B 1 93 ? -3.887 21.875 15.625 1 52.5 93 ASP B N 1
ATOM 3057 C CA . ASP B 1 93 ? -2.719 22.531 15.047 1 52.5 93 ASP B CA 1
ATOM 3058 C C . ASP B 1 93 ? -2.674 24 15.445 1 52.5 93 ASP B C 1
ATOM 3060 O O . ASP B 1 93 ? -1.616 24.531 15.805 1 52.5 93 ASP B O 1
ATOM 3064 N N . ILE B 1 94 ? -3.721 24.562 15.375 1 51.22 94 ILE B N 1
ATOM 3065 C CA . ILE B 1 94 ? -3.826 25.953 15.766 1 51.22 94 ILE B CA 1
ATOM 3066 C C . ILE B 1 94 ? -3.479 26.094 17.25 1 51.22 94 ILE B C 1
ATOM 3068 O O . ILE B 1 94 ? -2.699 26.984 17.625 1 51.22 94 ILE B O 1
ATOM 3072 N N . ARG B 1 95 ? -4.039 25.234 17.984 1 52.75 95 ARG B N 1
ATOM 3073 C CA . ARG B 1 95 ? -3.803 25.297 19.422 1 52.75 95 ARG B CA 1
ATOM 3074 C C . ARG B 1 95 ? -2.328 25.094 19.734 1 52.75 95 ARG B C 1
ATOM 3076 O O . ARG B 1 95 ? -1.792 25.719 20.656 1 52.75 95 ARG B O 1
ATOM 3083 N N . GLU B 1 96 ? -1.829 24.188 18.922 1 53.09 96 GLU B N 1
ATOM 3084 C CA . GLU B 1 96 ? -0.445 23.828 19.219 1 53.09 96 GLU B CA 1
ATOM 3085 C C . GLU B 1 96 ? 0.53 24.734 18.469 1 53.09 96 GLU B C 1
ATOM 3087 O O . GLU B 1 96 ? 1.742 24.5 18.5 1 53.09 96 GLU B O 1
ATOM 3092 N N . GLY B 1 97 ? 0.057 25.688 17.844 1 53.53 97 GLY B N 1
ATOM 3093 C CA . GLY B 1 97 ? 0.883 26.688 17.172 1 53.53 97 GLY B CA 1
ATOM 3094 C C . GLY B 1 97 ? 1.452 26.203 15.859 1 53.53 97 GLY B C 1
ATOM 3095 O O . GLY B 1 97 ? 2.514 26.672 15.43 1 53.53 97 GLY B O 1
ATOM 3096 N N . LEU B 1 98 ? 0.789 25.188 15.398 1 56.53 98 LEU B N 1
ATOM 3097 C CA . LEU B 1 98 ? 1.266 24.75 14.094 1 56.53 98 LEU B CA 1
ATOM 3098 C C . LEU B 1 98 ? 0.775 25.688 12.992 1 56.53 98 LEU B C 1
ATOM 3100 O O . LEU B 1 98 ? -0.312 26.266 13.102 1 56.53 98 LEU B O 1
ATOM 3104 N N . SER B 1 99 ? 1.774 26.078 12.078 1 66.44 99 SER B N 1
ATOM 3105 C CA . SER B 1 99 ? 1.571 27.062 11.016 1 66.44 99 SER B CA 1
ATOM 3106 C C . SER B 1 99 ? 0.699 26.484 9.898 1 66.44 99 SER B C 1
ATOM 3108 O O . SER B 1 99 ? 0.663 27.031 8.797 1 66.44 99 SER B O 1
ATOM 3110 N N . GLY B 1 100 ? 0.187 25.328 10.086 1 80 100 GLY B N 1
ATOM 3111 C CA . GLY B 1 100 ? -0.698 24.797 9.062 1 80 100 GLY B CA 1
ATOM 3112 C C . GLY B 1 100 ? -0.491 23.312 8.805 1 80 100 GLY B C 1
ATOM 3113 O O . GLY B 1 100 ? 0.462 22.719 9.305 1 80 100 GLY B O 1
ATOM 3114 N N . ARG B 1 101 ? -1.504 22.734 8.086 1 86.12 101 ARG B N 1
ATOM 3115 C CA . ARG B 1 101 ? -1.475 21.312 7.758 1 86.12 101 ARG B CA 1
ATOM 3116 C C . ARG B 1 101 ? -1.711 21.078 6.27 1 86.12 101 ARG B C 1
ATOM 3118 O O . ARG B 1 101 ? -2.617 21.672 5.68 1 86.12 101 ARG B O 1
ATOM 3125 N N . LEU B 1 102 ? -0.814 20.344 5.66 1 91.12 102 LEU B N 1
ATOM 3126 C CA . LEU B 1 102 ? -0.938 19.984 4.254 1 91.12 102 LEU B CA 1
ATOM 3127 C C . LEU B 1 102 ? -1.239 18.5 4.102 1 91.12 102 LEU B C 1
ATOM 3129 O O . LEU B 1 102 ? -0.559 17.656 4.691 1 91.12 102 LEU B O 1
ATOM 3133 N N . ARG B 1 103 ? -2.303 18.172 3.445 1 93.75 103 ARG B N 1
ATOM 3134 C CA . ARG B 1 103 ? -2.688 16.781 3.207 1 93.75 103 ARG B CA 1
ATOM 3135 C C . ARG B 1 103 ? -2.318 16.344 1.793 1 93.75 103 ARG B C 1
ATOM 3137 O O . ARG B 1 103 ? -2.885 16.844 0.818 1 93.75 103 ARG B O 1
ATOM 3144 N N . ILE B 1 104 ? -1.382 15.383 1.679 1 96.38 104 ILE B N 1
ATOM 3145 C CA . ILE B 1 104 ? -0.902 14.875 0.398 1 96.38 104 ILE B CA 1
ATOM 3146 C C . ILE B 1 104 ? -1.229 13.391 0.274 1 96.38 104 ILE B C 1
ATOM 3148 O O . ILE B 1 104 ? -1.015 12.625 1.213 1 96.38 104 ILE B O 1
ATOM 3152 N N . ILE B 1 105 ? -1.802 13 -0.811 1 95.5 105 ILE B N 1
ATOM 3153 C CA . ILE B 1 105 ? -2.018 11.594 -1.111 1 95.5 105 ILE B CA 1
ATOM 3154 C C . ILE B 1 105 ? -1.364 11.242 -2.447 1 95.5 105 ILE B C 1
ATOM 3156 O O . ILE B 1 105 ? -1.402 12.039 -3.391 1 95.5 105 ILE B O 1
ATOM 3160 N N . SER B 1 106 ? -0.708 10.094 -2.48 1 95.88 106 SER B N 1
ATOM 3161 C CA . SER B 1 106 ? 0.058 9.742 -3.674 1 95.88 106 SER B CA 1
ATOM 3162 C C . SER B 1 106 ? -0.082 8.266 -4.008 1 95.88 106 SER B C 1
ATOM 3164 O O . SER B 1 106 ? -0.342 7.445 -3.123 1 95.88 106 SER B O 1
ATOM 3166 N N . THR B 1 107 ? 0.037 8 -5.309 1 93.44 107 THR B N 1
ATOM 3167 C CA . THR B 1 107 ? 0.268 6.602 -5.66 1 93.44 107 THR B CA 1
ATOM 3168 C C . THR B 1 107 ? 1.675 6.168 -5.258 1 93.44 107 THR B C 1
ATOM 3170 O O . THR B 1 107 ? 2.578 7 -5.148 1 93.44 107 THR B O 1
ATOM 3173 N N . PRO B 1 108 ? 1.915 4.906 -5.113 1 89.38 108 PRO B N 1
ATOM 3174 C CA . PRO B 1 108 ? 3.164 4.41 -4.531 1 89.38 108 PRO B CA 1
ATOM 3175 C C . PRO B 1 108 ? 4.395 4.828 -5.332 1 89.38 108 PRO B C 1
ATOM 3177 O O . PRO B 1 108 ? 5.398 5.25 -4.75 1 89.38 108 PRO B O 1
ATOM 3180 N N . PRO B 1 109 ? 4.41 4.816 -6.652 1 89.94 109 PRO B N 1
ATOM 3181 C CA . PRO B 1 109 ? 5.641 5.168 -7.371 1 89.94 109 PRO B CA 1
ATOM 3182 C C . PRO B 1 109 ? 6.164 6.555 -7.008 1 89.94 109 PRO B C 1
ATOM 3184 O O . PRO B 1 109 ? 7.375 6.746 -6.871 1 89.94 109 PRO B O 1
ATOM 3187 N N . ILE B 1 110 ? 5.238 7.441 -6.828 1 91.12 110 ILE B N 1
ATOM 3188 C CA . ILE B 1 110 ? 5.637 8.812 -6.531 1 91.12 110 ILE B CA 1
ATOM 3189 C C . ILE B 1 110 ? 5.785 8.992 -5.023 1 91.12 110 ILE B C 1
ATOM 3191 O O . ILE B 1 110 ? 6.711 9.664 -4.559 1 91.12 110 ILE B O 1
ATOM 3195 N N . GLY B 1 111 ? 4.914 8.383 -4.32 1 91.88 111 GLY B N 1
ATOM 3196 C CA . GLY B 1 111 ? 4.855 8.531 -2.875 1 91.88 111 GLY B CA 1
ATOM 3197 C C . GLY B 1 111 ? 6.074 7.98 -2.164 1 91.88 111 GLY B C 1
ATOM 3198 O O . GLY B 1 111 ? 6.449 8.469 -1.096 1 91.88 111 GLY B O 1
ATOM 3199 N N . HIS B 1 112 ? 6.715 7.039 -2.717 1 87.69 112 HIS B N 1
ATOM 3200 C CA . HIS B 1 112 ? 7.836 6.402 -2.033 1 87.69 112 HIS B CA 1
ATOM 3201 C C . HIS B 1 112 ? 9.172 6.867 -2.607 1 87.69 112 HIS B C 1
ATOM 3203 O O . HIS B 1 112 ? 10.227 6.504 -2.096 1 87.69 112 HIS B O 1
ATOM 3209 N N . THR B 1 113 ? 9.133 7.684 -3.637 1 86.62 113 THR B N 1
ATOM 3210 C CA . THR B 1 113 ? 10.383 8.055 -4.285 1 86.62 113 THR B CA 1
ATOM 3211 C C . THR B 1 113 ? 10.547 9.57 -4.324 1 86.62 113 THR B C 1
ATOM 3213 O O . THR B 1 113 ? 11.234 10.148 -3.475 1 86.62 113 THR B O 1
ATOM 3216 N N . LEU B 1 114 ? 9.664 10.258 -5.02 1 87.56 114 LEU B N 1
ATOM 3217 C CA . LEU B 1 114 ? 9.875 11.664 -5.348 1 87.56 114 LEU B CA 1
ATOM 3218 C C . LEU B 1 114 ? 9.219 12.57 -4.301 1 87.56 114 LEU B C 1
ATOM 3220 O O . LEU B 1 114 ? 9.773 13.617 -3.947 1 87.56 114 LEU B O 1
ATOM 3224 N N . ALA B 1 115 ? 8.102 12.18 -3.822 1 92.31 115 ALA B N 1
ATOM 3225 C CA . ALA B 1 115 ? 7.371 13.023 -2.883 1 92.31 115 ALA B CA 1
ATOM 3226 C C . ALA B 1 115 ? 8.172 13.242 -1.603 1 92.31 115 ALA B C 1
ATOM 3228 O O . ALA B 1 115 ? 8.227 14.359 -1.079 1 92.31 115 ALA B O 1
ATOM 3229 N N . PRO B 1 116 ? 8.828 12.234 -1.094 1 90.88 116 PRO B N 1
ATOM 3230 C CA . PRO B 1 116 ? 9.641 12.43 0.109 1 90.88 116 PRO B CA 1
ATOM 3231 C C . PRO B 1 116 ? 10.758 13.453 -0.094 1 90.88 116 PRO B C 1
ATOM 3233 O O . PRO B 1 116 ? 11.055 14.242 0.808 1 90.88 116 PRO B O 1
ATOM 3236 N N . ARG B 1 117 ? 11.336 13.477 -1.228 1 88.56 117 ARG B N 1
ATOM 3237 C CA . ARG B 1 117 ? 12.391 14.445 -1.522 1 88.56 117 ARG B CA 1
ATOM 3238 C C . ARG B 1 117 ? 11.859 15.867 -1.478 1 88.56 117 ARG B C 1
ATOM 3240 O O . ARG B 1 117 ? 12.508 16.766 -0.94 1 88.56 117 ARG B O 1
ATOM 3247 N N . ALA B 1 118 ? 10.727 15.977 -2.064 1 92.31 118 ALA B N 1
ATOM 3248 C CA . ALA B 1 118 ? 10.102 17.297 -2.053 1 92.31 118 ALA B CA 1
ATOM 3249 C C . ALA B 1 118 ? 9.719 17.703 -0.634 1 92.31 118 ALA B C 1
ATOM 3251 O O . ALA B 1 118 ? 9.805 18.891 -0.278 1 92.31 118 ALA B O 1
ATOM 3252 N N . LEU B 1 119 ? 9.266 16.734 0.161 1 93.88 119 LEU B N 1
ATOM 3253 C CA . LEU B 1 119 ? 8.844 17 1.531 1 93.88 119 LEU B CA 1
ATOM 3254 C C . LEU B 1 119 ? 10.016 17.484 2.375 1 93.88 119 LEU B C 1
ATOM 3256 O O . LEU B 1 119 ? 9.836 18.328 3.26 1 93.88 119 LEU B O 1
ATOM 3260 N N . VAL B 1 120 ? 11.203 17.016 2.125 1 91.62 120 VAL B N 1
ATOM 3261 C CA . VAL B 1 120 ? 12.398 17.422 2.855 1 91.62 120 VAL B CA 1
ATOM 3262 C C . VAL B 1 120 ? 12.594 18.938 2.711 1 91.62 120 VAL B C 1
ATOM 3264 O O . VAL B 1 120 ? 12.695 19.656 3.709 1 91.62 120 VAL B O 1
ATOM 3267 N N . GLU B 1 121 ? 12.609 19.312 1.487 1 90.38 121 GLU B N 1
ATOM 3268 C CA . GLU B 1 121 ? 12.812 20.734 1.212 1 90.38 121 GLU B CA 1
ATOM 3269 C C . GLU B 1 121 ? 11.648 21.578 1.733 1 90.38 121 GLU B C 1
ATOM 3271 O O . GLU B 1 121 ? 11.859 22.656 2.299 1 90.38 121 GLU B O 1
ATOM 3276 N N . PHE B 1 122 ? 10.469 21.078 1.566 1 94.12 122 PHE B N 1
ATOM 3277 C CA . PHE B 1 122 ? 9.25 21.781 1.973 1 94.12 122 PHE B CA 1
ATOM 3278 C C . PHE B 1 122 ? 9.242 22.016 3.479 1 94.12 122 PHE B C 1
ATOM 3280 O O . PHE B 1 122 ? 8.977 23.125 3.934 1 94.12 122 PHE B O 1
ATOM 3287 N N . LEU B 1 123 ? 9.586 21.031 4.215 1 92.25 123 LEU B N 1
ATOM 3288 C CA . LEU B 1 123 ? 9.469 21.125 5.668 1 92.25 123 LEU B CA 1
ATOM 3289 C C . LEU B 1 123 ? 10.688 21.812 6.27 1 92.25 123 LEU B C 1
ATOM 3291 O O . LEU B 1 123 ? 10.617 22.359 7.371 1 92.25 123 LEU B O 1
ATOM 3295 N N . ARG B 1 124 ? 11.828 21.734 5.582 1 90.5 124 ARG B N 1
ATOM 3296 C CA . ARG B 1 124 ? 12.992 22.5 6.008 1 90.5 124 ARG B CA 1
ATOM 3297 C C . ARG B 1 124 ? 12.672 23.984 6.102 1 90.5 124 ARG B C 1
ATOM 3299 O O . ARG B 1 124 ? 13.094 24.656 7.047 1 90.5 124 ARG B O 1
ATOM 3306 N N . GLU B 1 125 ? 11.883 24.453 5.172 1 90.56 125 GLU B N 1
ATOM 3307 C CA . GLU B 1 125 ? 11.523 25.875 5.102 1 90.56 125 GLU B CA 1
ATOM 3308 C C . GLU B 1 125 ? 10.312 26.172 5.969 1 90.56 125 GLU B C 1
ATOM 3310 O O . GLU B 1 125 ? 10.016 27.344 6.238 1 90.56 125 GLU B O 1
ATOM 3315 N N . ARG B 1 126 ? 9.688 25.125 6.48 1 90.81 126 ARG B N 1
ATOM 3316 C CA . ARG B 1 126 ? 8.438 25.297 7.215 1 90.81 126 ARG B CA 1
ATOM 3317 C C . ARG B 1 126 ? 8.367 24.344 8.406 1 90.81 126 ARG B C 1
ATOM 3319 O O . ARG B 1 126 ? 7.488 23.484 8.461 1 90.81 126 ARG B O 1
ATOM 3326 N N . PRO B 1 127 ? 9.125 24.531 9.336 1 85.88 127 PRO B N 1
ATOM 3327 C CA . PRO B 1 127 ? 9.242 23.594 10.445 1 85.88 127 PRO B CA 1
ATOM 3328 C C . PRO B 1 127 ? 7.965 23.5 11.281 1 85.88 127 PRO B C 1
ATOM 3330 O O . PRO B 1 127 ? 7.758 22.516 12.008 1 85.88 127 PRO B O 1
ATOM 3333 N N . GLY B 1 128 ? 7.082 24.469 11.211 1 85.38 128 GLY B N 1
ATOM 3334 C CA . GLY B 1 128 ? 5.863 24.469 12 1 85.38 128 GLY B CA 1
ATOM 3335 C C . GLY B 1 128 ? 4.688 23.828 11.297 1 85.38 128 GLY B C 1
ATOM 3336 O O . GLY B 1 128 ? 3.604 23.688 11.875 1 85.38 128 GLY B O 1
ATOM 3337 N N . VAL B 1 129 ? 4.91 23.391 10.086 1 88.31 129 VAL B N 1
ATOM 3338 C CA . VAL B 1 129 ? 3.838 22.797 9.289 1 88.31 129 VAL B CA 1
ATOM 3339 C C . VAL B 1 129 ? 3.777 21.297 9.539 1 88.31 129 VAL B C 1
ATOM 3341 O O . VAL B 1 129 ? 4.812 20.641 9.672 1 88.31 129 VAL B O 1
ATOM 3344 N N . SER B 1 130 ? 2.59 20.781 9.648 1 88.88 130 SER B N 1
ATOM 3345 C CA . SER B 1 130 ? 2.393 19.344 9.695 1 88.88 130 SER B CA 1
ATOM 3346 C C . SER B 1 130 ? 1.858 18.812 8.367 1 88.88 130 SER B C 1
ATOM 3348 O O . SER B 1 130 ? 1.226 19.547 7.609 1 88.88 130 SER B O 1
ATOM 3350 N N . VAL B 1 131 ? 2.189 17.531 8.086 1 92 131 VAL B N 1
ATOM 3351 C CA . VAL B 1 131 ? 1.786 16.938 6.82 1 92 131 VAL B CA 1
ATOM 3352 C C . VAL B 1 131 ? 1.091 15.602 7.078 1 92 131 VAL B C 1
ATOM 3354 O O . VAL B 1 131 ? 1.568 14.789 7.875 1 92 131 VAL B O 1
ATOM 3357 N N . ALA B 1 132 ? -0.102 15.461 6.559 1 91.69 132 ALA B N 1
ATOM 3358 C CA . ALA B 1 132 ? -0.696 14.133 6.387 1 91.69 132 ALA B CA 1
ATOM 3359 C C . ALA B 1 132 ? -0.331 13.539 5.031 1 91.69 132 ALA B C 1
ATOM 3361 O O . ALA B 1 132 ? -0.742 14.062 3.988 1 91.69 132 ALA B O 1
ATOM 3362 N N . PHE B 1 133 ? 0.458 12.5 5.062 1 93.88 133 PHE B N 1
ATOM 3363 C CA . PHE B 1 133 ? 0.993 11.898 3.844 1 93.88 133 PHE B CA 1
ATOM 3364 C C . PHE B 1 133 ? 0.511 10.461 3.689 1 93.88 133 PHE B C 1
ATOM 3366 O O . PHE B 1 133 ? 0.837 9.602 4.508 1 93.88 133 PHE B O 1
ATOM 3373 N N . ASP B 1 134 ? -0.259 10.25 2.641 1 91.75 134 ASP B N 1
ATOM 3374 C CA . ASP B 1 134 ? -0.847 8.938 2.428 1 91.75 134 ASP B CA 1
ATOM 3375 C C . ASP B 1 134 ? -0.449 8.367 1.065 1 91.75 134 ASP B C 1
ATOM 3377 O O . ASP B 1 134 ? -0.272 9.125 0.104 1 91.75 134 ASP B O 1
ATOM 3381 N N . VAL B 1 135 ? -0.232 7.074 1.027 1 91.06 135 VAL B N 1
ATOM 3382 C CA . VAL B 1 135 ? 0.092 6.375 -0.212 1 91.06 135 VAL B CA 1
ATOM 3383 C C . VAL B 1 135 ? -0.948 5.289 -0.48 1 91.06 135 VAL B C 1
ATOM 3385 O O . VAL B 1 135 ? -1.103 4.359 0.315 1 91.06 135 VAL B O 1
ATOM 3388 N N . ARG B 1 136 ? -1.678 5.504 -1.59 1 89.25 136 ARG B N 1
ATOM 3389 C CA . ARG B 1 136 ? -2.795 4.629 -1.926 1 89.25 136 ARG B CA 1
ATOM 3390 C C . ARG B 1 136 ? -2.871 4.391 -3.43 1 89.25 136 ARG B C 1
ATOM 3392 O O . ARG B 1 136 ? -2.076 4.941 -4.191 1 89.25 136 ARG B O 1
ATOM 3399 N N . ARG B 1 137 ? -3.809 3.479 -3.799 1 86.69 137 ARG B N 1
ATOM 3400 C CA . ARG B 1 137 ? -4.062 3.252 -5.219 1 86.69 137 ARG B CA 1
ATOM 3401 C C . ARG B 1 137 ? -4.719 4.473 -5.859 1 86.69 137 ARG B C 1
ATOM 3403 O O . ARG B 1 137 ? -5.312 5.301 -5.164 1 86.69 137 ARG B O 1
ATOM 3410 N N . LEU B 1 138 ? -4.645 4.5 -7.145 1 88.31 138 LEU B N 1
ATOM 3411 C CA . LEU B 1 138 ? -5.062 5.66 -7.926 1 88.31 138 LEU B CA 1
ATOM 3412 C C . LEU B 1 138 ? -6.508 6.035 -7.605 1 88.31 138 LEU B C 1
ATOM 3414 O O . LEU B 1 138 ? -6.824 7.215 -7.445 1 88.31 138 LEU B O 1
ATOM 3418 N N . GLU B 1 139 ? -7.359 5.043 -7.52 1 84.19 139 GLU B N 1
ATOM 3419 C CA . GLU B 1 139 ? -8.773 5.316 -7.277 1 84.19 139 GLU B CA 1
ATOM 3420 C C . GLU B 1 139 ? -8.977 6.074 -5.969 1 84.19 139 GLU B C 1
ATOM 3422 O O . GLU B 1 139 ? -9.836 6.949 -5.875 1 84.19 139 GLU B O 1
ATOM 3427 N N . HIS B 1 140 ? -8.188 5.777 -4.988 1 86.62 140 HIS B N 1
ATOM 3428 C CA . HIS B 1 140 ? -8.289 6.445 -3.693 1 86.62 140 HIS B CA 1
ATOM 3429 C C . HIS B 1 140 ? -7.707 7.852 -3.756 1 86.62 140 HIS B C 1
ATOM 3431 O O . HIS B 1 140 ? -8.188 8.758 -3.07 1 86.62 140 HIS B O 1
ATOM 3437 N N . VAL B 1 141 ? -6.688 7.988 -4.562 1 93.19 141 VAL B N 1
ATOM 3438 C CA . VAL B 1 141 ? -6.09 9.305 -4.746 1 93.19 141 VAL B CA 1
ATOM 3439 C C . VAL B 1 141 ? -7.109 10.258 -5.363 1 93.19 141 VAL B C 1
ATOM 3441 O O . VAL B 1 141 ? -7.312 11.367 -4.863 1 93.19 141 VAL B O 1
ATOM 3444 N N . ILE B 1 142 ? -7.758 9.781 -6.367 1 89.75 142 ILE B N 1
ATOM 3445 C CA . ILE B 1 142 ? -8.758 10.586 -7.062 1 89.75 142 ILE B CA 1
ATOM 3446 C C . ILE B 1 142 ? -9.891 10.945 -6.105 1 89.75 142 ILE B C 1
ATOM 3448 O O . ILE B 1 142 ? -10.258 12.117 -5.98 1 89.75 142 ILE B O 1
ATOM 3452 N N . ASP B 1 143 ? -10.375 9.945 -5.406 1 81.62 143 ASP B N 1
ATOM 3453 C CA . ASP B 1 143 ? -11.492 10.141 -4.492 1 81.62 143 ASP B CA 1
ATOM 3454 C C . ASP B 1 143 ? -11.141 11.141 -3.395 1 81.62 143 ASP B C 1
ATOM 3456 O O . ASP B 1 143 ? -11.953 12 -3.039 1 81.62 143 ASP B O 1
ATOM 3460 N N . ALA B 1 144 ? -9.961 11.031 -2.852 1 87.62 144 ALA B N 1
ATOM 3461 C CA . ALA B 1 144 ? -9.539 11.875 -1.734 1 87.62 144 ALA B CA 1
ATOM 3462 C C . ALA B 1 144 ? -9.414 13.328 -2.162 1 87.62 144 ALA B C 1
ATOM 3464 O O . ALA B 1 144 ? -9.805 14.234 -1.427 1 87.62 144 ALA B O 1
ATOM 3465 N N . VAL B 1 145 ? -8.898 13.578 -3.32 1 91.56 145 VAL B N 1
ATOM 3466 C CA . VAL B 1 145 ? -8.734 14.945 -3.807 1 91.56 145 VAL B CA 1
ATOM 3467 C C . VAL B 1 145 ? -10.102 15.531 -4.172 1 91.56 145 VAL B C 1
ATOM 3469 O O . VAL B 1 145 ? -10.406 16.672 -3.834 1 91.56 145 VAL B O 1
ATOM 3472 N N . GLN B 1 146 ? -10.891 14.711 -4.805 1 83.75 146 GLN B N 1
ATOM 3473 C CA . GLN B 1 146 ? -12.211 15.164 -5.23 1 83.75 146 GLN B CA 1
ATOM 3474 C C . GLN B 1 146 ? -13.086 15.531 -4.031 1 83.75 146 GLN B C 1
ATOM 3476 O O . GLN B 1 146 ? -13.836 16.5 -4.078 1 83.75 146 GLN B O 1
ATOM 3481 N N . SER B 1 147 ? -12.977 14.742 -3.031 1 78.62 147 SER B N 1
ATOM 3482 C CA . SER B 1 147 ? -13.797 14.945 -1.843 1 78.62 147 SER B CA 1
ATOM 3483 C C . SER B 1 147 ? -13.227 16.047 -0.954 1 78.62 147 SER B C 1
ATOM 3485 O O . SER B 1 147 ? -13.883 16.5 -0.019 1 78.62 147 SER B O 1
ATOM 3487 N N . GLY B 1 148 ? -11.992 16.391 -1.226 1 81.94 148 GLY B N 1
ATOM 3488 C CA . GLY B 1 148 ? -11.344 17.406 -0.413 1 81.94 148 GLY B CA 1
ATOM 3489 C C . GLY B 1 148 ? -10.648 16.828 0.807 1 81.94 148 GLY B C 1
ATOM 3490 O O . GLY B 1 148 ? -10.117 17.578 1.631 1 81.94 148 GLY B O 1
ATOM 3491 N N . SER B 1 149 ? -10.633 15.555 0.92 1 84 149 SER B N 1
ATOM 3492 C CA . SER B 1 149 ? -9.938 14.914 2.027 1 84 149 SER B CA 1
ATOM 3493 C C . SER B 1 149 ? -8.422 15.031 1.879 1 84 149 SER B C 1
ATOM 3495 O O . SER B 1 149 ? -7.68 14.852 2.848 1 84 149 SER B O 1
ATOM 3497 N N . ALA B 1 150 ? -7.973 15.305 0.717 1 91.69 150 ALA B N 1
ATOM 3498 C CA . ALA B 1 150 ? -6.578 15.641 0.427 1 91.69 150 ALA B CA 1
ATOM 3499 C C . ALA B 1 150 ? -6.48 16.953 -0.35 1 91.69 150 ALA B C 1
ATOM 3501 O O . ALA B 1 150 ? -7.344 17.25 -1.176 1 91.69 150 ALA B O 1
ATOM 3502 N N . ASP B 1 151 ? -5.453 17.656 -0.023 1 90.94 151 ASP B N 1
ATOM 3503 C CA . ASP B 1 151 ? -5.234 18.938 -0.704 1 90.94 151 ASP B CA 1
ATOM 3504 C C . ASP B 1 151 ? -4.586 18.719 -2.068 1 90.94 151 ASP B C 1
ATOM 3506 O O . ASP B 1 151 ? -4.871 19.453 -3.02 1 90.94 151 ASP B O 1
ATOM 3510 N N . LEU B 1 152 ? -3.666 17.75 -2.125 1 95.94 152 LEU B N 1
ATOM 3511 C CA . LEU B 1 152 ? -2.908 17.438 -3.332 1 95.94 152 LEU B CA 1
ATOM 3512 C C . LEU B 1 152 ? -2.869 15.938 -3.58 1 95.94 152 LEU B C 1
ATOM 3514 O O . LEU B 1 152 ? -2.727 15.156 -2.639 1 95.94 152 LEU B O 1
ATOM 3518 N N . GLY B 1 153 ? -3.039 15.617 -4.809 1 97.38 153 GLY B N 1
ATOM 3519 C CA . GLY B 1 153 ? -2.793 14.258 -5.258 1 97.38 153 GLY B CA 1
ATOM 3520 C C . GLY B 1 153 ? -1.621 14.148 -6.215 1 97.38 153 GLY B C 1
ATOM 3521 O O . GLY B 1 153 ? -1.429 15.016 -7.07 1 97.38 153 GLY B O 1
ATOM 3522 N N . LEU B 1 154 ? -0.784 13.195 -5.992 1 96.94 154 LEU B N 1
ATOM 3523 C CA . LEU B 1 154 ? 0.29 12.844 -6.918 1 96.94 154 LEU B CA 1
ATOM 3524 C C . LEU B 1 154 ? 0.077 11.445 -7.488 1 96.94 154 LEU B C 1
ATOM 3526 O O . LEU B 1 154 ? -0.142 10.484 -6.742 1 96.94 154 LEU B O 1
ATOM 3530 N N . ALA B 1 155 ? 0.149 11.328 -8.828 1 95.56 155 ALA B N 1
ATOM 3531 C CA . ALA B 1 155 ? -0.184 10.016 -9.375 1 95.56 155 ALA B CA 1
ATOM 3532 C C . ALA B 1 155 ? 0.517 9.797 -10.711 1 95.56 155 ALA B C 1
ATOM 3534 O O . ALA B 1 155 ? 0.978 10.742 -11.352 1 95.56 155 ALA B O 1
ATOM 3535 N N . LEU B 1 156 ? 0.676 8.586 -11.055 1 93.56 156 LEU B N 1
ATOM 3536 C CA . LEU B 1 156 ? 0.897 8.188 -12.445 1 93.56 156 LEU B CA 1
ATOM 3537 C C . LEU B 1 156 ? -0.428 7.926 -13.148 1 93.56 156 LEU B C 1
ATOM 3539 O O . LEU B 1 156 ? -1.192 7.051 -12.742 1 93.56 156 LEU B O 1
ATOM 3543 N N . SER B 1 157 ? -0.708 8.672 -14.094 1 91.06 157 SER B N 1
ATOM 3544 C CA . SER B 1 157 ? -1.979 8.508 -14.789 1 91.06 157 SER B CA 1
ATOM 3545 C C . SER B 1 157 ? -1.97 9.227 -16.141 1 91.06 157 SER B C 1
ATOM 3547 O O . SER B 1 157 ? -1.43 10.328 -16.25 1 91.06 157 SER B O 1
ATOM 3549 N N . MET B 1 158 ? -2.588 8.539 -17.062 1 88 158 MET B N 1
ATOM 3550 C CA . MET B 1 158 ? -2.773 9.148 -18.375 1 88 158 MET B CA 1
ATOM 3551 C C . MET B 1 158 ? -4.176 9.734 -18.5 1 88 158 MET B C 1
ATOM 3553 O O . MET B 1 158 ? -4.488 10.383 -19.5 1 88 158 MET B O 1
ATOM 3557 N N . ASP B 1 159 ? -4.953 9.57 -17.547 1 84.94 159 ASP B N 1
ATOM 3558 C CA . ASP B 1 159 ? -6.371 9.891 -17.672 1 84.94 159 ASP B CA 1
ATOM 3559 C C . ASP B 1 159 ? -6.617 11.383 -17.453 1 84.94 159 ASP B C 1
ATOM 3561 O O . ASP B 1 159 ? -5.746 12.094 -16.953 1 84.94 159 ASP B O 1
ATOM 3565 N N . ARG B 1 160 ? -7.812 11.758 -17.953 1 83 160 ARG B N 1
ATOM 3566 C CA . ARG B 1 160 ? -8.359 13.07 -17.641 1 83 160 ARG B CA 1
ATOM 3567 C C . ARG B 1 160 ? -9.5 12.953 -16.625 1 83 160 ARG B C 1
ATOM 3569 O O . ARG B 1 160 ? -10.242 11.969 -16.625 1 83 160 ARG B O 1
ATOM 3576 N N . TYR B 1 161 ? -9.461 13.945 -15.789 1 85.06 161 TYR B N 1
ATOM 3577 C CA . TYR B 1 161 ? -10.477 13.914 -14.742 1 85.06 161 TYR B CA 1
ATOM 3578 C C . TYR B 1 161 ? -11.375 15.148 -14.812 1 85.06 161 TYR B C 1
ATOM 3580 O O . TYR B 1 161 ? -10.883 16.281 -14.844 1 85.06 161 TYR B O 1
ATOM 3588 N N . THR B 1 162 ? -12.633 14.914 -14.812 1 79.56 162 THR B N 1
ATOM 3589 C CA . THR B 1 162 ? -13.586 16 -14.984 1 79.56 162 THR B CA 1
ATOM 3590 C C . THR B 1 162 ? -13.617 16.891 -13.742 1 79.56 162 THR B C 1
ATOM 3592 O O . THR B 1 162 ? -13.742 18.109 -13.852 1 79.56 162 THR B O 1
ATOM 3595 N N . ALA B 1 163 ? -13.516 16.344 -12.625 1 84.12 163 ALA B N 1
ATOM 3596 C CA . ALA B 1 163 ? -13.703 17.078 -11.383 1 84.12 163 ALA B CA 1
ATOM 3597 C C . ALA B 1 163 ? -12.367 17.516 -10.797 1 84.12 163 ALA B C 1
ATOM 3599 O O . ALA B 1 163 ? -12.32 18.141 -9.734 1 84.12 163 ALA B O 1
ATOM 3600 N N . LEU B 1 164 ? -11.328 17.203 -11.477 1 92.75 164 LEU B N 1
ATOM 3601 C CA . LEU B 1 164 ? -10.008 17.516 -10.961 1 92.75 164 LEU B CA 1
ATOM 3602 C C . LEU B 1 164 ? -9.188 18.297 -11.992 1 92.75 164 LEU B C 1
ATOM 3604 O O . LEU B 1 164 ? -9.359 18.094 -13.195 1 92.75 164 LEU B O 1
ATOM 3608 N N . ASN B 1 165 ? -8.391 19.203 -11.5 1 92.94 165 ASN B N 1
ATOM 3609 C CA . ASN B 1 165 ? -7.301 19.75 -12.305 1 92.94 165 ASN B CA 1
ATOM 3610 C C . ASN B 1 165 ? -6.094 18.828 -12.32 1 92.94 165 ASN B C 1
ATOM 3612 O O . ASN B 1 165 ? -5.633 18.375 -11.273 1 92.94 165 ASN B O 1
ATOM 3616 N N . SER B 1 166 ? -5.691 18.5 -13.477 1 94.81 166 SER B N 1
ATOM 3617 C CA . SER B 1 166 ? -4.535 17.641 -13.656 1 94.81 166 SER B CA 1
ATOM 3618 C C . SER B 1 166 ? -3.383 18.375 -14.32 1 94.81 166 SER B C 1
ATOM 3620 O O . SER B 1 166 ? -3.482 18.766 -15.492 1 94.81 166 SER B O 1
ATOM 3622 N N . GLU B 1 167 ? -2.312 18.594 -13.617 1 94.38 167 GLU B N 1
ATOM 3623 C CA . GLU B 1 167 ? -1.102 19.188 -14.172 1 94.38 167 GLU B CA 1
ATOM 3624 C C . GLU B 1 167 ? -0.036 18.141 -14.445 1 94.38 167 GLU B C 1
ATOM 3626 O O . GLU B 1 167 ? 0.385 17.422 -13.539 1 94.38 167 GLU B O 1
ATOM 3631 N N . VAL B 1 168 ? 0.385 18.047 -15.68 1 94 168 VAL B N 1
ATOM 3632 C CA . VAL B 1 168 ? 1.42 17.078 -16.047 1 94 168 VAL B CA 1
ATOM 3633 C C . VAL B 1 168 ? 2.785 17.594 -15.602 1 94 168 VAL B C 1
ATOM 3635 O O . VAL B 1 168 ? 3.195 18.703 -15.984 1 94 168 VAL B O 1
ATOM 3638 N N . LEU B 1 169 ? 3.441 16.797 -14.781 1 92.81 169 LEU B N 1
ATOM 3639 C CA . LEU B 1 169 ? 4.75 17.188 -14.266 1 92.81 169 LEU B CA 1
ATOM 3640 C C . LEU B 1 169 ? 5.867 16.516 -15.062 1 92.81 169 LEU B C 1
ATOM 3642 O O . LEU B 1 169 ? 6.98 17.047 -15.141 1 92.81 169 LEU B O 1
ATOM 3646 N N . HIS B 1 170 ? 5.609 15.312 -15.57 1 91.38 170 HIS B N 1
ATOM 3647 C CA . HIS B 1 170 ? 6.621 14.523 -16.266 1 91.38 170 HIS B CA 1
ATOM 3648 C C . HIS B 1 170 ? 5.977 13.414 -17.094 1 91.38 170 HIS B C 1
ATOM 3650 O O . HIS B 1 170 ? 4.961 12.844 -16.703 1 91.38 170 HIS B O 1
ATOM 3656 N N . GLU B 1 171 ? 6.512 13.172 -18.25 1 91.12 171 GLU B N 1
ATOM 3657 C CA . GLU B 1 171 ? 6.105 12.047 -19.078 1 91.12 171 GLU B CA 1
ATOM 3658 C C . GLU B 1 171 ? 7.215 11 -19.172 1 91.12 171 GLU B C 1
ATOM 3660 O O . GLU B 1 171 ? 8.398 11.352 -19.266 1 91.12 171 GLU B O 1
ATOM 3665 N N . THR B 1 172 ? 6.762 9.781 -19.125 1 90.75 172 THR B N 1
ATOM 3666 C CA . THR B 1 172 ? 7.746 8.711 -19.172 1 90.75 172 THR B CA 1
ATOM 3667 C C . THR B 1 172 ? 7.109 7.414 -19.672 1 90.75 172 THR B C 1
ATOM 3669 O O . THR B 1 172 ? 5.984 7.426 -20.172 1 90.75 172 THR B O 1
ATOM 3672 N N . HIS B 1 173 ? 7.898 6.355 -19.734 1 93.19 173 HIS B N 1
ATOM 3673 C CA . HIS B 1 173 ? 7.406 5.043 -20.141 1 93.19 173 HIS B CA 1
ATOM 3674 C C . HIS B 1 173 ? 7.934 3.949 -19.219 1 93.19 173 HIS B C 1
ATOM 3676 O O . HIS B 1 173 ? 8.953 4.137 -18.547 1 93.19 173 HIS B O 1
ATOM 3682 N N . MET B 1 174 ? 7.227 2.836 -19.25 1 94.75 174 MET B N 1
ATOM 3683 C CA . MET B 1 174 ? 7.559 1.724 -18.375 1 94.75 174 MET B CA 1
ATOM 3684 C C . MET B 1 174 ? 8.898 1.101 -18.766 1 94.75 174 MET B C 1
ATOM 3686 O O . MET B 1 174 ? 9.336 1.221 -19.906 1 94.75 174 MET B O 1
ATOM 3690 N N . VAL B 1 175 ? 9.547 0.432 -17.812 1 96.38 175 VAL B N 1
ATOM 3691 C CA . VAL B 1 175 ? 10.852 -0.201 -17.984 1 96.38 175 VAL B CA 1
ATOM 3692 C C . VAL B 1 175 ? 10.812 -1.626 -17.438 1 96.38 175 VAL B C 1
ATOM 3694 O O . VAL B 1 175 ? 9.93 -1.971 -16.656 1 96.38 175 VAL B O 1
ATOM 3697 N N . ALA B 1 176 ? 11.742 -2.375 -17.828 1 97.25 176 ALA B N 1
ATOM 3698 C CA . ALA B 1 176 ? 11.867 -3.754 -17.359 1 97.25 176 ALA B CA 1
ATOM 3699 C C . ALA B 1 176 ? 13 -3.889 -16.344 1 97.25 176 ALA B C 1
ATOM 3701 O O . ALA B 1 176 ? 14.062 -3.295 -16.516 1 97.25 176 ALA B O 1
ATOM 3702 N N . LEU B 1 177 ? 12.688 -4.543 -15.25 1 97.12 177 LEU B N 1
ATOM 3703 C CA . LEU B 1 177 ? 13.703 -5.004 -14.305 1 97.12 177 LEU B CA 1
ATOM 3704 C C . LEU B 1 177 ? 14.133 -6.434 -14.625 1 97.12 177 LEU B C 1
ATOM 3706 O O . LEU B 1 177 ? 13.305 -7.348 -14.625 1 97.12 177 LEU B O 1
ATOM 3710 N N . VAL B 1 178 ? 15.406 -6.586 -14.875 1 97.06 178 VAL B N 1
ATOM 3711 C CA . VAL B 1 178 ? 15.906 -7.902 -15.258 1 97.06 178 VAL B CA 1
ATOM 3712 C C . VAL B 1 178 ? 17.188 -8.219 -14.484 1 97.06 178 VAL B C 1
ATOM 3714 O O . VAL B 1 178 ? 17.859 -7.309 -13.992 1 97.06 178 VAL B O 1
ATOM 3717 N N . ASP B 1 179 ? 17.453 -9.555 -14.367 1 95.44 179 ASP B N 1
ATOM 3718 C CA . ASP B 1 179 ? 18.703 -9.977 -13.75 1 95.44 179 ASP B CA 1
ATOM 3719 C C . ASP B 1 179 ? 19.906 -9.461 -14.539 1 95.44 179 ASP B C 1
ATOM 3721 O O . ASP B 1 179 ? 20.031 -9.742 -15.727 1 95.44 179 ASP B O 1
ATOM 3725 N N . ALA B 1 180 ? 20.812 -8.773 -13.852 1 95.12 180 ALA B N 1
ATOM 3726 C CA . ALA B 1 180 ? 21.969 -8.156 -14.508 1 95.12 180 ALA B CA 1
ATOM 3727 C C . ALA B 1 180 ? 22.906 -9.219 -15.07 1 95.12 180 ALA B C 1
ATOM 3729 O O . ALA B 1 180 ? 23.656 -8.953 -16.016 1 95.12 180 ALA B O 1
ATOM 3730 N N . ALA B 1 181 ? 22.875 -10.375 -14.539 1 93.94 181 ALA B N 1
ATOM 3731 C CA . ALA B 1 181 ? 23.734 -11.469 -14.977 1 93.94 181 ALA B CA 1
ATOM 3732 C C . ALA B 1 181 ? 23.031 -12.344 -16.016 1 93.94 181 ALA B C 1
ATOM 3734 O O . ALA B 1 181 ? 23.625 -13.281 -16.547 1 93.94 181 ALA B O 1
ATOM 3735 N N . GLY B 1 182 ? 21.766 -12.039 -16.281 1 93 182 GLY B N 1
ATOM 3736 C CA . GLY B 1 182 ? 20.984 -12.867 -17.188 1 93 182 GLY B CA 1
ATOM 3737 C C . GLY B 1 182 ? 21.031 -12.391 -18.625 1 93 182 GLY B C 1
ATOM 3738 O O . GLY B 1 182 ? 21.594 -11.328 -18.906 1 93 182 GLY B O 1
ATOM 3739 N N . PRO B 1 183 ? 20.516 -13.094 -19.484 1 93 183 PRO B N 1
ATOM 3740 C CA . PRO B 1 183 ? 20.562 -12.805 -20.922 1 93 183 PRO B CA 1
ATOM 3741 C C . PRO B 1 183 ? 19.828 -11.523 -21.297 1 93 183 PRO B C 1
ATOM 3743 O O . PRO B 1 183 ? 20.203 -10.844 -22.25 1 93 183 PRO B O 1
ATOM 3746 N N . LEU B 1 184 ? 18.828 -11.219 -20.594 1 95 184 LEU B N 1
ATOM 3747 C CA . LEU B 1 184 ? 18.031 -10.047 -20.953 1 95 184 LEU B CA 1
ATOM 3748 C C . LEU B 1 184 ? 18.797 -8.758 -20.672 1 95 184 LEU B C 1
ATOM 3750 O O . LEU B 1 184 ? 18.484 -7.715 -21.25 1 95 184 LEU B O 1
ATOM 3754 N N . ALA B 1 185 ? 19.703 -8.836 -19.781 1 94.31 185 ALA B N 1
ATOM 3755 C CA . ALA B 1 185 ? 20.484 -7.656 -19.406 1 94.31 185 ALA B CA 1
ATOM 3756 C C . ALA B 1 185 ? 21.406 -7.223 -20.547 1 94.31 185 ALA B C 1
ATOM 3758 O O . ALA B 1 185 ? 21.828 -6.07 -20.594 1 94.31 185 ALA B O 1
ATOM 3759 N N . ALA B 1 186 ? 21.719 -8.078 -21.406 1 93.44 186 ALA B N 1
ATOM 3760 C CA . ALA B 1 186 ? 22.609 -7.781 -22.531 1 93.44 186 ALA B CA 1
ATOM 3761 C C . ALA B 1 186 ? 21.875 -7.008 -23.625 1 93.44 186 ALA B C 1
ATOM 3763 O O . ALA B 1 186 ? 22.5 -6.387 -24.484 1 93.44 186 ALA B O 1
ATOM 3764 N N . GLN B 1 187 ? 20.594 -7.059 -23.562 1 93.31 187 GLN B N 1
ATOM 3765 C CA . GLN B 1 187 ? 19.781 -6.348 -24.547 1 93.31 187 GLN B CA 1
ATOM 3766 C C . GLN B 1 187 ? 19.656 -4.867 -24.203 1 93.31 187 GLN B C 1
ATOM 3768 O O . GLN B 1 187 ? 19.672 -4.504 -23.016 1 93.31 187 GLN B O 1
ATOM 3773 N N . THR B 1 188 ? 19.516 -4.004 -25.25 1 93.56 188 THR B N 1
ATOM 3774 C CA . THR B 1 188 ? 19.344 -2.574 -25.031 1 93.56 188 THR B CA 1
ATOM 3775 C C . THR B 1 188 ? 17.906 -2.26 -24.625 1 93.56 188 THR B C 1
ATOM 3777 O O . THR B 1 188 ? 17.641 -1.222 -24.016 1 93.56 188 THR B O 1
ATOM 3780 N N . GLN B 1 189 ? 17 -3.107 -25.031 1 95.81 189 GLN B N 1
ATOM 3781 C CA . GLN B 1 189 ? 15.578 -3.027 -24.688 1 95.81 189 GLN B CA 1
ATOM 3782 C C . GLN B 1 189 ? 14.977 -4.418 -24.484 1 95.81 189 GLN B C 1
ATOM 3784 O O . GLN B 1 189 ? 15.508 -5.406 -25 1 95.81 189 GLN B O 1
ATOM 3789 N N . VAL B 1 190 ? 13.992 -4.504 -23.734 1 96.88 190 VAL B N 1
ATOM 3790 C CA . VAL B 1 190 ? 13.32 -5.773 -23.453 1 96.88 190 VAL B CA 1
ATOM 3791 C C . VAL B 1 190 ? 11.906 -5.742 -24.047 1 96.88 190 VAL B C 1
ATOM 3793 O O . VAL B 1 190 ? 11.148 -4.805 -23.797 1 96.88 190 VAL B O 1
ATOM 3796 N N . THR B 1 191 ? 11.57 -6.719 -24.812 1 96.25 191 THR B N 1
ATOM 3797 C CA . THR B 1 191 ? 10.25 -6.797 -25.438 1 96.25 191 THR B CA 1
ATOM 3798 C C . THR B 1 191 ? 9.336 -7.727 -24.656 1 96.25 191 THR B C 1
ATOM 3800 O O . THR B 1 191 ? 9.789 -8.445 -23.766 1 96.25 191 THR B O 1
ATOM 3803 N N . ALA B 1 192 ? 8.023 -7.664 -25.016 1 95.19 192 ALA B N 1
ATOM 3804 C CA . ALA B 1 192 ? 7.062 -8.602 -24.438 1 95.19 192 ALA B CA 1
ATOM 3805 C C . ALA B 1 192 ? 7.461 -10.047 -24.734 1 95.19 192 ALA B C 1
ATOM 3807 O O . ALA B 1 192 ? 7.305 -10.93 -23.891 1 95.19 192 ALA B O 1
ATOM 3808 N N . GLU B 1 193 ? 8.023 -10.281 -25.906 1 95.12 193 GLU B N 1
ATOM 3809 C CA . GLU B 1 193 ? 8.469 -11.609 -26.297 1 95.12 193 GLU B CA 1
ATOM 3810 C C . GLU B 1 193 ? 9.617 -12.102 -25.422 1 95.12 193 GLU B C 1
ATOM 3812 O O . GLU B 1 193 ? 9.648 -13.266 -25.016 1 95.12 193 GLU B O 1
ATOM 3817 N N . ASP B 1 194 ? 10.508 -11.195 -25.188 1 95.06 194 ASP B N 1
ATOM 3818 C CA . ASP B 1 194 ? 11.633 -11.523 -24.312 1 95.06 194 ASP B CA 1
ATOM 3819 C C . ASP B 1 194 ? 11.148 -11.961 -22.938 1 95.06 194 ASP B C 1
ATOM 3821 O O . ASP B 1 194 ? 11.641 -12.945 -22.391 1 95.06 194 ASP B O 1
ATOM 3825 N N . LEU B 1 195 ? 10.188 -11.266 -22.359 1 94 195 LEU B N 1
ATOM 3826 C CA . LEU B 1 195 ? 9.703 -11.539 -21.016 1 94 195 LEU B CA 1
ATOM 3827 C C . LEU B 1 195 ? 8.898 -12.836 -20.984 1 94 195 LEU B C 1
ATOM 3829 O O . LEU B 1 195 ? 8.938 -13.57 -20 1 94 195 LEU B O 1
ATOM 3833 N N . ALA B 1 196 ? 8.164 -13.039 -22.094 1 92.31 196 ALA B N 1
ATOM 3834 C CA . ALA B 1 196 ? 7.312 -14.219 -22.156 1 92.31 196 ALA B CA 1
ATOM 3835 C C . ALA B 1 196 ? 8.148 -15.5 -22.125 1 92.31 196 ALA B C 1
ATOM 3837 O O . ALA B 1 196 ? 7.656 -16.562 -21.734 1 92.31 196 ALA B O 1
ATOM 3838 N N . ALA B 1 197 ? 9.375 -15.383 -22.453 1 92.62 197 ALA B N 1
ATOM 3839 C CA . ALA B 1 197 ? 10.258 -16.547 -22.547 1 92.62 197 ALA B CA 1
ATOM 3840 C C . ALA B 1 197 ? 10.867 -16.875 -21.203 1 92.62 197 ALA B C 1
ATOM 3842 O O . ALA B 1 197 ? 11.523 -17.906 -21.047 1 92.62 197 ALA B O 1
ATOM 3843 N N . HIS B 1 198 ? 10.695 -16 -20.203 1 90.94 198 HIS B N 1
ATOM 3844 C CA . HIS B 1 198 ? 11.234 -16.172 -18.859 1 90.94 198 HIS B CA 1
ATOM 3845 C C . HIS B 1 198 ? 10.164 -15.938 -17.797 1 90.94 198 HIS B C 1
ATOM 3847 O O . HIS B 1 198 ? 9.18 -15.234 -18.047 1 90.94 198 HIS B O 1
ATOM 3853 N N . PRO B 1 199 ? 10.359 -16.547 -16.609 1 90 199 PRO B N 1
ATOM 3854 C CA . PRO B 1 199 ? 9.438 -16.203 -15.523 1 90 199 PRO B CA 1
ATOM 3855 C C . PRO B 1 199 ? 9.406 -14.703 -15.234 1 90 199 PRO B C 1
ATOM 3857 O O . PRO B 1 199 ? 10.445 -14.039 -15.281 1 90 199 PRO B O 1
ATOM 3860 N N . PHE B 1 200 ? 8.172 -14.234 -15.055 1 93.31 200 PHE B N 1
ATOM 3861 C CA . PHE B 1 200 ? 8.094 -12.812 -14.727 1 93.31 200 PHE B CA 1
ATOM 3862 C C . PHE B 1 200 ? 6.961 -12.555 -13.742 1 93.31 200 PHE B C 1
ATOM 3864 O O . PHE B 1 200 ? 6.062 -13.383 -13.578 1 93.31 200 PHE B O 1
ATOM 3871 N N . VAL B 1 201 ? 7.184 -11.484 -13.031 1 95.69 201 VAL B N 1
ATOM 3872 C CA . VAL B 1 201 ? 6.188 -10.969 -12.094 1 95.69 201 VAL B CA 1
ATOM 3873 C C . VAL B 1 201 ? 5.285 -9.961 -12.797 1 95.69 201 VAL B C 1
ATOM 3875 O O . VAL B 1 201 ? 5.758 -8.93 -13.289 1 95.69 201 VAL B O 1
ATOM 3878 N N . GLY B 1 202 ? 4.008 -10.297 -12.828 1 94.62 202 GLY B N 1
ATOM 3879 C CA . GLY B 1 202 ? 3.064 -9.406 -13.492 1 94.62 202 GLY B CA 1
ATOM 3880 C C . GLY B 1 202 ? 2.266 -8.555 -12.531 1 94.62 202 GLY B C 1
ATOM 3881 O O . GLY B 1 202 ? 2.037 -8.953 -11.383 1 94.62 202 GLY B O 1
ATOM 3882 N N . ILE B 1 203 ? 1.904 -7.391 -13.039 1 91.19 203 ILE B N 1
ATOM 3883 C CA . ILE B 1 203 ? 0.962 -6.539 -12.32 1 91.19 203 ILE B CA 1
ATOM 3884 C C . ILE B 1 203 ? -0.466 -6.895 -12.727 1 91.19 203 ILE B C 1
ATOM 3886 O O . ILE B 1 203 ? -0.742 -7.129 -13.906 1 91.19 203 ILE B O 1
ATOM 3890 N N . GLU B 1 204 ? -1.299 -6.914 -11.68 1 84.69 204 GLU B N 1
ATOM 3891 C CA . GLU B 1 204 ? -2.684 -7.281 -11.961 1 84.69 204 GLU B CA 1
ATOM 3892 C C . GLU B 1 204 ? -3.266 -6.418 -13.078 1 84.69 204 GLU B C 1
ATOM 3894 O O . GLU B 1 204 ? -3.059 -5.199 -13.102 1 84.69 204 GLU B O 1
ATOM 3899 N N . GLY B 1 205 ? -3.996 -7.055 -13.953 1 72.62 205 GLY B N 1
ATOM 3900 C CA . GLY B 1 205 ? -4.469 -6.43 -15.172 1 72.62 205 GLY B CA 1
ATOM 3901 C C . GLY B 1 205 ? -5.574 -5.418 -14.945 1 72.62 205 GLY B C 1
ATOM 3902 O O . GLY B 1 205 ? -5.852 -4.582 -15.805 1 72.62 205 GLY B O 1
ATOM 3903 N N . ASP B 1 206 ? -6.148 -5.488 -13.805 1 67.44 206 ASP B N 1
ATOM 3904 C CA . ASP B 1 206 ? -7.258 -4.57 -13.547 1 67.44 206 ASP B CA 1
ATOM 3905 C C . ASP B 1 206 ? -6.746 -3.217 -13.062 1 67.44 206 ASP B C 1
ATOM 3907 O O . ASP B 1 206 ? -7.523 -2.268 -12.93 1 67.44 206 ASP B O 1
ATOM 3911 N N . SER B 1 207 ? -5.488 -3.143 -12.906 1 76.56 207 SER B N 1
ATOM 3912 C CA . SER B 1 207 ? -4.891 -1.846 -12.617 1 76.56 207 SER B CA 1
ATOM 3913 C C . SER B 1 207 ? -4.527 -1.1 -13.891 1 76.56 207 SER B C 1
ATOM 3915 O O . SER B 1 207 ? -4.465 -1.697 -14.969 1 76.56 207 SER B O 1
ATOM 3917 N N . LYS B 1 208 ? -4.379 0.163 -13.805 1 80.19 208 LYS B N 1
ATOM 3918 C CA . LYS B 1 208 ? -4.035 0.964 -14.977 1 80.19 208 LYS B CA 1
ATOM 3919 C C . LYS B 1 208 ? -2.672 0.564 -15.531 1 80.19 208 LYS B C 1
ATOM 3921 O O . LYS B 1 208 ? -2.537 0.307 -16.734 1 80.19 208 LYS B O 1
ATOM 3926 N N . LEU B 1 209 ? -1.706 0.466 -14.719 1 86.19 209 LEU B N 1
ATOM 3927 C CA . LEU B 1 209 ? -0.366 0.114 -15.172 1 86.19 209 LEU B CA 1
ATOM 3928 C C . LEU B 1 209 ? -0.311 -1.342 -15.625 1 86.19 209 LEU B C 1
ATOM 3930 O O . LEU B 1 209 ? 0.335 -1.661 -16.625 1 86.19 209 LEU B O 1
ATOM 3934 N N . GLY B 1 210 ? -1.006 -2.205 -14.875 1 88.94 210 GLY B N 1
ATOM 3935 C CA . GLY B 1 210 ? -1.079 -3.6 -15.281 1 88.94 210 GLY B CA 1
ATOM 3936 C C . GLY B 1 210 ? -1.752 -3.791 -16.625 1 88.94 210 GLY B C 1
ATOM 3937 O O . GLY B 1 210 ? -1.33 -4.629 -17.422 1 88.94 210 GLY B O 1
ATOM 3938 N N . GLY B 1 211 ? -2.777 -3.006 -16.844 1 87.44 211 GLY B N 1
ATOM 3939 C CA . GLY B 1 211 ? -3.467 -3.051 -18.125 1 87.44 211 GLY B CA 1
ATOM 3940 C C . GLY B 1 211 ? -2.588 -2.646 -19.281 1 87.44 211 GLY B C 1
ATOM 3941 O O . GLY B 1 211 ? -2.674 -3.23 -20.359 1 87.44 211 GLY B O 1
ATOM 3942 N N . LEU B 1 212 ? -1.761 -1.668 -19.062 1 87.69 212 LEU B N 1
ATOM 3943 C CA . LEU B 1 212 ? -0.839 -1.218 -20.109 1 87.69 212 LEU B CA 1
ATOM 3944 C C . LEU B 1 212 ? 0.128 -2.332 -20.5 1 87.69 212 LEU B C 1
ATOM 3946 O O . LEU B 1 212 ? 0.357 -2.574 -21.688 1 87.69 212 LEU B O 1
ATOM 3950 N N . VAL B 1 213 ? 0.596 -3 -19.531 1 92.94 213 VAL B N 1
ATOM 3951 C CA . VAL B 1 213 ? 1.571 -4.059 -19.781 1 92.94 213 VAL B CA 1
ATOM 3952 C C . VAL B 1 213 ? 0.889 -5.25 -20.453 1 92.94 213 VAL B C 1
ATOM 3954 O O . VAL B 1 213 ? 1.421 -5.824 -21.406 1 92.94 213 VAL B O 1
ATOM 3957 N N . ARG B 1 214 ? -0.254 -5.562 -19.922 1 91.56 214 ARG B N 1
ATOM 3958 C CA . ARG B 1 214 ? -1.012 -6.664 -20.5 1 91.56 214 ARG B CA 1
ATOM 3959 C C . ARG B 1 214 ? -1.328 -6.387 -21.969 1 91.56 214 ARG B C 1
ATOM 3961 O O . ARG B 1 214 ? -1.202 -7.277 -22.812 1 91.56 214 ARG B O 1
ATOM 3968 N N . SER B 1 215 ? -1.747 -5.195 -22.25 1 90.69 215 SER B N 1
ATOM 3969 C CA . SER B 1 215 ? -2.051 -4.812 -23.625 1 90.69 215 SER B CA 1
ATOM 3970 C C . SER B 1 215 ? -0.825 -4.945 -24.531 1 90.69 215 SER B C 1
ATOM 3972 O O . SER B 1 215 ? -0.939 -5.344 -25.688 1 90.69 215 SER B O 1
ATOM 3974 N N . ALA B 1 216 ? 0.285 -4.602 -24 1 91.69 216 ALA B N 1
ATOM 3975 C CA . ALA B 1 216 ? 1.525 -4.723 -24.766 1 91.69 216 ALA B CA 1
ATOM 3976 C C . ALA B 1 216 ? 1.803 -6.176 -25.125 1 91.69 216 ALA B C 1
ATOM 3978 O O . ALA B 1 216 ? 2.244 -6.469 -26.25 1 91.69 216 ALA B O 1
ATOM 3979 N N . PHE B 1 217 ? 1.552 -7.098 -24.203 1 92.88 217 PHE B N 1
ATOM 3980 C CA . PHE B 1 217 ? 1.695 -8.523 -24.469 1 92.88 217 PHE B CA 1
ATOM 3981 C C . PHE B 1 217 ? 0.722 -8.969 -25.562 1 92.88 217 PHE B C 1
ATOM 3983 O O . PHE B 1 217 ? 1.124 -9.602 -26.547 1 92.88 217 PHE B O 1
ATOM 3990 N N . LEU B 1 218 ? -0.478 -8.516 -25.391 1 90.69 218 LEU B N 1
ATOM 3991 C CA . LEU B 1 218 ? -1.531 -8.938 -26.297 1 90.69 218 LEU B CA 1
ATOM 3992 C C . LEU B 1 218 ? -1.295 -8.383 -27.703 1 90.69 218 LEU B C 1
ATOM 3994 O O . LEU B 1 218 ? -1.519 -9.078 -28.703 1 90.69 218 LEU B O 1
ATOM 3998 N N . GLN B 1 219 ? -0.9 -7.207 -27.797 1 90.25 219 GLN B N 1
ATOM 3999 C CA . GLN B 1 219 ? -0.604 -6.57 -29.062 1 90.25 219 GLN B CA 1
ATOM 4000 C C . GLN B 1 219 ? 0.533 -7.289 -29.797 1 90.25 219 GLN B C 1
ATOM 4002 O O . GLN B 1 219 ? 0.628 -7.23 -31.016 1 90.25 219 GLN B O 1
ATOM 4007 N N . SER B 1 220 ? 1.338 -7.953 -29.062 1 92 220 SER B N 1
ATOM 4008 C CA . SER B 1 220 ? 2.455 -8.695 -29.625 1 92 220 SER B CA 1
ATOM 4009 C C . SER B 1 220 ? 2.062 -10.141 -29.922 1 92 220 SER B C 1
ATOM 4011 O O . SER B 1 220 ? 2.92 -10.969 -30.234 1 92 220 SER B O 1
ATOM 4013 N N . GLY B 1 221 ? 0.792 -10.445 -29.703 1 92.94 221 GLY B N 1
ATOM 4014 C CA . GLY B 1 221 ? 0.288 -11.781 -29.984 1 92.94 221 GLY B CA 1
ATOM 4015 C C . GLY B 1 221 ? 0.613 -12.781 -28.891 1 92.94 221 GLY B C 1
ATOM 4016 O O . GLY B 1 221 ? 0.615 -13.992 -29.141 1 92.94 221 GLY B O 1
ATOM 4017 N N . LEU B 1 222 ? 0.944 -12.234 -27.75 1 91.69 222 LEU B N 1
ATOM 4018 C CA . LEU B 1 222 ? 1.354 -13.094 -26.641 1 91.69 222 LEU B CA 1
ATOM 4019 C C . LEU B 1 222 ? 0.29 -13.125 -25.562 1 91.69 222 LEU B C 1
ATOM 4021 O O . LEU B 1 222 ? -0.455 -12.156 -25.375 1 91.69 222 LEU B O 1
ATOM 4025 N N . GLY B 1 223 ? 0.279 -14.227 -24.859 1 89.62 223 GLY B N 1
ATOM 4026 C CA . GLY B 1 223 ? -0.51 -14.266 -23.641 1 89.62 223 GLY B CA 1
ATOM 4027 C C . GLY B 1 223 ? 0.173 -13.586 -22.469 1 89.62 223 GLY B C 1
ATOM 4028 O O . GLY B 1 223 ? 1.403 -13.562 -22.375 1 89.62 223 GLY B O 1
ATOM 4029 N N . TYR B 1 224 ? -0.583 -12.938 -21.625 1 88.62 224 TYR B N 1
ATOM 4030 C CA . TYR B 1 224 ? -0.073 -12.367 -20.391 1 88.62 224 TYR B CA 1
ATOM 4031 C C . TYR B 1 224 ? -0.182 -13.367 -19.25 1 88.62 224 TYR B C 1
ATOM 4033 O O . TYR B 1 224 ? -1.17 -13.375 -18.5 1 88.62 224 TYR B O 1
ATOM 4041 N N . LEU B 1 225 ? 0.893 -14.133 -19.062 1 85.88 225 LEU B N 1
ATOM 4042 C CA . LEU B 1 225 ? 0.864 -15.25 -18.125 1 85.88 225 LEU B CA 1
ATOM 4043 C C . LEU B 1 225 ? 1.997 -15.141 -17.125 1 85.88 225 LEU B C 1
ATOM 4045 O O . LEU B 1 225 ? 2.898 -15.977 -17.094 1 85.88 225 LEU B O 1
ATOM 4049 N N . PRO B 1 226 ? 1.885 -14.227 -16.188 1 91.19 226 PRO B N 1
ATOM 4050 C CA . PRO B 1 226 ? 2.922 -14.125 -15.148 1 91.19 226 PRO B CA 1
ATOM 4051 C C . PRO B 1 226 ? 2.908 -15.312 -14.188 1 91.19 226 PRO B C 1
ATOM 4053 O O . PRO B 1 226 ? 1.841 -15.836 -13.867 1 91.19 226 PRO B O 1
ATOM 4056 N N . GLN B 1 227 ? 4.047 -15.742 -13.742 1 90.38 227 GLN B N 1
ATOM 4057 C CA . GLN B 1 227 ? 4.133 -16.766 -12.703 1 90.38 227 GLN B CA 1
ATOM 4058 C C . GLN B 1 227 ? 3.633 -16.25 -11.367 1 90.38 227 GLN B C 1
ATOM 4060 O O . GLN B 1 227 ? 3.043 -17 -10.578 1 90.38 227 GLN B O 1
ATOM 4065 N N . ILE B 1 228 ? 3.977 -15.031 -11.062 1 93.25 228 ILE B N 1
ATOM 4066 C CA . ILE B 1 228 ? 3.479 -14.32 -9.883 1 93.25 228 ILE B CA 1
ATOM 4067 C C . ILE B 1 228 ? 2.738 -13.062 -10.32 1 93.25 228 ILE B C 1
ATOM 4069 O O . ILE B 1 228 ? 3.227 -12.305 -11.164 1 93.25 228 ILE B O 1
ATOM 4073 N N . GLU B 1 229 ? 1.601 -12.875 -9.82 1 92.19 229 GLU B N 1
ATOM 4074 C CA . GLU B 1 229 ? 0.837 -11.656 -10.055 1 92.19 229 GLU B CA 1
ATOM 4075 C C . GLU B 1 229 ? 0.689 -10.844 -8.773 1 92.19 229 GLU B C 1
ATOM 4077 O O . GLU B 1 229 ? 0.39 -11.391 -7.715 1 92.19 229 GLU B O 1
ATOM 4082 N N . VAL B 1 230 ? 0.995 -9.578 -8.914 1 92.94 230 VAL B N 1
ATOM 4083 C CA . VAL B 1 230 ? 0.965 -8.703 -7.742 1 92.94 230 VAL B CA 1
ATOM 4084 C C . VAL B 1 230 ? 0.091 -7.488 -8.031 1 92.94 230 VAL B C 1
ATOM 4086 O O . VAL B 1 230 ? -0.203 -7.184 -9.188 1 92.94 230 VAL B O 1
ATOM 4089 N N . ARG B 1 231 ? -0.257 -6.824 -6.957 1 85.62 231 ARG B N 1
ATOM 4090 C CA . ARG B 1 231 ? -1.108 -5.641 -7.055 1 85.62 231 ARG B CA 1
ATOM 4091 C C . ARG B 1 231 ? -0.275 -4.379 -7.242 1 85.62 231 ARG B C 1
ATOM 4093 O O . ARG B 1 231 ? -0.664 -3.475 -7.984 1 85.62 231 ARG B O 1
ATOM 4100 N N . TYR B 1 232 ? 0.877 -4.348 -6.602 1 86.88 232 TYR B N 1
ATOM 4101 C CA . TYR B 1 232 ? 1.683 -3.133 -6.574 1 86.88 232 TYR B CA 1
ATOM 4102 C C . TYR B 1 232 ? 3 -3.336 -7.312 1 86.88 232 TYR B C 1
ATOM 4104 O O . TYR B 1 232 ? 3.623 -4.395 -7.207 1 86.88 232 TYR B O 1
ATOM 4112 N N . VAL B 1 233 ? 3.424 -2.26 -8.023 1 90.75 233 VAL B N 1
ATOM 4113 C CA . VAL B 1 233 ? 4.672 -2.33 -8.773 1 90.75 233 VAL B CA 1
ATOM 4114 C C . VAL B 1 233 ? 5.852 -2.432 -7.809 1 90.75 233 VAL B C 1
ATOM 4116 O O . VAL B 1 233 ? 6.859 -3.068 -8.117 1 90.75 233 VAL B O 1
ATOM 4119 N N . SER B 1 234 ? 5.703 -1.807 -6.699 1 88.44 234 SER B N 1
ATOM 4120 C CA . SER B 1 234 ? 6.773 -1.898 -5.711 1 88.44 234 SER B CA 1
ATOM 4121 C C . SER B 1 234 ? 6.992 -3.342 -5.266 1 88.44 234 SER B C 1
ATOM 4123 O O . SER B 1 234 ? 8.133 -3.764 -5.051 1 88.44 234 SER B O 1
ATOM 4125 N N . THR B 1 235 ? 5.906 -4.062 -5.07 1 90.06 235 THR B N 1
ATOM 4126 C CA . THR B 1 235 ? 6.004 -5.477 -4.723 1 90.06 235 THR B CA 1
ATOM 4127 C C . THR B 1 235 ? 6.691 -6.258 -5.84 1 90.06 235 THR B C 1
ATOM 4129 O O . THR B 1 235 ? 7.523 -7.129 -5.57 1 90.06 235 THR B O 1
ATOM 4132 N N . ALA B 1 236 ? 6.32 -5.953 -7.035 1 94.31 236 ALA B N 1
ATOM 4133 C CA . ALA B 1 236 ? 6.957 -6.609 -8.172 1 94.31 236 ALA B CA 1
ATOM 4134 C C . ALA B 1 236 ? 8.469 -6.398 -8.148 1 94.31 236 ALA B C 1
ATOM 4136 O O . ALA B 1 236 ? 9.234 -7.348 -8.328 1 94.31 236 ALA B O 1
ATOM 4137 N N . ALA B 1 237 ? 8.867 -5.16 -7.949 1 93.31 237 ALA B N 1
ATOM 4138 C CA . ALA B 1 237 ? 10.289 -4.836 -7.91 1 93.31 237 ALA B CA 1
ATOM 4139 C C . ALA B 1 237 ? 11 -5.605 -6.801 1 93.31 237 ALA B C 1
ATOM 4141 O O . ALA B 1 237 ? 12.117 -6.094 -6.988 1 93.31 237 ALA B O 1
ATOM 4142 N N . GLU B 1 238 ? 10.344 -5.719 -5.684 1 88.69 238 GLU B N 1
ATOM 4143 C CA . GLU B 1 238 ? 10.93 -6.434 -4.555 1 88.69 238 GLU B CA 1
ATOM 4144 C C . GLU B 1 238 ? 11.109 -7.914 -4.875 1 88.69 238 GLU B C 1
ATOM 4146 O O . GLU B 1 238 ? 12.125 -8.516 -4.52 1 88.69 238 GLU B O 1
ATOM 4151 N N . LEU B 1 239 ? 10.117 -8.492 -5.465 1 92.5 239 LEU B N 1
ATOM 4152 C CA . LEU B 1 239 ? 10.203 -9.898 -5.832 1 92.5 239 LEU B CA 1
ATOM 4153 C C . LEU B 1 239 ? 11.336 -10.133 -6.828 1 92.5 239 LEU B C 1
ATOM 4155 O O . LEU B 1 239 ? 12.062 -11.117 -6.727 1 92.5 239 LEU B O 1
ATOM 4159 N N . VAL B 1 240 ? 11.531 -9.211 -7.766 1 94.44 240 VAL B N 1
ATOM 4160 C CA . VAL B 1 240 ? 12.625 -9.305 -8.727 1 94.44 240 VAL B CA 1
ATOM 4161 C C . VAL B 1 240 ? 13.961 -9.234 -7.992 1 94.44 240 VAL B C 1
ATOM 4163 O O . VAL B 1 240 ? 14.891 -9.984 -8.305 1 94.44 240 VAL B O 1
ATOM 4166 N N . ASN B 1 241 ? 14.039 -8.344 -7.004 1 91.5 241 ASN B N 1
ATOM 4167 C CA . ASN B 1 241 ? 15.25 -8.211 -6.203 1 91.5 241 ASN B CA 1
ATOM 4168 C C . ASN B 1 241 ? 15.617 -9.531 -5.527 1 91.5 241 ASN B C 1
ATOM 4170 O O . ASN B 1 241 ? 16.797 -9.797 -5.277 1 91.5 241 ASN B O 1
ATOM 4174 N N . HIS B 1 242 ? 14.609 -10.328 -5.254 1 89.5 242 HIS B N 1
ATOM 4175 C CA . HIS B 1 242 ? 14.836 -11.594 -4.566 1 89.5 242 HIS B CA 1
ATOM 4176 C C . HIS B 1 242 ? 15.07 -12.727 -5.562 1 89.5 242 HIS B C 1
ATOM 4178 O O . HIS B 1 242 ? 15.156 -13.891 -5.172 1 89.5 242 HIS B O 1
ATOM 4184 N N . GLY B 1 243 ? 15.039 -12.391 -6.84 1 90.56 243 GLY B N 1
ATOM 4185 C CA . GLY B 1 243 ? 15.375 -13.367 -7.859 1 90.56 243 GLY B CA 1
ATOM 4186 C C . GLY B 1 243 ? 14.164 -14.102 -8.398 1 90.56 243 GLY B C 1
ATOM 4187 O O . GLY B 1 243 ? 14.297 -15.172 -9 1 90.56 243 GLY B O 1
ATOM 4188 N N . LEU B 1 244 ? 12.984 -13.516 -8.164 1 92.75 244 LEU B N 1
ATOM 4189 C CA . LEU B 1 244 ? 11.766 -14.203 -8.57 1 92.75 244 LEU B CA 1
ATOM 4190 C C . LEU B 1 244 ? 11.328 -13.75 -9.961 1 92.75 244 LEU B C 1
ATOM 4192 O O . LEU B 1 244 ? 10.141 -13.508 -10.195 1 92.75 244 LEU B O 1
ATOM 4196 N N . GLY B 1 245 ? 12.312 -13.625 -10.906 1 93.94 245 GLY B N 1
ATOM 4197 C CA . GLY B 1 245 ? 12 -13.352 -12.297 1 93.94 245 GLY B CA 1
ATOM 4198 C C . GLY B 1 245 ? 12.211 -11.898 -12.68 1 93.94 245 GLY B C 1
ATOM 4199 O O . GLY B 1 245 ? 13.102 -11.234 -12.141 1 93.94 245 GLY B O 1
ATOM 4200 N N . ASN B 1 246 ? 11.5 -11.5 -13.766 1 96.69 246 ASN B N 1
ATOM 4201 C CA . ASN B 1 246 ? 11.539 -10.156 -14.32 1 96.69 246 ASN B CA 1
ATOM 4202 C C . ASN B 1 246 ? 10.211 -9.43 -14.133 1 96.69 246 ASN B C 1
ATOM 4204 O O . ASN B 1 246 ? 9.195 -10.055 -13.828 1 96.69 246 ASN B O 1
ATOM 4208 N N . ALA B 1 247 ? 10.289 -8.141 -14.258 1 97.31 247 ALA B N 1
ATOM 4209 C CA . ALA B 1 247 ? 9.047 -7.387 -14.133 1 97.31 247 ALA B CA 1
ATOM 4210 C C . ALA B 1 247 ? 9.094 -6.102 -14.953 1 97.31 247 ALA B C 1
ATOM 4212 O O . ALA B 1 247 ? 10.172 -5.609 -15.281 1 97.31 247 ALA B O 1
ATOM 4213 N N . VAL B 1 248 ? 7.906 -5.613 -15.367 1 96.75 248 VAL B N 1
ATOM 4214 C CA . VAL B 1 248 ? 7.758 -4.301 -15.984 1 96.75 248 VAL B CA 1
ATOM 4215 C C . VAL B 1 248 ? 7.137 -3.328 -14.977 1 96.75 248 VAL B C 1
ATOM 4217 O O . VAL B 1 248 ? 6.051 -3.582 -14.453 1 96.75 248 VAL B O 1
ATOM 4220 N N . VAL B 1 249 ? 7.906 -2.238 -14.719 1 96.19 249 VAL B N 1
ATOM 4221 C CA . VAL B 1 249 ? 7.445 -1.263 -13.734 1 96.19 249 VAL B CA 1
ATOM 4222 C C . VAL B 1 249 ? 7.723 0.151 -14.242 1 96.19 249 VAL B C 1
ATOM 4224 O O . VAL B 1 249 ? 8.352 0.33 -15.289 1 96.19 249 VAL B O 1
ATOM 4227 N N . ASP B 1 250 ? 7.129 1.114 -13.531 1 93.19 250 ASP B N 1
ATOM 4228 C CA . ASP B 1 250 ? 7.477 2.498 -13.844 1 93.19 250 ASP B CA 1
ATOM 4229 C C . ASP B 1 250 ? 8.938 2.787 -13.5 1 93.19 250 ASP B C 1
ATOM 4231 O O . ASP B 1 250 ? 9.531 2.107 -12.656 1 93.19 250 ASP B O 1
ATOM 4235 N N . PRO B 1 251 ? 9.555 3.832 -14.148 1 92.25 251 PRO B N 1
ATOM 4236 C CA . PRO B 1 251 ? 10.984 4.082 -13.953 1 92.25 251 PRO B CA 1
ATOM 4237 C C . PRO B 1 251 ? 11.312 4.594 -12.547 1 92.25 251 PRO B C 1
ATOM 4239 O O . PRO B 1 251 ? 12.43 4.422 -12.062 1 92.25 251 PRO B O 1
ATOM 4242 N N . PHE B 1 252 ? 10.391 5.234 -11.891 1 90.19 252 PHE B N 1
ATOM 4243 C CA . PHE B 1 252 ? 10.641 5.742 -10.547 1 90.19 252 PHE B CA 1
ATOM 4244 C C . PHE B 1 252 ? 10.812 4.594 -9.555 1 90.19 252 PHE B C 1
ATOM 4246 O O . PHE B 1 252 ? 11.758 4.582 -8.766 1 90.19 252 PHE B O 1
ATOM 4253 N N . THR B 1 253 ? 9.852 3.664 -9.617 1 91 253 THR B N 1
ATOM 4254 C CA . THR B 1 253 ? 9.961 2.451 -8.805 1 91 253 THR B CA 1
ATOM 4255 C C . THR B 1 253 ? 11.234 1.683 -9.156 1 91 253 THR B C 1
ATOM 4257 O O . THR B 1 253 ? 11.93 1.19 -8.266 1 91 253 THR B O 1
ATOM 4260 N N . ALA B 1 254 ? 11.531 1.564 -10.406 1 92.81 254 ALA B N 1
ATOM 4261 C CA . ALA B 1 254 ? 12.688 0.802 -10.859 1 92.81 254 ALA B CA 1
ATOM 4262 C C . ALA B 1 254 ? 13.984 1.368 -10.281 1 92.81 254 ALA B C 1
ATOM 4264 O O . ALA B 1 254 ? 14.773 0.637 -9.68 1 92.81 254 ALA B O 1
ATOM 4265 N N . HIS B 1 255 ? 14.188 2.627 -10.406 1 86.88 255 HIS B N 1
ATOM 4266 C CA . HIS B 1 255 ? 15.445 3.244 -10.008 1 86.88 255 HIS B CA 1
ATOM 4267 C C . HIS B 1 255 ? 15.578 3.303 -8.484 1 86.88 255 HIS B C 1
ATOM 4269 O O . HIS B 1 255 ? 16.688 3.229 -7.949 1 86.88 255 HIS B O 1
ATOM 4275 N N . TYR B 1 256 ? 14.461 3.328 -7.902 1 83 256 TYR B N 1
ATOM 4276 C CA . TYR B 1 256 ? 14.492 3.434 -6.449 1 83 256 TYR B CA 1
ATOM 4277 C C . TYR B 1 256 ? 14.727 2.07 -5.809 1 83 256 TYR B C 1
ATOM 4279 O O . TYR B 1 256 ? 15.414 1.969 -4.789 1 83 256 TYR B O 1
ATOM 4287 N N . HIS B 1 257 ? 14.141 1.052 -6.328 1 84.88 257 HIS B N 1
ATOM 4288 C CA . HIS B 1 257 ? 14.109 -0.247 -5.664 1 84.88 257 HIS B CA 1
ATOM 4289 C C . HIS B 1 257 ? 15.203 -1.163 -6.195 1 84.88 257 HIS B C 1
ATOM 4291 O O . HIS B 1 257 ? 15.633 -2.09 -5.504 1 84.88 257 HIS B O 1
ATOM 4297 N N . ALA B 1 258 ? 15.617 -0.943 -7.375 1 87.75 258 ALA B N 1
ATOM 4298 C CA . ALA B 1 258 ? 16.547 -1.888 -8 1 87.75 258 ALA B CA 1
ATOM 4299 C C . ALA B 1 258 ? 17.844 -1.991 -7.211 1 87.75 258 ALA B C 1
ATOM 4301 O O . ALA B 1 258 ? 18.516 -0.987 -6.988 1 87.75 258 ALA B O 1
ATOM 4302 N N . ARG B 1 259 ? 18.156 -3.156 -6.73 1 86.5 259 ARG B N 1
ATOM 4303 C CA . ARG B 1 259 ? 19.406 -3.451 -6.047 1 86.5 259 ARG B CA 1
ATOM 4304 C C . ARG B 1 259 ? 20.531 -3.701 -7.047 1 86.5 259 ARG B C 1
ATOM 4306 O O . ARG B 1 259 ? 20.281 -3.824 -8.25 1 86.5 259 ARG B O 1
ATOM 4313 N N . PRO B 1 260 ? 21.719 -3.85 -6.305 1 86.62 260 PRO B N 1
ATOM 4314 C CA . PRO B 1 260 ? 22.812 -4.266 -7.191 1 86.62 260 PRO B CA 1
ATOM 4315 C C . PRO B 1 260 ? 22.562 -5.633 -7.828 1 86.62 260 PRO B C 1
ATOM 4317 O O . PRO B 1 260 ? 22.031 -6.535 -7.172 1 86.62 260 PRO B O 1
ATOM 4320 N N . GLY B 1 261 ? 22.594 -5.789 -9.008 1 92.38 261 GLY B N 1
ATOM 4321 C CA . GLY B 1 261 ? 22.359 -7.039 -9.711 1 92.38 261 GLY B CA 1
ATOM 4322 C C . GLY B 1 261 ? 21.141 -7 -10.602 1 92.38 261 GLY B C 1
ATOM 4323 O O . GLY B 1 261 ? 20.844 -7.969 -11.305 1 92.38 261 GLY B O 1
ATOM 4324 N N . ILE B 1 262 ? 20.453 -5.957 -10.398 1 94.81 262 ILE B N 1
ATOM 4325 C CA . ILE B 1 262 ? 19.281 -5.781 -11.25 1 94.81 262 ILE B CA 1
ATOM 4326 C C . ILE B 1 262 ? 19.562 -4.707 -12.305 1 94.81 262 ILE B C 1
ATOM 4328 O O . ILE B 1 262 ? 20.062 -3.627 -11.977 1 94.81 262 ILE B O 1
ATOM 4332 N N . ALA B 1 263 ? 19.312 -5 -13.555 1 96.25 263 ALA B N 1
ATOM 4333 C CA . ALA B 1 263 ? 19.469 -4.047 -14.648 1 96.25 263 ALA B CA 1
ATOM 4334 C C . ALA B 1 263 ? 18.109 -3.465 -15.055 1 96.25 263 ALA B C 1
ATOM 4336 O O . ALA B 1 263 ? 17.109 -4.172 -15.062 1 96.25 263 ALA B O 1
ATOM 4337 N N . ILE B 1 264 ? 18.125 -2.197 -15.398 1 95.75 264 ILE B N 1
ATOM 4338 C CA . ILE B 1 264 ? 16.938 -1.499 -15.875 1 95.75 264 ILE B CA 1
ATOM 4339 C C . ILE B 1 264 ? 17.047 -1.272 -17.375 1 95.75 264 ILE B C 1
ATOM 4341 O O . ILE B 1 264 ? 18.016 -0.67 -17.859 1 95.75 264 ILE B O 1
ATOM 4345 N N . ARG B 1 265 ? 16.078 -1.801 -18.125 1 96.56 265 ARG B N 1
ATOM 4346 C CA . ARG B 1 265 ? 16.031 -1.656 -19.578 1 96.56 265 ARG B CA 1
ATOM 4347 C C . ARG B 1 265 ? 14.695 -1.095 -20.031 1 96.56 265 ARG B C 1
ATOM 4349 O O . ARG B 1 265 ? 13.648 -1.448 -19.484 1 96.56 265 ARG B O 1
ATOM 4356 N N . PRO B 1 266 ? 14.742 -0.267 -21.062 1 95.88 266 PRO B N 1
ATOM 4357 C CA . PRO B 1 266 ? 13.461 0.151 -21.625 1 95.88 266 PRO B CA 1
ATOM 4358 C C . PRO B 1 266 ? 12.594 -1.03 -22.062 1 95.88 266 PRO B C 1
ATOM 4360 O O . PRO B 1 266 ? 13.109 -2.014 -22.594 1 95.88 266 PRO B O 1
ATOM 4363 N N . PHE B 1 267 ? 11.281 -0.952 -21.734 1 96.69 267 PHE B N 1
ATOM 4364 C CA . PHE B 1 267 ? 10.328 -1.959 -22.188 1 96.69 267 PHE B CA 1
ATOM 4365 C C . PHE B 1 267 ? 9.664 -1.527 -23.484 1 96.69 267 PHE B C 1
ATOM 4367 O O . PHE B 1 267 ? 9.273 -0.367 -23.641 1 96.69 267 PHE B O 1
ATOM 4374 N N . VAL B 1 268 ? 9.562 -2.455 -24.469 1 94.56 268 VAL B N 1
ATOM 4375 C CA . VAL B 1 268 ? 8.93 -2.203 -25.75 1 94.56 268 VAL B CA 1
ATOM 4376 C C . VAL B 1 268 ? 7.871 -3.273 -26.016 1 94.56 268 VAL B C 1
ATOM 4378 O O . VAL B 1 268 ? 8.078 -4.449 -25.719 1 94.56 268 VAL B O 1
ATOM 4381 N N . PRO B 1 269 ? 6.742 -2.848 -26.578 1 94.06 269 PRO B N 1
ATOM 4382 C CA . PRO B 1 269 ? 6.379 -1.491 -26.984 1 94.06 269 PRO B CA 1
ATOM 4383 C C . PRO B 1 269 ? 6.227 -0.532 -25.812 1 94.06 269 PRO B C 1
ATOM 4385 O O . PRO B 1 269 ? 5.883 -0.956 -24.703 1 94.06 269 PRO B O 1
ATOM 4388 N N . ALA B 1 270 ? 6.441 0.694 -26.125 1 92.25 270 ALA B N 1
ATOM 4389 C CA . ALA B 1 270 ? 6.445 1.707 -25.078 1 92.25 270 ALA B CA 1
ATOM 4390 C C . ALA B 1 270 ? 5.074 1.815 -24.406 1 92.25 270 ALA B C 1
ATOM 4392 O O . ALA B 1 270 ? 4.062 2.004 -25.094 1 92.25 270 ALA B O 1
ATOM 4393 N N . CYS B 1 271 ? 5.09 1.563 -23.125 1 93.62 271 CYS B N 1
ATOM 4394 C CA . CYS B 1 271 ? 3.922 1.846 -22.297 1 93.62 271 CYS B CA 1
ATOM 4395 C C . CYS B 1 271 ? 4.047 3.209 -21.641 1 93.62 271 CYS B C 1
ATOM 4397 O O . CYS B 1 271 ? 4.633 3.324 -20.562 1 93.62 271 CYS B O 1
ATOM 4399 N N . MET B 1 272 ? 3.355 4.145 -22.188 1 92.19 272 MET B N 1
ATOM 4400 C CA . MET B 1 272 ? 3.512 5.531 -21.766 1 92.19 272 MET B CA 1
ATOM 4401 C C . MET B 1 272 ? 2.701 5.809 -20.5 1 92.19 272 MET B C 1
ATOM 4403 O O . MET B 1 272 ? 1.64 5.219 -20.297 1 92.19 272 MET B O 1
ATOM 4407 N N . THR B 1 273 ? 3.279 6.672 -19.688 1 91.56 273 THR B N 1
ATOM 4408 C CA . THR B 1 273 ? 2.559 7.188 -18.531 1 91.56 273 THR B CA 1
ATOM 4409 C C . THR B 1 273 ? 3.062 8.578 -18.156 1 91.56 273 THR B C 1
ATOM 4411 O O . THR B 1 273 ? 4.008 9.086 -18.766 1 91.56 273 THR B O 1
ATOM 4414 N N . ARG B 1 274 ? 2.275 9.258 -17.266 1 93.19 274 ARG B N 1
ATOM 4415 C CA . ARG B 1 274 ? 2.625 10.609 -16.844 1 93.19 274 ARG B CA 1
ATOM 4416 C C . ARG B 1 274 ? 2.51 10.766 -15.336 1 93.19 274 ARG B C 1
ATOM 4418 O O . ARG B 1 274 ? 1.64 10.164 -14.711 1 93.19 274 ARG B O 1
ATOM 4425 N N . VAL B 1 275 ? 3.459 11.57 -14.828 1 94.31 275 VAL B N 1
ATOM 4426 C CA . VAL B 1 275 ? 3.301 12.055 -13.461 1 94.31 275 VAL B CA 1
ATOM 4427 C C . VAL B 1 275 ? 2.377 13.273 -13.453 1 94.31 275 VAL B C 1
ATOM 4429 O O . VAL B 1 275 ? 2.617 14.25 -14.164 1 94.31 275 VAL B O 1
ATOM 4432 N N . VAL B 1 276 ? 1.379 13.188 -12.617 1 95.88 276 VAL B N 1
ATOM 4433 C CA . VAL B 1 276 ? 0.439 14.305 -12.602 1 95.88 276 VAL B CA 1
ATOM 4434 C C . VAL B 1 276 ? 0.248 14.797 -11.164 1 95.88 276 VAL B C 1
ATOM 4436 O O . VAL B 1 276 ? 0.297 14.008 -10.219 1 95.88 276 VAL B O 1
ATOM 4439 N N . LEU B 1 277 ? 0.102 16.062 -11.023 1 96.44 277 LEU B N 1
ATOM 4440 C CA . LEU B 1 277 ? -0.366 16.719 -9.812 1 96.44 277 LEU B CA 1
ATOM 4441 C C . LEU B 1 277 ? -1.859 17.016 -9.898 1 96.44 277 LEU B C 1
ATOM 4443 O O . LEU B 1 277 ? -2.311 17.703 -10.812 1 96.44 277 LEU B O 1
ATOM 4447 N N . LEU B 1 278 ? -2.598 16.438 -8.984 1 96.94 278 LEU B N 1
ATOM 4448 C CA . LEU B 1 278 ? -4.051 16.578 -9.008 1 96.94 278 LEU B CA 1
ATOM 4449 C C . LEU B 1 278 ? -4.527 17.516 -7.914 1 96.94 278 LEU B C 1
ATOM 4451 O O . LEU B 1 278 ? -4.078 17.438 -6.766 1 96.94 278 LEU B O 1
ATOM 4455 N N . THR B 1 279 ? -5.398 18.422 -8.242 1 94.69 279 THR B N 1
ATOM 4456 C CA . THR B 1 279 ? -6.086 19.312 -7.316 1 94.69 279 THR B CA 1
ATOM 4457 C C . THR B 1 279 ? -7.57 19.406 -7.648 1 94.69 279 THR B C 1
ATOM 4459 O O . THR B 1 279 ? -7.988 19.031 -8.75 1 94.69 279 THR B O 1
ATOM 4462 N N . ARG B 1 280 ? -8.273 19.797 -6.695 1 89 280 ARG B N 1
ATOM 4463 C CA . ARG B 1 280 ? -9.711 19.938 -6.91 1 89 280 ARG B CA 1
ATOM 4464 C C . ARG B 1 280 ? -10.023 21.078 -7.863 1 89 280 ARG B C 1
ATOM 4466 O O . ARG B 1 280 ? -9.508 22.188 -7.699 1 89 280 ARG B O 1
ATOM 4473 N N . ARG B 1 281 ? -10.852 20.797 -8.812 1 87.69 281 ARG B N 1
ATOM 4474 C CA . ARG B 1 281 ? -11.227 21.828 -9.773 1 87.69 281 ARG B CA 1
ATOM 4475 C C . ARG B 1 281 ? -12.078 22.906 -9.117 1 87.69 281 ARG B C 1
ATOM 4477 O O . ARG B 1 281 ? -12.977 22.609 -8.328 1 87.69 281 ARG B O 1
ATOM 4484 N N . GLY B 1 282 ? -11.766 24.203 -9.445 1 81.06 282 GLY B N 1
ATOM 4485 C CA . GLY B 1 282 ? -12.555 25.328 -8.953 1 81.06 282 GLY B CA 1
ATOM 4486 C C . GLY B 1 282 ? -12.125 25.797 -7.574 1 81.06 282 GLY B C 1
ATOM 4487 O O . GLY B 1 282 ? -12.656 26.781 -7.059 1 81.06 282 GLY B O 1
ATOM 4488 N N . VAL B 1 283 ? -11.336 25.125 -6.934 1 78.88 283 VAL B N 1
ATOM 4489 C CA . VAL B 1 283 ? -10.828 25.531 -5.625 1 78.88 283 VAL B CA 1
ATOM 4490 C C . VAL B 1 283 ? -9.367 25.969 -5.746 1 78.88 283 VAL B C 1
ATOM 4492 O O . VAL B 1 283 ? -8.523 25.203 -6.203 1 78.88 283 VAL B O 1
ATOM 4495 N N . PRO B 1 284 ? -9.125 27.188 -5.383 1 75.81 284 PRO B N 1
ATOM 4496 C CA . PRO B 1 284 ? -7.73 27.641 -5.449 1 75.81 284 PRO B CA 1
ATOM 4497 C C . PRO B 1 284 ? -6.824 26.859 -4.492 1 75.81 284 PRO B C 1
ATOM 4499 O O . PRO B 1 284 ? -7.242 26.516 -3.389 1 75.81 284 PRO B O 1
ATOM 4502 N N . ARG B 1 285 ? -5.566 26.688 -4.902 1 82.94 285 ARG B N 1
ATOM 4503 C CA . ARG B 1 285 ? -4.582 26.031 -4.043 1 82.94 285 ARG B CA 1
ATOM 4504 C C . ARG B 1 285 ? -4.277 26.891 -2.816 1 82.94 285 ARG B C 1
ATOM 4506 O O . ARG B 1 285 ? -4.164 28.109 -2.916 1 82.94 285 ARG B O 1
ATOM 4513 N N . SER B 1 286 ? -4.176 26.203 -1.726 1 83.44 286 SER B N 1
ATOM 4514 C CA . SER B 1 286 ? -3.686 26.891 -0.539 1 83.44 286 SER B CA 1
ATOM 4515 C C . SER B 1 286 ? -2.227 27.312 -0.703 1 83.44 286 SER B C 1
ATOM 4517 O O . SER B 1 286 ? -1.545 26.844 -1.621 1 83.44 286 SER B O 1
ATOM 4519 N N . GLN B 1 287 ? -1.748 28.188 0.123 1 84.38 287 GLN B N 1
ATOM 4520 C CA . GLN B 1 287 ? -0.349 28.609 0.111 1 84.38 287 GLN B CA 1
ATOM 4521 C C . GLN B 1 287 ? 0.579 27.422 0.331 1 84.38 287 GLN B C 1
ATOM 4523 O O . GLN B 1 287 ? 1.627 27.312 -0.31 1 84.38 287 GLN B O 1
ATOM 4528 N N . LEU B 1 288 ? 0.163 26.547 1.237 1 90.38 288 LEU B N 1
ATOM 4529 C CA . LEU B 1 288 ? 0.968 25.359 1.521 1 90.38 288 LEU B CA 1
ATOM 4530 C C . LEU B 1 288 ? 1.017 24.438 0.312 1 90.38 288 LEU B C 1
ATOM 4532 O O . LEU B 1 288 ? 2.072 23.875 -0.011 1 90.38 288 LEU B O 1
ATOM 4536 N N . ALA B 1 289 ? -0.132 24.266 -0.35 1 91.88 289 ALA B N 1
ATOM 4537 C CA . ALA B 1 289 ? -0.192 23.422 -1.545 1 91.88 289 ALA B CA 1
ATOM 4538 C C . ALA B 1 289 ? 0.684 23.984 -2.658 1 91.88 289 ALA B C 1
ATOM 4540 O O . ALA B 1 289 ? 1.392 23.25 -3.342 1 91.88 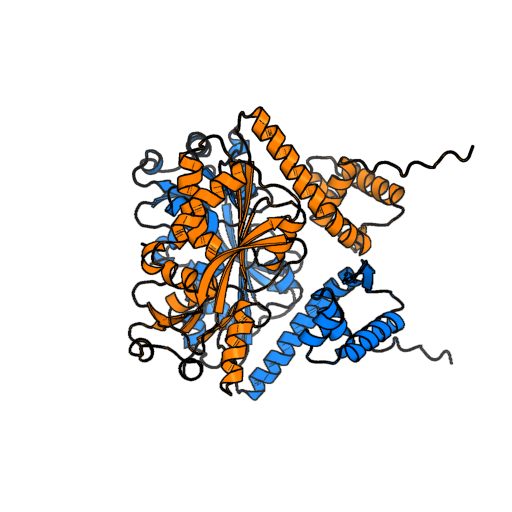289 ALA B O 1
ATOM 4541 N N . HIS B 1 290 ? 0.653 25.312 -2.82 1 91.38 290 HIS B N 1
ATOM 4542 C CA . HIS B 1 290 ? 1.497 25.984 -3.805 1 91.38 290 HIS B CA 1
ATOM 4543 C C . HIS B 1 290 ? 2.975 25.797 -3.473 1 91.38 290 HIS B C 1
ATOM 4545 O O . HIS B 1 290 ? 3.785 25.531 -4.363 1 91.38 290 HIS B O 1
ATOM 4551 N N . ALA B 1 291 ? 3.275 26.016 -2.256 1 92.5 291 ALA B N 1
ATOM 4552 C CA . ALA B 1 291 ? 4.664 25.906 -1.818 1 92.5 291 ALA B CA 1
ATOM 4553 C C . ALA B 1 291 ? 5.203 24.484 -2.043 1 92.5 291 ALA B C 1
ATOM 4555 O O . ALA B 1 291 ? 6.336 24.312 -2.49 1 92.5 291 ALA B O 1
ATOM 4556 N N . PHE B 1 292 ? 4.418 23.453 -1.69 1 95.25 292 PHE B N 1
ATOM 4557 C CA . PHE B 1 292 ? 4.863 22.094 -1.905 1 95.25 292 PHE B CA 1
ATOM 4558 C C . PHE B 1 292 ? 5.051 21.812 -3.391 1 95.25 292 PHE B C 1
ATOM 4560 O O . PHE B 1 292 ? 6.043 21.188 -3.791 1 95.25 292 PHE B O 1
ATOM 4567 N N . ALA B 1 293 ? 4.086 22.234 -4.211 1 93.19 293 ALA B N 1
ATOM 4568 C CA . ALA B 1 293 ? 4.188 22.047 -5.656 1 93.19 293 ALA B CA 1
ATOM 4569 C C . ALA B 1 293 ? 5.457 22.688 -6.207 1 93.19 293 ALA B C 1
ATOM 4571 O O . ALA B 1 293 ? 6.098 22.156 -7.109 1 93.19 293 ALA B O 1
ATOM 4572 N N . ALA B 1 294 ? 5.828 23.812 -5.707 1 92.06 294 ALA B N 1
ATOM 4573 C CA . ALA B 1 294 ? 7.012 24.547 -6.152 1 92.06 294 ALA B CA 1
ATOM 4574 C C . ALA B 1 294 ? 8.289 23.781 -5.824 1 92.06 294 ALA B C 1
ATOM 4576 O O . ALA B 1 294 ? 9.281 23.875 -6.551 1 92.06 294 ALA B O 1
ATOM 4577 N N . THR B 1 295 ? 8.281 23.031 -4.699 1 92.75 295 THR B N 1
ATOM 4578 C CA . THR B 1 295 ? 9.43 22.219 -4.336 1 92.75 295 THR B CA 1
ATOM 4579 C C . THR B 1 295 ? 9.469 20.938 -5.156 1 92.75 295 THR B C 1
ATOM 4581 O O . THR B 1 295 ? 10.539 20.375 -5.391 1 92.75 295 THR B O 1
ATOM 4584 N N . LEU B 1 296 ? 8.312 20.453 -5.598 1 92.38 296 LEU B N 1
ATOM 4585 C CA . LEU B 1 296 ? 8.172 19.188 -6.297 1 92.38 296 LEU B CA 1
ATOM 4586 C C . LEU B 1 296 ? 8.602 19.312 -7.754 1 92.38 296 LEU B C 1
ATOM 4588 O O . LEU B 1 296 ? 9.297 18.453 -8.281 1 92.38 296 LEU B O 1
ATOM 4592 N N . LYS B 1 297 ? 8.305 20.344 -8.453 1 90.25 297 LYS B N 1
ATOM 4593 C CA . LYS B 1 297 ? 8.43 20.516 -9.898 1 90.25 297 LYS B CA 1
ATOM 4594 C C . LYS B 1 297 ? 9.883 20.438 -10.344 1 90.25 297 LYS B C 1
ATOM 4596 O O . LYS B 1 297 ? 10.211 19.75 -11.312 1 90.25 297 LYS B O 1
ATOM 4601 N N . PRO B 1 298 ? 10.828 21.047 -9.586 1 88.12 298 PRO B N 1
ATOM 4602 C CA . PRO B 1 298 ? 12.227 21.016 -10.016 1 88.12 298 PRO B CA 1
ATOM 4603 C C . PRO B 1 298 ? 12.812 19.609 -9.992 1 88.12 298 PRO B C 1
ATOM 4605 O O . PRO B 1 298 ? 13.781 19.328 -10.695 1 88.12 298 PRO B O 1
ATOM 4608 N N . ILE B 1 299 ? 12.211 18.781 -9.219 1 87.25 299 ILE B N 1
ATOM 4609 C CA . ILE B 1 299 ? 12.719 17.422 -9.086 1 87.25 299 ILE B CA 1
ATOM 4610 C C . ILE B 1 299 ? 12.578 16.688 -10.422 1 87.25 299 ILE B C 1
ATOM 4612 O O . ILE B 1 299 ? 13.422 15.852 -10.766 1 87.25 299 ILE B O 1
ATOM 4616 N N . PHE B 1 300 ? 11.539 16.969 -11.141 1 83.69 300 PHE B N 1
ATOM 4617 C CA . PHE B 1 300 ? 11.266 16.281 -12.391 1 83.69 300 PHE B CA 1
ATOM 4618 C C . PHE B 1 300 ? 12.102 16.859 -13.523 1 83.69 300 PHE B C 1
ATOM 4620 O O . PHE B 1 300 ? 12.156 16.281 -14.617 1 83.69 300 PHE B O 1
ATOM 4627 N N . ALA B 1 301 ? 12.664 18.016 -13.297 1 77.06 301 ALA B N 1
ATOM 4628 C CA . ALA B 1 301 ? 13.539 18.625 -14.30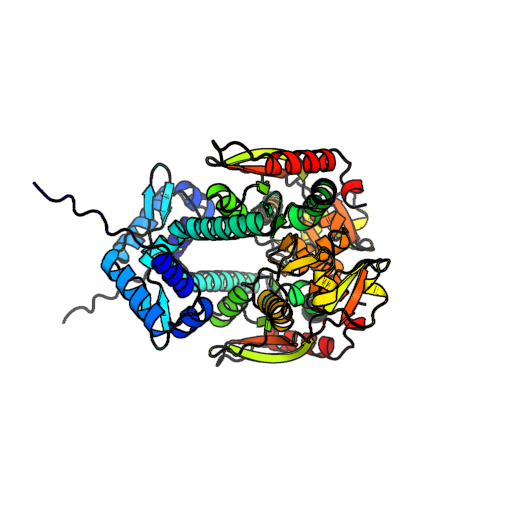5 1 77.06 301 ALA B CA 1
ATOM 4629 C C . ALA B 1 301 ? 14.906 17.953 -14.32 1 77.06 301 ALA B C 1
ATOM 4631 O O . ALA B 1 301 ? 15.641 18.047 -15.305 1 77.06 301 ALA B O 1
ATOM 4632 N N . GLU B 1 302 ? 15.219 17.203 -13.242 1 70.12 302 GLU B N 1
ATOM 4633 C CA . GLU B 1 302 ? 16.484 16.469 -13.164 1 70.12 302 GLU B CA 1
ATOM 4634 C C . GLU B 1 302 ? 16.375 15.109 -13.859 1 70.12 302 GLU B C 1
ATOM 4636 O O . GLU B 1 302 ? 15.281 14.547 -13.961 1 70.12 302 GLU B O 1
ATOM 4641 N N . PRO B 1 303 ? 17.484 14.703 -14.508 1 61.12 303 PRO B N 1
ATOM 4642 C CA . PRO B 1 303 ? 17.453 13.359 -15.086 1 61.12 303 PRO B CA 1
ATOM 4643 C C . PRO B 1 303 ? 17.047 12.297 -14.07 1 61.12 303 PRO B C 1
ATOM 4645 O O . PRO B 1 303 ? 17.406 12.383 -12.891 1 61.12 303 PRO B O 1
ATOM 4648 N N . LEU B 1 304 ? 16.156 11.484 -14.5 1 59.22 304 LEU B N 1
ATOM 4649 C CA . LEU B 1 304 ? 15.578 10.461 -13.641 1 59.22 304 LEU B CA 1
ATOM 4650 C C . LEU B 1 304 ? 16.672 9.664 -12.93 1 59.22 304 LEU B C 1
ATOM 4652 O O . LEU B 1 304 ? 16.5 9.258 -11.781 1 59.22 304 LEU B O 1
ATOM 4656 N N . ARG B 1 305 ? 17.734 9.383 -13.781 1 53.72 305 ARG B N 1
ATOM 4657 C CA . ARG B 1 305 ? 18.828 8.641 -13.164 1 53.72 305 ARG B CA 1
ATOM 4658 C C . ARG B 1 305 ? 19.328 9.344 -11.898 1 53.72 305 ARG B C 1
ATOM 4660 O O . ARG B 1 305 ? 19.812 8.695 -10.977 1 53.72 305 ARG B O 1
ATOM 4667 N N . ARG B 1 306 ? 19.219 10.602 -11.961 1 49.5 306 ARG B N 1
ATOM 4668 C CA . ARG B 1 306 ? 19.703 11.398 -10.852 1 49.5 306 ARG B CA 1
ATOM 4669 C C . ARG B 1 306 ? 18.641 11.562 -9.773 1 49.5 306 ARG B C 1
ATOM 4671 O O . ARG B 1 306 ? 18.953 11.969 -8.648 1 49.5 306 ARG B O 1
ATOM 4678 N N . ILE B 1 307 ? 17.578 11.477 -10.148 1 47.16 307 ILE B N 1
ATOM 4679 C CA . ILE B 1 307 ? 16.531 11.688 -9.148 1 47.16 307 ILE B CA 1
ATOM 4680 C C . ILE B 1 307 ? 16.672 10.664 -8.023 1 47.16 307 ILE B C 1
ATOM 4682 O O . ILE B 1 307 ? 16.344 10.945 -6.871 1 47.16 307 ILE B O 1
ATOM 4686 N N . HIS B 1 308 ? 17.141 9.367 -8.352 1 48.09 308 HIS B N 1
ATOM 4687 C CA . HIS B 1 308 ? 17.266 8.344 -7.312 1 48.09 308 HIS B CA 1
ATOM 4688 C C . HIS B 1 308 ? 18.641 8.383 -6.652 1 48.09 308 HIS B C 1
ATOM 4690 O O . HIS B 1 308 ? 18.922 7.566 -5.777 1 48.09 308 HIS B O 1
ATOM 4696 N N . ALA B 1 309 ? 19.594 9.297 -7.129 1 38.25 309 ALA B N 1
ATOM 4697 C CA . ALA B 1 309 ? 20.922 9.359 -6.527 1 38.25 309 ALA B CA 1
ATOM 4698 C C . ALA B 1 309 ? 20.906 10.141 -5.219 1 38.25 309 ALA B C 1
ATOM 4700 O O . ALA B 1 309 ? 20.125 11.086 -5.07 1 38.25 309 ALA B O 1
#

Solvent-accessible surface area (backbone atoms only — not comparable to full-atom values): 32358 Å² total; per-residue (Å²): 131,80,73,73,78,68,73,78,77,78,48,68,65,39,50,48,43,47,52,34,38,69,75,23,50,32,53,58,51,20,8,62,73,68,72,46,53,42,67,54,36,50,51,34,46,52,48,45,22,58,73,67,71,41,73,38,62,43,78,54,85,92,31,43,39,70,29,26,58,30,54,44,50,41,63,66,41,43,38,48,51,39,44,48,48,48,46,54,48,47,53,48,29,53,73,69,62,32,77,43,76,43,33,38,26,14,20,56,54,45,42,72,51,54,47,44,59,22,47,43,60,43,39,70,78,32,76,48,42,30,35,42,45,37,68,42,57,62,72,54,30,53,51,30,19,64,58,57,55,17,64,34,20,37,38,77,48,81,75,85,54,90,62,36,39,74,44,80,65,42,78,50,47,31,21,27,42,30,46,44,87,40,77,67,44,76,42,83,53,41,37,48,68,61,47,70,75,42,65,23,31,30,51,39,56,89,39,72,68,18,33,47,52,41,48,43,19,44,76,70,76,37,79,77,75,49,40,32,34,22,75,46,60,65,56,36,51,50,34,31,70,66,65,55,34,26,29,74,32,51,53,57,42,45,61,63,62,55,44,94,60,47,32,81,27,48,28,42,69,76,39,73,42,22,36,28,43,35,31,38,54,96,53,80,76,49,72,64,55,48,52,44,50,63,46,41,55,61,53,59,73,42,57,68,81,52,60,62,102,132,78,74,73,79,68,71,78,76,78,49,69,64,40,52,48,44,48,54,35,38,70,76,24,50,30,54,59,51,20,9,63,74,68,71,48,54,42,67,55,37,50,50,36,45,50,48,43,23,60,73,65,72,41,75,37,61,43,79,54,84,92,29,43,38,73,28,28,58,30,52,44,50,42,63,66,42,42,44,49,52,42,44,47,49,48,46,54,47,47,52,46,29,50,72,69,62,33,77,42,76,43,33,40,27,12,18,56,55,44,42,74,51,56,47,47,58,23,47,42,61,43,39,70,78,33,76,46,44,32,34,42,45,38,68,40,58,64,70,54,29,53,50,30,20,64,62,58,57,17,64,33,19,39,38,77,48,80,75,84,55,91,63,36,41,74,43,80,67,44,76,50,48,32,23,28,43,30,46,45,88,40,77,68,43,77,42,82,52,42,38,48,68,60,48,70,76,43,65,22,30,30,51,40,55,89,38,74,69,17,32,46,53,40,48,45,18,45,75,69,75,38,79,77,75,48,39,32,33,22,74,44,61,63,56,36,52,49,36,31,70,68,65,55,35,25,30,74,30,50,55,56,42,44,59,63,61,55,43,93,58,49,32,82,27,49,29,40,68,76,38,74,40,22,36,28,43,32,33,38,53,95,54,82,76,49,70,64,56,49,52,44,50,63,47,41,56,62,54,60,73,43,58,66,81,54,60,64,101

InterPro domains:
  IPR000847 LysR, HTH, N-terminal domain [PF00126] (12-71)
  IPR000847 LysR, HTH, N-terminal domain [PR00039] (27-38)
  IPR000847 LysR, HTH, N-terminal domain [PR00039] (38-48)
  IPR000847 LysR, HTH, N-terminal domain [PR00039] (48-59)
  IPR000847 LysR, HTH, N-terminal domain [PS50931] (10-67)
  IPR005119 LysR, substrate-binding [PF03466] (96-297)
  IPR036388 Winged helix-like DNA-binding domain superfamily [G3DSA:1.10.10.10] (5-92)
  IPR036390 Winged helix DNA-binding domain superfamily [SSF46785] (10-91)

Sequence (618 aa):
MIGGRTAPEISLRLLEIFAAMMRAGTTVEAAEMLGVSQPAVSAGLKQLETQLGIVLFERASRRMMPTAEARELFAEIRPMFSMLRSFTQTARDIREGLSGRLRIISTPPIGHTLAPRALVEFLRERPGVSVAFDVRRLEHVIDAVQSGSADLGLALSMDRYTALNSEVLHETHMVALVDAAGPLAAQTQVTAEDLAAHPFVGIEGDSKLGGLVRSAFLQSGLGYLPQIEVRYVSTAAELVNHGLGNAVVDPFTAHYHARPGIAIRPFVPACMTRVVLLTRRGVPRSQLAHAFAATLKPIFAEPLRRIHAMIGGRTAPEISLRLLEIFAAMMRAGTTVEAAEMLGVSQPAVSAGLKQLETQLGIVLFERASRRMMPTAEARELFAEIRPMFSMLRSFTQTARDIREGLSGRLRIISTPPIGHTLAPRALVEFLRERPGVSVAFDVRRLEHVIDAVQSGSADLGLALSMDRYTALNSEVLHETHMVALVDAAGPLAAQTQVTAEDLAAHPFVGIEGDSKLGGLVRSAFLQSGLGYLPQIEVRYVSTAAELVNHGLGNAVVDPFTAHYHARPGIAIRPFVPACMTRVVLLTRRGVPRSQLAHAFAATLKPIFAEPLRRIHA

pLDDT: mean 81.8, std 15.7, range [23.17, 97.38]

Secondary structure (DSSP, 8-state):
-----------HHHHHHHHHHHH-SSHHHHHHHHTS-HHHHHHHHHHHHHHHTS--EEEETTEEEEPHHHHHHHHHHHHHHHHHHHHHHHHHHHHTT--EEEEEEE-HHHHTTHHHHHHHHHHHS-TTEEEEEEE--HHHHHHHHHHTS-SEEEEE-----SSEEEEEEEEEE-EEEEETTSGGGGSSSEEHHHHHTS-EEEEPTTSHHHHHHHHHHHHTT-----SEEES-HHHHHHHHHTTS-EEEE-HHHHHHH--TTEEEEEEES--EEEEEEEEETTSPPPHHHHHHHHHHHHHHHS-HHHHT-/-----------HHHHHHHHHHHH-SSHHHHHHHHTS-HHHHHHHHHHHHHHHTS--EEEETTEEEEPHHHHHHHHHHHHHHHHHHHHHHHHHHHHTT--EEEEEEE-HHHHTTHHHHHHHHHHHS-TTEEEEEEE--HHHHHHHHHHTS-SEEEEE-----SSEEEEEEEEEE-EEEEETTSGGGGSSSEEHHHHHTS-EEEEPTTSHHHHHHHHHHHHTT-----SEEES-HHHHHHHHHTTS-EEEE-HHHHHHH--TTEEEEEEES--EEEEEEEEETTSPPPHHHHHHHHHHHHHHHS-HHHHT-

Organism: Cereibacter sphaeroides (strain ATCC 17023 / DSM 158 / JCM 6121 / CCUG 31486 / LMG 2827 / NBRC 12203 / NCIMB 8253 / ATH 2.4.1.) (NCBI:txid272943)

Nearest PDB structures (foldseek):
  4x6g-assembly1_D  TM=6.775E-01  e=1.761E-22  Pseudomonas aeruginosa PAO1
  4x6g-assembly2_H  TM=6.629E-01  e=8.870E-22  Pseudomonas aeruginosa PAO1
  6g4r-assembly1_E  TM=5.877E-01  e=6.575E-22  Corynebacterium glutamicum
  6g4r-assembly1_B  TM=5.971E-01  e=1.349E-21  Corynebacterium glutamicum
  7d98-assembly1_Q  TM=5.685E-01  e=6.226E-20  Cupriavidus necator

Radius of gyration: 24.84 Å; Cα contacts (8 Å, |Δi|>4): 1151; chains: 2; bounding box: 74×58×60 Å